Protein AF-0000000079072363 (afdb_homodimer)

Nearest PDB structures (foldseek):
  3oio-assembly1_A  TM=8.867E-01  e=9.239E-05  Chromobacterium violaceum
  3w6v-assembly1_A  TM=8.798E-01  e=1.477E-03  Streptomyces griseus
  4axo-assembly1_A  TM=6.093E-01  e=1.680E-04  Clostridioides difficile 630
  2ozj-assembly2_B-3  TM=7.057E-01  e=1.647E-03  Desulfitobacterium hafniense DCB-2
  3rns-assembly1_A  TM=6.265E-01  e=6.068E-03  Leptotrichia buccalis C-1013-b

pLDDT: mean 82.89, std 13.78, range [32.28, 98.12]

Secondary structure (DSSP, 8-state):
--HHHHHHHHHHHHHH---S-SEEEPPPSSTT--SEEEEEEP--SS-EEEE-SS-EEEEEEESEEEEEETTEEEEEETT-EEEE-TT-EEEEEEE-TT-EEEEEEEPTT--HHHHHHTT--S-HHHHHHHHHHHHHHHHHSEEEE---TTSHHHHHHHHHHHHHHS--TTHHHHHHHHHHHHHHHHHHHHHHHS--GGG-----HHHHHHHHHHHTTT--HHHHHHHTT--HHHHHHHHHHHHSS-HHHHHHHHHHHHHHHHHT-TT--HHHHHHHHT-S-HHHHHHHHHHHHSS-HHHHHHHHHHHHT----/--HHHHHHHHHHHHHH---S-SEEEPPPSSTT--SEEEEEEP--SS-EEEE-SS-EEEEEEESEEEEEETTEEEEEETT-EEEE-TT-EEEEEEE-TT-EEEEEEEPTT--HHHHHHTT--S-HHHHHHHHHHHHHHHHHSEEEE---TTSHHHHHHHHHHHHHHS--TTHHHHHHHHHHHHHHHHHHHHHHHS--GGG-----HHHHHHHHHHHTTT--HHHHHHHTT--HHHHHHHHHHHHSS-HHHHHHHHHHHHHHHHHT-TT--HHHHHHHHT-S-HHHHHHHHHHHHSS-HHHHHHHHHHHTT----

Radius of gyration: 29.57 Å; Cα contacts (8 Å, |Δi|>4): 1032; chains: 2; bounding box: 74×90×63 Å

Structure (mmCIF, N/CA/C/O backbone):
data_AF-0000000079072363-model_v1
#
loop_
_entity.id
_entity.type
_entity.pdbx_description
1 polymer 'AraC family transcriptional regulator'
#
loop_
_atom_site.group_PDB
_atom_site.id
_atom_site.type_symbol
_atom_site.label_atom_id
_atom_site.label_alt_id
_atom_site.label_comp_id
_atom_site.label_asym_id
_atom_site.label_entity_id
_atom_site.label_seq_id
_atom_site.pdbx_PDB_ins_code
_atom_site.Cartn_x
_atom_site.Cartn_y
_atom_site.Cartn_z
_atom_site.occupancy
_atom_site.B_iso_or_equiv
_atom_site.auth_seq_id
_atom_site.auth_comp_id
_atom_site.auth_asym_id
_atom_site.auth_atom_id
_atom_site.pdbx_PDB_model_num
ATOM 1 N N . MET A 1 1 ? 1.621 13.828 -0.932 1 41.44 1 MET A N 1
ATOM 2 C CA . MET A 1 1 ? 2.26 14.516 -2.049 1 41.44 1 MET A CA 1
ATOM 3 C C . MET A 1 1 ? 2.084 13.727 -3.344 1 41.44 1 MET A C 1
ATOM 5 O O . MET A 1 1 ? 2.223 12.508 -3.357 1 41.44 1 MET A O 1
ATOM 9 N N . ALA A 1 2 ? 1.496 14.32 -4.285 1 52.47 2 ALA A N 1
ATOM 10 C CA . ALA A 1 2 ? 1.38 13.672 -5.59 1 52.47 2 ALA A CA 1
ATOM 11 C C . ALA A 1 2 ? 2.754 13.328 -6.152 1 52.47 2 ALA A C 1
ATOM 13 O O . ALA A 1 2 ? 3.721 14.062 -5.945 1 52.47 2 ALA A O 1
ATOM 14 N N . ALA A 1 3 ? 2.867 12.273 -6.703 1 54.47 3 ALA A N 1
ATOM 15 C CA . ALA A 1 3 ? 4.105 11.734 -7.254 1 54.47 3 ALA A CA 1
ATOM 16 C C . ALA A 1 3 ? 4.848 12.781 -8.078 1 54.47 3 ALA A C 1
ATOM 18 O O . ALA A 1 3 ? 6.066 12.914 -7.969 1 54.47 3 ALA A O 1
ATOM 19 N N . VAL A 1 4 ? 4.074 13.477 -8.891 1 51.91 4 VAL A N 1
ATOM 20 C CA . VAL A 1 4 ? 4.672 14.484 -9.758 1 51.91 4 VAL A CA 1
ATOM 21 C C . VAL A 1 4 ? 5.305 15.586 -8.914 1 51.91 4 VAL A C 1
ATOM 23 O O . VAL A 1 4 ? 6.41 16.047 -9.211 1 51.91 4 VAL A O 1
ATOM 26 N N . ALA A 1 5 ? 4.652 15.852 -7.895 1 61.91 5 ALA A N 1
ATOM 27 C CA . ALA A 1 5 ? 5.16 16.891 -7.004 1 61.91 5 ALA A CA 1
ATOM 28 C C . ALA A 1 5 ? 6.422 16.422 -6.285 1 61.91 5 ALA A C 1
ATOM 30 O O . ALA A 1 5 ? 7.375 17.203 -6.129 1 61.91 5 ALA A O 1
ATOM 31 N N . LEU A 1 6 ? 6.465 15.258 -6 1 71.06 6 LEU A N 1
ATOM 32 C CA . LEU A 1 6 ? 7.629 14.695 -5.32 1 71.06 6 LEU A CA 1
ATOM 33 C C . LEU A 1 6 ? 8.852 14.703 -6.23 1 71.06 6 LEU A C 1
ATOM 35 O O . LEU A 1 6 ? 9.938 15.117 -5.816 1 71.06 6 LEU A O 1
ATOM 39 N N . ASP A 1 7 ? 8.586 14.352 -7.449 1 73.12 7 ASP A N 1
ATOM 40 C CA . ASP A 1 7 ? 9.672 14.32 -8.422 1 73.12 7 ASP A CA 1
ATOM 41 C C . ASP A 1 7 ? 10.273 15.711 -8.633 1 73.12 7 ASP A C 1
ATOM 43 O O . ASP A 1 7 ? 11.492 15.867 -8.68 1 73.12 7 ASP A O 1
ATOM 47 N N . GLN A 1 8 ? 9.367 16.594 -8.734 1 71.5 8 GLN A N 1
ATOM 48 C CA . GLN A 1 8 ? 9.797 17.969 -8.938 1 71.5 8 GLN A CA 1
ATOM 49 C C . GLN A 1 8 ? 10.562 18.484 -7.719 1 71.5 8 GLN A C 1
ATOM 51 O O . GLN A 1 8 ? 11.562 19.188 -7.863 1 71.5 8 GLN A O 1
ATOM 56 N N . TYR A 1 9 ? 10.109 18.188 -6.602 1 75.31 9 TYR A N 1
ATOM 57 C CA . TYR A 1 9 ? 10.773 18.594 -5.367 1 75.31 9 TYR A CA 1
ATOM 58 C C . TYR A 1 9 ? 12.188 18.016 -5.289 1 75.31 9 TYR A C 1
ATOM 60 O O . TYR A 1 9 ? 13.148 18.734 -5.027 1 75.31 9 TYR A O 1
ATOM 68 N N . LEU A 1 10 ? 12.273 16.797 -5.535 1 82.75 10 LEU A N 1
ATOM 69 C CA . LEU A 1 10 ? 13.57 16.141 -5.449 1 82.75 10 LEU A CA 1
ATOM 70 C C . LEU A 1 10 ? 14.547 16.703 -6.473 1 82.75 10 LEU A C 1
ATOM 72 O O . LEU A 1 10 ? 15.719 16.938 -6.16 1 82.75 10 LEU A O 1
ATOM 76 N N . ALA A 1 11 ? 14.031 16.969 -7.602 1 78.06 11 ALA A N 1
ATOM 77 C CA . ALA A 1 11 ? 14.852 17.578 -8.641 1 78.06 11 ALA A CA 1
ATOM 78 C C . ALA A 1 11 ? 15.312 18.969 -8.234 1 78.06 11 ALA A C 1
ATOM 80 O O . ALA A 1 11 ? 16.453 19.344 -8.484 1 78.06 11 ALA A O 1
ATOM 81 N N . SER A 1 12 ? 14.453 19.688 -7.598 1 76.44 12 SER A N 1
ATOM 82 C CA . SER A 1 12 ? 14.781 21.047 -7.168 1 76.44 12 SER A CA 1
ATOM 83 C C . SER A 1 12 ? 15.844 21.031 -6.078 1 76.44 12 SER A C 1
ATOM 85 O O . SER A 1 12 ? 16.719 21.906 -6.043 1 76.44 12 SER A O 1
ATOM 87 N N . VAL A 1 13 ? 15.781 20.125 -5.195 1 79 13 VAL A N 1
ATOM 88 C CA . VAL A 1 13 ? 16.766 19.984 -4.133 1 79 13 VAL A CA 1
ATOM 89 C C . VAL A 1 13 ? 18.141 19.719 -4.738 1 79 13 VAL A C 1
ATOM 91 O O . VAL A 1 13 ? 19.141 20.312 -4.309 1 79 13 VAL A O 1
ATOM 94 N N . LEU A 1 14 ? 18.156 18.922 -5.707 1 83 14 LEU A N 1
ATOM 95 C CA . LEU A 1 14 ? 19.422 18.578 -6.359 1 83 14 LEU A CA 1
ATOM 96 C C . LEU A 1 14 ? 20 19.781 -7.09 1 83 14 LEU A C 1
ATOM 98 O O . LEU A 1 14 ? 21.203 20.031 -7.047 1 83 14 LEU A O 1
ATOM 102 N N . LYS A 1 15 ? 19.125 20.531 -7.703 1 78 15 LYS A N 1
ATOM 103 C CA . LYS A 1 15 ? 19.562 21.688 -8.484 1 78 15 LYS A CA 1
ATOM 104 C C . LYS A 1 15 ? 20.031 22.828 -7.57 1 78 15 LYS A C 1
ATOM 106 O O . LYS A 1 15 ? 20.953 23.578 -7.93 1 78 15 LYS A O 1
ATOM 111 N N . SER A 1 16 ? 19.453 22.875 -6.469 1 73.81 16 SER A N 1
ATOM 112 C CA . SER A 1 16 ? 19.75 23.984 -5.574 1 73.81 16 SER A CA 1
ATOM 113 C C . SER A 1 16 ? 20.984 23.719 -4.738 1 73.81 16 SER A C 1
ATOM 115 O O . SER A 1 16 ? 21.562 24.641 -4.148 1 73.81 16 SER A O 1
ATOM 117 N N . ASN A 1 17 ? 21.344 22.5 -4.633 1 69.31 17 ASN A N 1
ATOM 118 C CA . ASN A 1 17 ? 22.484 22.141 -3.801 1 69.31 17 ASN A CA 1
ATOM 119 C C . ASN A 1 17 ? 23.781 22.141 -4.609 1 69.31 17 ASN A C 1
ATOM 121 O O . ASN A 1 17 ? 23.969 21.297 -5.492 1 69.31 17 ASN A O 1
ATOM 125 N N . SER A 1 18 ? 24.594 23.109 -4.344 1 69.88 18 SER A N 1
ATOM 126 C CA . SER A 1 18 ? 25.844 23.281 -5.07 1 69.88 18 SER A CA 1
ATOM 127 C C . SER A 1 18 ? 27.031 22.75 -4.262 1 69.88 18 SER A C 1
ATOM 129 O O . SER A 1 18 ? 28.188 23 -4.617 1 69.88 18 SER A O 1
ATOM 131 N N . THR A 1 19 ? 26.672 21.984 -3.326 1 74 19 THR A N 1
ATOM 132 C CA . THR A 1 19 ? 27.797 21.5 -2.521 1 74 19 THR A CA 1
ATOM 133 C C . THR A 1 19 ? 28.547 20.406 -3.266 1 74 19 THR A C 1
ATOM 135 O O . THR A 1 19 ? 28.031 19.797 -4.195 1 74 19 THR A O 1
ATOM 138 N N . ASP A 1 20 ? 29.875 20.25 -2.873 1 81.38 20 ASP A N 1
ATOM 139 C CA . ASP A 1 20 ? 30.703 19.203 -3.473 1 81.38 20 ASP A CA 1
ATOM 140 C C . ASP A 1 20 ? 30.547 17.875 -2.73 1 81.38 20 ASP A C 1
ATOM 142 O O . ASP A 1 20 ? 31.234 16.906 -3.041 1 81.38 20 ASP A O 1
ATOM 146 N N . LYS A 1 21 ? 29.594 17.875 -1.852 1 87.25 21 LYS A N 1
ATOM 147 C CA . LYS A 1 21 ? 29.328 16.609 -1.171 1 87.25 21 LYS A CA 1
ATOM 148 C C . LYS A 1 21 ? 28.562 15.648 -2.074 1 87.25 21 LYS A C 1
ATOM 150 O O . LYS A 1 21 ? 27.656 16.062 -2.803 1 87.25 21 LYS A O 1
ATOM 155 N N . ASN A 1 22 ? 28.891 14.398 -1.981 1 91.31 22 ASN A N 1
ATOM 156 C CA . ASN A 1 22 ? 28.312 13.398 -2.867 1 91.31 22 ASN A CA 1
ATOM 157 C C . ASN A 1 22 ? 26.844 13.133 -2.535 1 91.31 22 ASN A C 1
ATOM 159 O O . ASN A 1 22 ? 26.094 12.648 -3.377 1 91.31 22 ASN A O 1
ATOM 163 N N . GLU A 1 23 ? 26.469 13.484 -1.289 1 93.56 23 GLU A N 1
ATOM 164 C CA . GLU A 1 23 ? 25.109 13.18 -0.866 1 93.56 23 GLU A CA 1
ATOM 165 C C . GLU A 1 23 ? 24.453 14.391 -0.206 1 93.56 23 GLU A C 1
ATOM 167 O O . GLU A 1 23 ? 25.109 15.156 0.492 1 93.56 23 GLU A O 1
ATOM 172 N N . ILE A 1 24 ? 23.219 14.531 -0.433 1 91.12 24 ILE A N 1
ATOM 173 C CA . ILE A 1 24 ? 22.406 15.578 0.181 1 91.12 24 ILE A CA 1
ATOM 174 C C . ILE A 1 24 ? 21.406 14.953 1.144 1 91.12 24 ILE A C 1
ATOM 176 O O . ILE A 1 24 ? 20.547 14.164 0.732 1 91.12 24 ILE A O 1
ATOM 180 N N . LYS A 1 25 ? 21.5 15.32 2.346 1 93.38 25 LYS A N 1
ATOM 181 C CA . LYS A 1 25 ? 20.609 14.789 3.371 1 93.38 25 LYS A CA 1
ATOM 182 C C . LYS A 1 25 ? 19.25 15.492 3.33 1 93.38 25 LYS A C 1
ATOM 184 O O . LYS A 1 25 ? 19.188 16.719 3.27 1 93.38 25 LYS A O 1
ATOM 189 N N . LEU A 1 26 ? 18.219 14.703 3.289 1 89.5 26 LEU A N 1
ATOM 190 C CA . LEU A 1 26 ? 16.875 15.258 3.406 1 89.5 26 LEU A CA 1
ATOM 191 C C . LEU A 1 26 ? 16.391 15.211 4.852 1 89.5 26 LEU A C 1
ATOM 193 O O . LEU A 1 26 ? 16.641 14.234 5.562 1 89.5 26 LEU A O 1
ATOM 197 N N . GLU A 1 27 ? 15.695 16.156 5.23 1 87.56 27 GLU A N 1
ATOM 198 C CA . GLU A 1 27 ? 15.148 16.203 6.582 1 87.56 27 GLU A CA 1
ATOM 199 C C . GLU A 1 27 ? 13.766 15.578 6.641 1 87.56 27 GLU A C 1
ATOM 201 O O . GLU A 1 27 ? 12.914 15.852 5.789 1 87.56 27 GLU A O 1
ATOM 206 N N . ALA A 1 28 ? 13.648 14.766 7.629 1 88.56 28 ALA A N 1
ATOM 207 C CA . ALA A 1 28 ? 12.336 14.164 7.836 1 88.56 28 ALA A CA 1
ATOM 208 C C . ALA A 1 28 ? 11.328 15.195 8.32 1 88.56 28 ALA A C 1
ATOM 210 O O . ALA A 1 28 ? 11.656 16.062 9.125 1 88.56 28 ALA A O 1
ATOM 211 N N . GLY A 1 29 ? 10.117 15.078 7.789 1 80.12 29 GLY A N 1
ATOM 212 C CA . GLY A 1 29 ? 9.062 15.945 8.289 1 80.12 29 GLY A CA 1
ATOM 213 C C . GLY A 1 29 ? 8.773 15.75 9.758 1 80.12 29 GLY A C 1
ATOM 214 O O . GLY A 1 29 ? 8.539 16.719 10.492 1 80.12 29 GLY A O 1
ATOM 215 N N . ASN A 1 30 ? 8.711 14.539 10.148 1 81.69 30 ASN A N 1
ATOM 216 C CA . ASN A 1 30 ? 8.586 14.188 11.555 1 81.69 30 ASN A CA 1
ATOM 217 C C . ASN A 1 30 ? 9.945 14.125 12.242 1 81.69 30 ASN A C 1
ATOM 219 O O . ASN A 1 30 ? 10.766 13.258 11.93 1 81.69 30 ASN A O 1
ATOM 223 N N . PRO A 1 31 ? 10.172 14.961 13.148 1 80.88 31 PRO A N 1
ATOM 224 C CA . PRO A 1 31 ? 11.484 15.008 13.797 1 80.88 31 PRO A CA 1
ATOM 225 C C . PRO A 1 31 ? 11.797 13.734 14.586 1 80.88 31 PRO A C 1
ATOM 227 O O . PRO A 1 31 ? 12.961 13.445 14.859 1 80.88 31 PRO A O 1
ATOM 230 N N . ASP A 1 32 ? 10.781 12.961 14.922 1 83.56 32 ASP A N 1
ATOM 231 C CA . ASP A 1 32 ? 10.992 11.75 15.711 1 83.56 32 ASP A CA 1
ATOM 232 C C . ASP A 1 32 ? 11.141 10.523 14.82 1 83.56 32 ASP A C 1
ATOM 234 O O . ASP A 1 32 ? 11.305 9.406 15.312 1 83.56 32 ASP A O 1
ATOM 238 N N . PHE A 1 33 ? 11.062 10.828 13.562 1 89.69 33 PHE A N 1
ATOM 239 C CA . PHE A 1 33 ? 11.234 9.703 12.648 1 89.69 33 PHE A CA 1
ATOM 240 C C . PHE A 1 33 ? 12.648 9.148 12.734 1 89.69 33 PHE A C 1
ATOM 242 O O . PHE A 1 33 ? 13.625 9.883 12.555 1 89.69 33 PHE A O 1
ATOM 249 N N . ASP A 1 34 ? 12.773 7.797 12.969 1 91.25 34 ASP A N 1
ATOM 250 C CA . ASP A 1 34 ? 14.109 7.281 13.242 1 91.25 34 ASP A CA 1
ATOM 251 C C . ASP A 1 34 ? 14.328 5.93 12.562 1 91.25 34 ASP A C 1
ATOM 253 O O . ASP A 1 34 ? 15.164 5.137 12.992 1 91.25 34 ASP A O 1
ATOM 257 N N . LEU A 1 35 ? 13.531 5.621 11.594 1 93.62 35 LEU A N 1
ATOM 258 C CA . LEU A 1 35 ? 13.688 4.348 10.898 1 93.62 35 LEU A CA 1
ATOM 259 C C . LEU A 1 35 ? 14.875 4.395 9.938 1 93.62 35 LEU A C 1
ATOM 261 O O . LEU A 1 35 ? 15.68 3.461 9.891 1 93.62 35 LEU A O 1
ATOM 265 N N . PHE A 1 36 ? 14.969 5.402 9.172 1 96.81 36 PHE A N 1
ATOM 266 C CA . PHE A 1 36 ?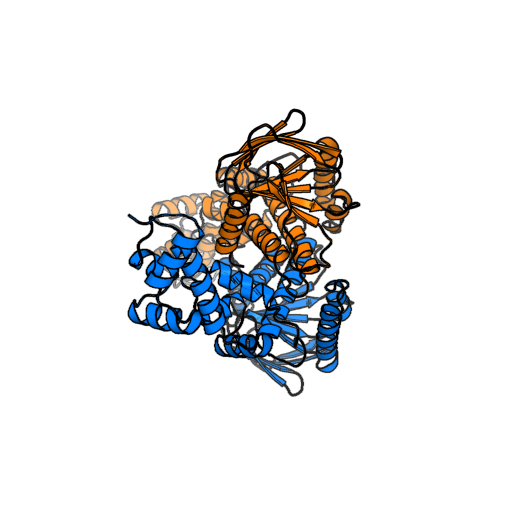 16.062 5.664 8.242 1 96.81 36 PHE A CA 1
ATOM 267 C C . PHE A 1 36 ? 16.172 7.156 7.941 1 96.81 36 PHE A C 1
ATOM 269 O O . PHE A 1 36 ? 15.32 7.941 8.367 1 96.81 36 PHE A O 1
ATOM 276 N N . THR A 1 37 ? 17.234 7.473 7.277 1 96.56 37 THR A N 1
ATOM 277 C CA . THR A 1 37 ? 17.438 8.82 6.746 1 96.56 37 THR A CA 1
ATOM 278 C C . THR A 1 37 ? 17.578 8.789 5.227 1 96.56 37 THR A C 1
ATOM 280 O O . THR A 1 37 ? 18.25 7.906 4.68 1 96.56 37 THR A O 1
ATOM 283 N N . ILE A 1 38 ? 16.953 9.727 4.602 1 96 38 ILE A N 1
ATOM 284 C CA . ILE A 1 38 ? 16.984 9.742 3.141 1 96 38 ILE A CA 1
ATOM 285 C C . ILE A 1 38 ? 18.047 10.711 2.652 1 96 38 ILE A C 1
ATOM 287 O O . ILE A 1 38 ? 18.188 11.82 3.178 1 96 38 ILE A O 1
ATOM 291 N N . TYR A 1 39 ? 18.797 10.25 1.702 1 96.19 39 TYR A N 1
ATOM 292 C CA . TYR A 1 39 ? 19.797 11.07 1.014 1 96.19 39 TYR A CA 1
ATOM 293 C C . TYR A 1 39 ? 19.562 11.055 -0.492 1 96.19 39 TYR A C 1
ATOM 295 O O . TYR A 1 39 ? 19.062 10.07 -1.042 1 96.19 39 TYR A O 1
ATOM 303 N N . LEU A 1 40 ? 19.906 12.109 -1.143 1 93.81 40 LEU A N 1
ATOM 304 C CA . LEU A 1 40 ? 19.969 12.172 -2.6 1 93.81 40 LEU A CA 1
ATOM 305 C C . LEU A 1 40 ? 21.422 12.117 -3.084 1 93.81 40 LEU A C 1
ATOM 307 O O . LEU A 1 40 ? 22.297 12.727 -2.477 1 93.81 40 LEU A O 1
ATOM 311 N N . GLU A 1 41 ? 21.625 11.406 -4.094 1 93.69 41 GLU A N 1
ATOM 312 C CA . GLU A 1 41 ? 22.938 11.43 -4.715 1 93.69 41 GLU A CA 1
ATOM 313 C C . GLU A 1 41 ? 23.156 12.719 -5.5 1 93.69 41 GLU A C 1
ATOM 315 O O . GLU A 1 41 ? 22.359 13.062 -6.375 1 93.69 41 GLU A O 1
ATOM 320 N N . ASN A 1 42 ? 24.203 13.375 -5.18 1 89.75 42 ASN A N 1
ATOM 321 C CA . ASN A 1 42 ? 24.547 14.609 -5.871 1 89.75 42 ASN A CA 1
ATOM 322 C C . ASN A 1 42 ? 25.109 14.344 -7.262 1 89.75 42 ASN A C 1
ATOM 324 O O . ASN A 1 42 ? 25.516 13.219 -7.566 1 89.75 42 ASN A O 1
ATOM 328 N N . HIS A 1 43 ? 25.094 15.375 -8.109 1 86.19 43 HIS A N 1
ATOM 329 C CA . HIS A 1 43 ? 25.547 15.219 -9.492 1 86.19 43 HIS A CA 1
ATOM 330 C C . HIS A 1 43 ? 26.953 15.789 -9.672 1 86.19 43 HIS A C 1
ATOM 332 O O . HIS A 1 43 ? 27.359 16.109 -10.797 1 86.19 43 HIS A O 1
ATOM 338 N N . ASN A 1 44 ? 27.594 16.031 -8.531 1 80.81 44 ASN A N 1
ATOM 339 C CA . ASN A 1 44 ? 28.969 16.516 -8.648 1 80.81 44 ASN A CA 1
ATOM 340 C C . ASN A 1 44 ? 29.859 15.516 -9.383 1 80.81 44 ASN A C 1
ATOM 342 O O . ASN A 1 44 ? 29.516 14.336 -9.508 1 80.81 44 ASN A O 1
ATOM 346 N N . THR A 1 45 ? 30.938 15.992 -9.906 1 77.94 45 THR A N 1
ATOM 347 C CA . THR A 1 45 ? 31.766 15.227 -10.828 1 77.94 45 THR A CA 1
ATOM 348 C C . THR A 1 45 ? 32.594 14.195 -10.086 1 77.94 45 THR A C 1
ATOM 350 O O . THR A 1 45 ? 32.812 14.312 -8.875 1 77.94 45 THR A O 1
ATOM 353 N N . GLY A 1 46 ? 33 13.148 -10.844 1 79.62 46 GLY A N 1
ATOM 354 C CA . GLY A 1 46 ? 33.906 12.125 -10.32 1 79.62 46 GLY A CA 1
ATOM 355 C C . GLY A 1 46 ? 33.156 10.859 -9.906 1 79.62 46 GLY A C 1
ATOM 356 O O . GLY A 1 46 ? 31.938 10.797 -9.969 1 79.62 46 GLY A O 1
ATOM 357 N N . ILE A 1 47 ? 34 9.852 -9.547 1 83.75 47 ILE A N 1
ATOM 358 C CA . ILE A 1 47 ? 33.469 8.578 -9.07 1 83.75 47 ILE A CA 1
ATOM 359 C C . ILE A 1 47 ? 33.156 8.68 -7.578 1 83.75 47 ILE A C 1
ATOM 361 O O . ILE A 1 47 ? 34 9.102 -6.785 1 83.75 47 ILE A O 1
ATOM 365 N N . HIS A 1 48 ? 31.906 8.398 -7.297 1 90.56 48 HIS A N 1
ATOM 366 C CA . HIS A 1 48 ? 31.516 8.406 -5.891 1 90.56 48 HIS A CA 1
ATOM 367 C C . HIS A 1 48 ? 31.703 7.027 -5.262 1 90.56 48 HIS A C 1
ATOM 369 O O . HIS A 1 48 ? 31.125 6.043 -5.73 1 90.56 48 HIS A O 1
ATOM 375 N N . ARG A 1 49 ? 32.5 6.98 -4.266 1 90 49 ARG A N 1
ATOM 376 C CA . ARG A 1 49 ? 32.781 5.723 -3.568 1 90 49 ARG A CA 1
ATOM 377 C C . ARG A 1 49 ? 32.156 5.73 -2.172 1 90 49 ARG A C 1
ATOM 379 O O . ARG A 1 49 ? 32.219 6.734 -1.461 1 90 49 ARG A O 1
ATOM 386 N N . TYR A 1 50 ? 31.531 4.609 -1.931 1 92.31 50 TYR A N 1
ATOM 387 C CA . TYR A 1 50 ? 30.844 4.512 -0.648 1 92.31 50 TYR A CA 1
ATOM 388 C C . TYR A 1 50 ? 31.188 3.207 0.058 1 92.31 50 TYR A C 1
ATOM 390 O O . TYR A 1 50 ? 31.484 2.203 -0.592 1 92.31 50 TYR A O 1
ATOM 398 N N . ARG A 1 51 ? 31.281 3.322 1.363 1 86.69 51 ARG A N 1
ATOM 399 C CA . ARG A 1 51 ? 31.25 2.182 2.271 1 86.69 51 ARG A CA 1
ATOM 400 C C . ARG A 1 51 ? 30.109 2.309 3.279 1 86.69 51 ARG A C 1
ATOM 402 O O . ARG A 1 51 ? 30.109 3.219 4.109 1 86.69 51 ARG A O 1
ATOM 409 N N . MET A 1 52 ? 29.234 1.358 3.236 1 85.06 52 MET A N 1
ATOM 410 C CA . MET A 1 52 ? 28.016 1.506 4.023 1 85.06 52 MET A CA 1
ATOM 411 C C . MET A 1 52 ? 28.234 1.057 5.461 1 85.06 52 MET A C 1
ATOM 413 O O . MET A 1 52 ? 28.625 -0.084 5.707 1 85.06 52 MET A O 1
ATOM 417 N N . ASP A 1 53 ? 27.891 1.968 6.375 1 89.62 53 ASP A N 1
ATOM 418 C CA . ASP A 1 53 ? 27.969 1.643 7.797 1 89.62 53 ASP A CA 1
ATOM 419 C C . ASP A 1 53 ? 26.656 1.023 8.281 1 89.62 53 ASP A C 1
ATOM 421 O O . ASP A 1 53 ? 26.609 0.435 9.367 1 89.62 53 ASP A O 1
ATOM 425 N N . VAL A 1 54 ? 25.734 1.195 7.469 1 94.88 54 VAL A N 1
ATOM 426 C CA . VAL A 1 54 ? 24.406 0.67 7.805 1 94.88 54 VAL A CA 1
ATOM 427 C C . VAL A 1 54 ? 23.766 0.08 6.559 1 94.88 54 VAL A C 1
ATOM 429 O O . VAL A 1 54 ? 24.188 0.349 5.434 1 94.88 54 VAL A O 1
ATOM 432 N N . SER A 1 55 ? 22.734 -0.748 6.762 1 95.5 55 SER A N 1
ATOM 433 C CA . SER A 1 55 ? 21.953 -1.234 5.637 1 95.5 55 SER A CA 1
ATOM 434 C C . SER A 1 55 ? 21.297 -0.084 4.883 1 95.5 55 SER A C 1
ATOM 436 O O . SER A 1 55 ? 20.812 0.874 5.496 1 95.5 55 SER A O 1
ATOM 438 N N . THR A 1 56 ? 21.312 -0.191 3.59 1 97.06 56 THR A N 1
ATOM 439 C CA . THR A 1 56 ? 20.844 0.919 2.77 1 97.06 56 THR A CA 1
ATOM 440 C C . THR A 1 56 ? 20.047 0.407 1.579 1 97.06 56 THR A C 1
ATOM 442 O O . THR A 1 56 ? 20.391 -0.621 0.989 1 97.06 56 THR A O 1
ATOM 445 N N . ILE A 1 57 ? 18.969 1.096 1.266 1 97.62 57 ILE A N 1
ATOM 446 C CA . ILE A 1 57 ? 18.219 0.843 0.043 1 97.62 57 ILE A CA 1
ATOM 447 C C . ILE A 1 57 ? 18.469 1.97 -0.958 1 97.62 57 ILE A C 1
ATOM 449 O O . ILE A 1 57 ? 18.297 3.146 -0.63 1 97.62 57 ILE A O 1
ATOM 453 N N . LEU A 1 58 ? 18.891 1.653 -2.135 1 97.69 58 LEU A N 1
ATOM 454 C CA . LEU A 1 58 ? 18.969 2.602 -3.242 1 97.69 58 LEU A CA 1
ATOM 455 C C . LEU A 1 58 ? 17.75 2.492 -4.137 1 97.69 58 LEU A C 1
ATOM 457 O O . LEU A 1 58 ? 17.312 1.388 -4.48 1 97.69 58 LEU A O 1
ATOM 461 N N . TYR A 1 59 ? 17.188 3.59 -4.422 1 97.5 59 TYR A N 1
ATOM 462 C CA . TYR A 1 59 ? 16.016 3.652 -5.289 1 97.5 59 TYR A CA 1
ATOM 463 C C . TYR A 1 59 ? 16.203 4.699 -6.379 1 97.5 59 TYR A C 1
ATOM 465 O O . TYR A 1 59 ? 16.531 5.855 -6.094 1 97.5 59 TYR A O 1
ATOM 473 N N . ILE A 1 60 ? 15.938 4.297 -7.676 1 96.06 60 ILE A N 1
ATOM 474 C CA . ILE A 1 60 ? 16.016 5.242 -8.789 1 96.06 60 ILE A CA 1
ATOM 475 C C . ILE A 1 60 ? 14.633 5.828 -9.062 1 96.06 60 ILE A C 1
ATOM 477 O O . ILE A 1 60 ? 13.797 5.188 -9.711 1 96.06 60 ILE A O 1
ATOM 481 N N . ALA A 1 61 ? 14.477 7 -8.641 1 93.56 61 ALA A N 1
ATOM 482 C CA . ALA A 1 61 ? 13.188 7.66 -8.883 1 93.56 61 ALA A CA 1
ATOM 483 C C . ALA A 1 61 ? 13.062 8.102 -10.336 1 93.56 61 ALA A C 1
ATOM 485 O O . ALA A 1 61 ? 11.977 8.055 -10.914 1 93.56 61 ALA A O 1
ATOM 486 N N . LYS A 1 62 ? 14.141 8.477 -10.875 1 91.38 62 LYS A N 1
ATOM 487 C CA . LYS A 1 62 ? 14.211 8.93 -12.258 1 91.38 62 LYS A CA 1
ATOM 488 C C . LYS A 1 62 ? 15.609 8.742 -12.828 1 91.38 62 LYS A C 1
ATOM 490 O O . LYS A 1 62 ? 16.609 8.992 -12.148 1 91.38 62 LYS A O 1
ATOM 495 N N . GLY A 1 63 ? 15.641 8.25 -14.117 1 92.75 63 GLY A N 1
ATOM 496 C CA . GLY A 1 63 ? 16.906 8.203 -14.812 1 92.75 63 GLY A CA 1
ATOM 497 C C . GLY A 1 63 ? 17.594 6.848 -14.719 1 92.75 63 GLY A C 1
ATOM 498 O O . GLY A 1 63 ? 16.922 5.816 -14.617 1 92.75 63 GLY A O 1
ATOM 499 N N . THR A 1 64 ? 18.984 6.91 -14.945 1 93.5 64 THR A N 1
ATOM 500 C CA . THR A 1 64 ? 19.781 5.695 -14.953 1 93.5 64 THR A CA 1
ATOM 501 C C . THR A 1 64 ? 21.109 5.918 -14.219 1 93.5 64 THR A C 1
ATOM 503 O O . THR A 1 64 ? 21.672 7.008 -14.273 1 93.5 64 THR A O 1
ATOM 506 N N . VAL A 1 65 ? 21.531 4.875 -13.562 1 95.44 65 VAL A N 1
ATOM 507 C CA . VAL A 1 65 ? 22.797 4.906 -12.852 1 95.44 65 VAL A CA 1
ATOM 508 C C . VAL A 1 65 ? 23.531 3.58 -13.031 1 95.44 65 VAL A C 1
ATOM 510 O O . VAL A 1 65 ? 22.906 2.52 -13.07 1 95.44 65 VAL A O 1
ATOM 513 N N . THR A 1 66 ? 24.797 3.652 -13.219 1 94.5 66 THR A N 1
ATOM 514 C CA . THR A 1 66 ? 25.641 2.461 -13.219 1 94.5 66 THR A CA 1
ATOM 515 C C . THR A 1 66 ? 26.406 2.336 -11.914 1 94.5 66 THR A C 1
ATOM 517 O O . THR A 1 66 ? 27.188 3.225 -11.555 1 94.5 66 THR A O 1
ATOM 520 N N . ILE A 1 67 ? 26.203 1.236 -11.258 1 95.19 67 ILE A N 1
ATOM 521 C CA . ILE A 1 67 ? 26.812 1.007 -9.945 1 95.19 67 ILE A CA 1
ATOM 522 C C . ILE A 1 67 ? 27.734 -0.211 -10.008 1 95.19 67 ILE A C 1
ATOM 524 O O . ILE A 1 67 ? 27.391 -1.216 -10.641 1 95.19 67 ILE A O 1
ATOM 528 N N . LYS A 1 68 ? 28.812 -0.064 -9.406 1 91.62 68 LYS A N 1
ATOM 529 C CA . LYS A 1 68 ? 29.734 -1.184 -9.25 1 91.62 68 LYS A CA 1
ATOM 530 C C . LYS A 1 68 ? 29.797 -1.648 -7.801 1 91.62 68 LYS A C 1
ATOM 532 O O . LYS A 1 68 ? 30.047 -0.846 -6.898 1 91.62 68 LYS A O 1
ATOM 537 N N . SER A 1 69 ? 29.531 -2.857 -7.527 1 89.44 69 SER A N 1
ATOM 538 C CA . SER A 1 69 ? 29.688 -3.502 -6.23 1 89.44 69 SER A CA 1
ATOM 539 C C . SER A 1 69 ? 30.516 -4.777 -6.336 1 89.44 69 SER A C 1
ATOM 541 O O . SER A 1 69 ? 30.031 -5.789 -6.859 1 89.44 69 SER A O 1
ATOM 543 N N . GLY A 1 70 ? 31.609 -4.734 -5.711 1 82.38 70 GLY A N 1
ATOM 544 C CA . GLY A 1 70 ? 32.531 -5.844 -5.977 1 82.38 70 GLY A CA 1
ATOM 545 C C . GLY A 1 70 ? 32.844 -6.02 -7.449 1 82.38 70 GLY A C 1
ATOM 546 O O . GLY A 1 70 ? 33.281 -5.082 -8.109 1 82.38 70 GLY A O 1
ATOM 547 N N . GLU A 1 71 ? 32.531 -7.195 -7.98 1 82.62 71 GLU A N 1
ATOM 548 C CA . GLU A 1 71 ? 32.781 -7.496 -9.391 1 82.62 71 GLU A CA 1
ATOM 549 C C . GLU A 1 71 ? 31.547 -7.277 -10.234 1 82.62 71 GLU A C 1
ATOM 551 O O . GLU A 1 71 ? 31.594 -7.375 -11.469 1 82.62 71 GLU A O 1
ATOM 556 N N . LYS A 1 72 ? 30.516 -6.902 -9.602 1 85.06 72 LYS A N 1
ATOM 557 C CA . LYS A 1 72 ? 29.25 -6.75 -10.32 1 85.06 72 LYS A CA 1
ATOM 558 C C . LYS A 1 72 ? 29.047 -5.312 -10.781 1 85.06 72 LYS A C 1
ATOM 560 O O . LYS A 1 72 ? 29.312 -4.371 -10.031 1 85.06 72 LYS A O 1
ATOM 565 N N . ILE A 1 73 ? 28.719 -5.199 -12.016 1 91.06 73 ILE A N 1
ATOM 566 C CA . ILE A 1 73 ? 28.312 -3.916 -12.57 1 91.06 73 ILE A CA 1
ATOM 567 C C . ILE A 1 73 ? 26.797 -3.92 -12.812 1 91.06 73 ILE A C 1
ATOM 569 O O . ILE A 1 73 ? 26.297 -4.723 -13.602 1 91.06 73 ILE A O 1
ATOM 573 N N . ILE A 1 74 ? 26.141 -3.023 -12.172 1 93.44 74 ILE A N 1
ATOM 574 C CA . ILE A 1 74 ? 24.688 -3 -12.188 1 93.44 74 ILE A CA 1
ATOM 575 C C . ILE A 1 74 ? 24.203 -1.711 -12.844 1 93.44 74 ILE A C 1
ATOM 577 O O . ILE A 1 74 ? 24.5 -0.613 -12.367 1 93.44 74 ILE A O 1
ATOM 581 N N . GLN A 1 75 ? 23.516 -1.84 -13.875 1 93.94 75 GLN A N 1
ATOM 582 C CA . GLN A 1 75 ? 22.875 -0.697 -14.523 1 93.94 75 GLN A CA 1
ATOM 583 C C . GLN A 1 75 ? 21.438 -0.537 -14.07 1 93.94 75 GLN A C 1
ATOM 585 O O . GLN A 1 75 ? 20.531 -1.223 -14.57 1 93.94 75 GLN A O 1
ATOM 590 N N . MET A 1 76 ? 21.234 0.408 -13.227 1 95.12 76 MET A N 1
ATOM 591 C CA . MET A 1 76 ? 19.906 0.612 -12.648 1 95.12 76 MET A CA 1
ATOM 592 C C . MET A 1 76 ? 19.141 1.67 -13.43 1 95.12 76 MET A C 1
ATOM 594 O O . MET A 1 76 ? 19.703 2.666 -13.875 1 95.12 76 MET A O 1
ATOM 598 N N . LYS A 1 77 ? 17.875 1.428 -13.547 1 93.25 77 LYS A N 1
ATOM 599 C CA . LYS A 1 77 ? 16.953 2.355 -14.188 1 93.25 77 LYS A CA 1
ATOM 600 C C . LYS A 1 77 ? 15.797 2.73 -13.258 1 93.25 77 LYS A C 1
ATOM 602 O O . LYS A 1 77 ? 15.656 2.154 -12.172 1 93.25 77 LYS A O 1
ATOM 607 N N . SER A 1 78 ? 14.969 3.646 -13.758 1 92.94 78 SER A N 1
ATOM 608 C CA . SER A 1 78 ? 13.852 4.133 -12.953 1 92.94 78 SER A CA 1
ATOM 609 C C . SER A 1 78 ? 13.016 2.977 -12.414 1 92.94 78 SER A C 1
ATOM 611 O O . SER A 1 78 ? 12.633 2.074 -13.164 1 92.94 78 SER A O 1
ATOM 613 N N . GLY A 1 79 ? 12.812 3.018 -11.133 1 93.44 79 GLY A N 1
ATOM 614 C CA . GLY A 1 79 ? 12.008 1.995 -10.484 1 93.44 79 GLY A CA 1
ATOM 615 C C . GLY A 1 79 ? 12.836 0.906 -9.828 1 93.44 79 GLY A C 1
ATOM 616 O O . GLY A 1 79 ? 12.352 0.177 -8.969 1 93.44 79 GLY A O 1
ATOM 617 N N . ASN A 1 80 ? 14.086 0.76 -10.195 1 95.12 80 ASN A N 1
ATOM 618 C CA . ASN A 1 80 ? 14.938 -0.276 -9.625 1 95.12 80 ASN A CA 1
ATOM 619 C C . ASN A 1 80 ? 15.25 -0.004 -8.156 1 95.12 80 ASN A C 1
ATOM 621 O O . ASN A 1 80 ? 15.297 1.152 -7.734 1 95.12 80 ASN A O 1
ATOM 625 N N . VAL A 1 81 ? 15.414 -1.05 -7.477 1 96.12 81 VAL A N 1
ATOM 626 C CA . VAL A 1 81 ? 15.758 -0.998 -6.059 1 96.12 81 VAL A CA 1
ATOM 627 C C . VAL A 1 81 ? 16.969 -1.885 -5.785 1 96.12 81 VAL A C 1
ATOM 629 O O . VAL A 1 81 ? 17.062 -3.002 -6.301 1 96.12 81 VAL A O 1
ATOM 632 N N . LEU A 1 82 ? 17.906 -1.366 -5.102 1 95.56 82 LEU A N 1
ATOM 633 C CA . LEU A 1 82 ? 19.094 -2.121 -4.699 1 95.56 82 LEU A CA 1
ATOM 634 C C . LEU A 1 82 ? 19.219 -2.15 -3.18 1 95.56 82 LEU A C 1
ATOM 636 O O . LEU A 1 82 ? 19.281 -1.101 -2.537 1 95.56 82 LEU A O 1
ATOM 640 N N . LEU A 1 83 ? 19.188 -3.346 -2.646 1 95.62 83 LEU A N 1
ATOM 641 C CA . LEU A 1 83 ? 19.406 -3.514 -1.215 1 95.62 83 LEU A CA 1
ATOM 642 C C . LEU A 1 83 ? 20.891 -3.729 -0.924 1 95.62 83 LEU A C 1
ATOM 644 O O . LEU A 1 83 ? 21.531 -4.605 -1.516 1 95.62 83 LEU A O 1
ATOM 648 N N . LEU A 1 84 ? 21.422 -2.943 -0.045 1 95.31 84 LEU A N 1
ATOM 649 C CA . LEU A 1 84 ? 22.828 -3.041 0.349 1 95.31 84 LEU A CA 1
ATOM 650 C C . LEU A 1 84 ? 22.953 -3.354 1.837 1 95.31 84 LEU A C 1
ATOM 652 O O . LEU A 1 84 ? 22.281 -2.734 2.664 1 95.31 84 LEU A O 1
ATOM 656 N N . THR A 1 85 ? 23.781 -4.305 2.215 1 92.5 85 THR A N 1
ATOM 657 C CA . THR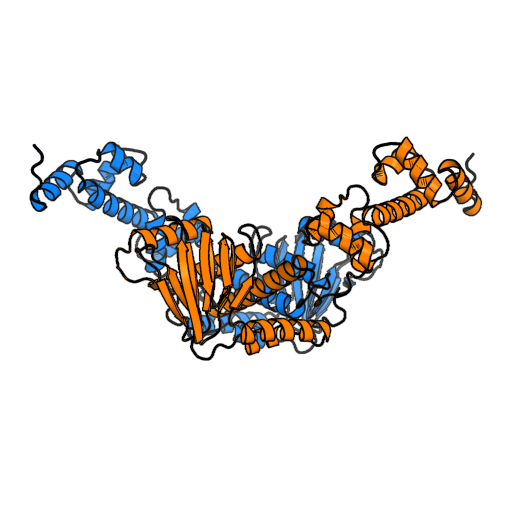 A 1 85 ? 24 -4.641 3.619 1 92.5 85 THR A CA 1
ATOM 658 C C . THR A 1 85 ? 25.062 -3.744 4.234 1 92.5 85 THR A C 1
ATOM 660 O O . THR A 1 85 ? 25.797 -3.053 3.514 1 92.5 85 THR A O 1
ATOM 663 N N . GLU A 1 86 ? 25.047 -3.756 5.539 1 92.62 86 GLU A N 1
ATOM 664 C CA . GLU A 1 86 ? 26.125 -3.08 6.254 1 92.62 86 GLU A CA 1
ATOM 665 C C . GLU A 1 86 ? 27.5 -3.615 5.832 1 92.62 86 GLU A C 1
ATOM 667 O O . GLU A 1 86 ? 27.672 -4.824 5.656 1 92.62 86 GLU A O 1
ATOM 672 N N . GLY A 1 87 ? 28.438 -2.689 5.59 1 87.62 87 GLY A N 1
ATOM 673 C CA . GLY A 1 87 ? 29.797 -3.068 5.195 1 87.62 87 GLY A CA 1
ATOM 674 C C . GLY A 1 87 ? 29.984 -3.123 3.689 1 87.62 87 GLY A C 1
ATOM 675 O O . GLY A 1 87 ? 31.109 -3.217 3.205 1 87.62 87 GLY A O 1
ATOM 676 N N . CYS A 1 88 ? 28.906 -3.104 2.934 1 90.94 88 CYS A N 1
ATOM 677 C CA . CYS A 1 88 ? 28.984 -3.148 1.477 1 90.94 88 CYS A CA 1
ATOM 678 C C . CYS A 1 88 ? 29.75 -1.945 0.933 1 90.94 88 CYS A C 1
ATOM 680 O O . CYS A 1 88 ? 29.578 -0.827 1.423 1 90.94 88 CYS A O 1
ATOM 682 N N . LYS A 1 89 ? 30.594 -2.256 -0.05 1 91.62 89 LYS A N 1
ATOM 683 C CA . LYS A 1 89 ? 31.281 -1.206 -0.8 1 91.62 89 LYS A CA 1
ATOM 684 C C . LYS A 1 89 ? 30.719 -1.095 -2.219 1 91.62 89 LYS A C 1
ATOM 686 O O . LYS A 1 89 ? 30.531 -2.105 -2.898 1 91.62 89 LYS A O 1
ATOM 691 N N . TYR A 1 90 ? 30.391 0.143 -2.543 1 92.25 90 TYR A N 1
ATOM 692 C CA . TYR A 1 90 ? 29.938 0.316 -3.918 1 92.25 90 TYR A CA 1
ATOM 693 C C . TYR A 1 90 ? 30.375 1.67 -4.469 1 92.25 90 TYR A C 1
ATOM 695 O O . TYR A 1 90 ? 30.812 2.543 -3.713 1 92.25 90 TYR A O 1
ATOM 703 N N . GLU A 1 91 ? 30.359 1.751 -5.805 1 93.56 91 GLU A N 1
ATOM 704 C CA . GLU A 1 91 ? 30.75 2.967 -6.512 1 93.56 91 GLU A CA 1
ATOM 705 C C . GLU A 1 91 ? 29.688 3.363 -7.543 1 93.56 91 GLU A C 1
ATOM 707 O O . GLU A 1 91 ? 29.094 2.5 -8.195 1 93.56 91 GLU A O 1
ATOM 712 N N . ILE A 1 92 ? 29.469 4.59 -7.582 1 94.81 92 ILE A N 1
ATOM 713 C CA . ILE A 1 92 ? 28.672 5.121 -8.688 1 94.81 92 ILE A CA 1
ATOM 714 C C . ILE A 1 92 ? 29.594 5.512 -9.844 1 94.81 92 ILE A C 1
ATOM 716 O O . ILE A 1 92 ? 30.297 6.516 -9.766 1 94.81 92 ILE A O 1
ATOM 720 N N . LEU A 1 93 ? 29.516 4.77 -10.852 1 90.75 93 LEU A N 1
ATOM 721 C CA . LEU A 1 93 ? 30.422 4.957 -11.977 1 90.75 93 LEU A CA 1
ATOM 722 C C . LEU A 1 93 ? 29.922 6.066 -12.898 1 90.75 93 LEU A C 1
ATOM 724 O O . LEU A 1 93 ? 30.719 6.828 -13.445 1 90.75 93 LEU A O 1
ATOM 728 N N . SER A 1 94 ? 28.641 6.074 -13.078 1 91.38 94 SER A N 1
ATOM 729 C CA . SER A 1 94 ? 28.047 7.094 -13.938 1 91.38 94 SER A CA 1
ATOM 730 C C . SER A 1 94 ? 26.578 7.301 -13.617 1 91.38 94 SER A C 1
ATOM 732 O O . SER A 1 94 ? 25.906 6.398 -13.102 1 91.38 94 SER A O 1
ATOM 734 N N . GLN A 1 95 ? 26.156 8.539 -13.797 1 91.56 95 GLN A N 1
ATOM 735 C CA . GLN A 1 95 ? 24.734 8.883 -13.703 1 91.56 95 GLN A CA 1
ATOM 736 C C . GLN A 1 95 ? 24.359 9.953 -14.719 1 91.56 95 GLN A C 1
ATOM 738 O O . GLN A 1 95 ? 25.156 10.852 -15.008 1 91.56 95 GLN A O 1
ATOM 743 N N . LYS A 1 96 ? 23.234 9.867 -15.227 1 89.06 96 LYS A N 1
ATOM 744 C CA . LYS A 1 96 ? 22.75 10.906 -16.141 1 89.06 96 LYS A CA 1
ATOM 745 C C . LYS A 1 96 ? 22.453 12.195 -15.375 1 89.06 96 LYS A C 1
ATOM 747 O O . LYS A 1 96 ? 22.156 12.172 -14.18 1 89.06 96 LYS A O 1
ATOM 752 N N . PRO A 1 97 ? 22.438 13.297 -16.016 1 85.06 97 PRO A N 1
ATOM 753 C CA . PRO A 1 97 ? 22.281 14.594 -15.352 1 85.06 97 PRO A CA 1
ATOM 754 C C . PRO A 1 97 ? 20.906 14.75 -14.695 1 85.06 97 PRO A C 1
ATOM 756 O O . PRO A 1 97 ? 20.766 15.492 -13.719 1 85.06 97 PRO A O 1
ATOM 759 N N . ASP A 1 98 ? 19.938 14.039 -15.148 1 87.12 98 ASP A N 1
ATOM 760 C CA . ASP A 1 98 ? 18.594 14.227 -14.586 1 87.12 98 ASP A CA 1
ATOM 761 C C . ASP A 1 98 ? 18.219 13.062 -13.672 1 87.12 98 ASP A C 1
ATOM 763 O O . ASP A 1 98 ? 17.062 12.914 -13.297 1 87.12 98 ASP A O 1
ATOM 767 N N . THR A 1 99 ? 19.25 12.391 -13.297 1 93.31 99 THR A N 1
ATOM 768 C CA . THR A 1 99 ? 18.984 11.219 -12.469 1 93.31 99 THR A CA 1
ATOM 769 C C . THR A 1 99 ? 18.672 11.633 -11.031 1 93.31 99 THR A C 1
ATOM 771 O O . THR A 1 99 ? 19.297 12.547 -10.492 1 93.31 99 THR A O 1
ATOM 774 N N . VAL A 1 100 ? 17.641 10.992 -10.492 1 93.88 100 VAL A N 1
ATOM 775 C CA . VAL A 1 100 ? 17.328 11.148 -9.078 1 93.88 100 VAL A CA 1
ATOM 776 C C . VAL A 1 100 ? 17.5 9.812 -8.352 1 93.88 100 VAL A C 1
ATOM 778 O O . VAL A 1 100 ? 16.594 8.969 -8.375 1 93.88 100 VAL A O 1
ATOM 781 N N . LEU A 1 101 ? 18.641 9.633 -7.758 1 96.25 101 LEU A N 1
ATOM 782 C CA . LEU A 1 101 ? 18.953 8.461 -6.953 1 96.25 101 LEU A CA 1
ATOM 783 C C . LEU A 1 101 ? 18.734 8.742 -5.473 1 96.25 101 LEU A C 1
ATOM 785 O O . LEU A 1 101 ? 19.344 9.656 -4.914 1 96.25 101 LEU A O 1
ATOM 789 N N . ILE A 1 102 ? 17.875 7.945 -4.902 1 96.94 102 ILE A N 1
ATOM 790 C CA . ILE A 1 102 ? 17.5 8.125 -3.502 1 96.94 102 ILE A CA 1
ATOM 791 C C . ILE A 1 102 ? 18.109 6.996 -2.664 1 96.94 102 ILE A C 1
ATOM 793 O O . ILE A 1 102 ? 18.078 5.832 -3.07 1 96.94 102 ILE A O 1
ATOM 797 N N . LYS A 1 103 ? 18.625 7.359 -1.543 1 97.38 103 LYS A N 1
ATOM 798 C CA . LYS A 1 103 ? 19.203 6.395 -0.611 1 97.38 103 LYS A CA 1
ATOM 799 C C . LYS A 1 103 ? 18.469 6.422 0.729 1 97.38 103 LYS A C 1
ATOM 801 O O . LYS A 1 103 ? 18.375 7.469 1.37 1 97.38 103 LYS A O 1
ATOM 806 N N . LEU A 1 104 ? 17.938 5.34 1.118 1 98.12 104 LEU A N 1
ATOM 807 C CA . LEU A 1 104 ? 17.391 5.168 2.461 1 98.12 104 LEU A CA 1
ATOM 808 C C . LEU A 1 104 ? 18.391 4.48 3.373 1 98.12 104 LEU A C 1
ATOM 810 O O . LEU A 1 104 ? 18.562 3.258 3.316 1 98.12 104 LEU A O 1
ATOM 814 N N . LYS A 1 105 ? 19.047 5.207 4.23 1 97.5 105 LYS A N 1
ATOM 815 C CA . LYS A 1 105 ? 20.031 4.664 5.172 1 97.5 105 LYS A CA 1
ATOM 816 C C . LYS A 1 105 ? 19.375 4.344 6.516 1 97.5 105 LYS A C 1
ATOM 818 O O . LYS A 1 105 ? 19.016 5.254 7.27 1 97.5 105 LYS A O 1
ATOM 823 N N . PHE A 1 106 ? 19.281 3.111 6.805 1 97.44 106 PHE A N 1
ATOM 824 C CA . PHE A 1 106 ? 18.562 2.672 7.992 1 97.44 106 PHE A CA 1
ATOM 825 C C . PHE A 1 106 ? 19.359 2.984 9.25 1 97.44 106 PHE A C 1
ATOM 827 O O . PHE A 1 106 ? 20.578 3.209 9.188 1 97.44 106 PHE A O 1
ATOM 834 N N . LYS A 1 107 ? 18.609 3.074 10.375 1 94.62 107 LYS A N 1
ATOM 835 C CA . LYS A 1 107 ? 19.281 3.221 11.672 1 94.62 107 LYS A CA 1
ATOM 836 C C . LYS A 1 107 ? 20.203 2.039 11.953 1 94.62 107 LYS A C 1
ATOM 838 O O . LYS A 1 107 ? 19.969 0.936 11.453 1 94.62 107 LYS A O 1
ATOM 843 N N . ARG A 1 108 ? 21.203 2.312 12.781 1 92.69 108 ARG A N 1
ATOM 844 C CA . ARG A 1 108 ? 22.125 1.251 13.172 1 92.69 108 ARG A CA 1
ATOM 845 C C . ARG A 1 108 ? 21.375 0.105 13.852 1 92.69 108 ARG A C 1
ATOM 847 O O . ARG A 1 108 ? 20.484 0.335 14.68 1 92.69 108 ARG A O 1
ATOM 854 N N . GLY A 1 109 ? 21.688 -1.143 13.484 1 90 109 GLY A N 1
ATOM 855 C CA . GLY A 1 109 ? 21.047 -2.305 14.078 1 90 109 GLY A CA 1
ATOM 856 C C . GLY A 1 109 ? 20 -2.934 13.18 1 90 109 GLY A C 1
ATOM 857 O O . GLY A 1 109 ? 19.562 -4.062 13.422 1 90 109 GLY A O 1
ATOM 858 N N . PHE A 1 110 ? 19.609 -2.186 12.18 1 92.38 110 PHE A N 1
ATOM 859 C CA . PHE A 1 110 ? 18.672 -2.768 11.227 1 92.38 110 PHE A CA 1
ATOM 860 C C . PHE A 1 110 ? 19.328 -3.889 10.438 1 92.38 110 PHE A C 1
ATOM 862 O O . PHE A 1 110 ? 20.375 -3.688 9.812 1 92.38 110 PHE A O 1
ATOM 869 N N . LEU A 1 111 ? 18.672 -5.055 10.414 1 89.38 111 LEU A N 1
ATOM 870 C CA . LEU A 1 111 ? 19.141 -6.219 9.672 1 89.38 111 LEU A CA 1
ATOM 871 C C . LEU A 1 111 ? 18.047 -6.75 8.742 1 89.38 111 LEU A C 1
ATOM 873 O O . LEU A 1 111 ? 16.953 -7.09 9.195 1 89.38 111 LEU A O 1
ATOM 877 N N . TYR A 1 112 ? 18.422 -6.918 7.453 1 90.38 112 TYR A N 1
ATOM 878 C CA . TYR A 1 112 ? 17.453 -7.43 6.477 1 90.38 112 TYR A CA 1
ATOM 879 C C . TYR A 1 112 ? 16.953 -8.812 6.875 1 90.38 112 TYR A C 1
ATOM 881 O O . TYR A 1 112 ? 15.773 -9.117 6.723 1 90.38 112 TYR A O 1
ATOM 889 N N . ARG A 1 113 ? 17.875 -9.633 7.387 1 85.38 113 ARG A N 1
ATOM 890 C CA . ARG A 1 113 ? 17.531 -11 7.766 1 85.38 113 ARG A CA 1
ATOM 891 C C . ARG A 1 113 ? 16.391 -11.008 8.773 1 85.38 113 ARG A C 1
ATOM 893 O O . ARG A 1 113 ? 15.438 -11.773 8.625 1 85.38 113 ARG A O 1
ATOM 900 N N . LYS A 1 114 ? 16.516 -10.219 9.758 1 87.5 114 LYS A N 1
ATOM 901 C CA . LYS A 1 114 ? 15.469 -10.133 10.773 1 87.5 114 LYS A CA 1
ATOM 902 C C . LYS A 1 114 ? 14.172 -9.594 10.18 1 87.5 114 LYS A C 1
ATOM 904 O O . LYS A 1 114 ? 13.086 -10.094 10.484 1 87.5 114 LYS A O 1
ATOM 909 N N . TYR A 1 115 ? 14.312 -8.633 9.344 1 89.06 115 TYR A N 1
ATOM 910 C CA . TYR A 1 115 ? 13.164 -7.98 8.734 1 89.06 115 TYR A CA 1
ATOM 911 C C . TYR A 1 115 ? 12.406 -8.945 7.824 1 89.06 115 TYR A C 1
ATOM 913 O O . TYR A 1 115 ? 11.18 -9.039 7.891 1 89.06 115 TYR A O 1
ATOM 921 N N . PHE A 1 116 ? 13.109 -9.711 7.051 1 88.06 116 PHE A N 1
ATOM 922 C CA . PHE A 1 116 ? 12.5 -10.641 6.105 1 88.06 116 PHE A CA 1
ATOM 923 C C . PHE A 1 116 ? 11.898 -11.836 6.828 1 88.06 116 PHE A C 1
ATOM 925 O O . PHE A 1 116 ? 10.906 -12.406 6.375 1 88.06 116 PHE A O 1
ATOM 932 N N . LYS A 1 117 ? 12.453 -12.211 7.867 1 82.88 117 LYS A N 1
ATOM 933 C CA . LYS A 1 117 ? 11.938 -13.344 8.625 1 82.88 117 LYS A CA 1
ATOM 934 C C . LYS A 1 117 ? 10.508 -13.094 9.086 1 82.88 117 LYS A C 1
ATOM 936 O O . LYS A 1 117 ? 9.719 -14.039 9.227 1 82.88 117 LYS A O 1
ATOM 941 N N . ASP A 1 118 ? 10.195 -11.852 9.219 1 83.44 118 ASP A N 1
ATOM 942 C CA . ASP A 1 118 ? 8.867 -11.477 9.703 1 83.44 118 ASP A CA 1
ATOM 943 C C . ASP A 1 118 ? 7.82 -11.633 8.594 1 83.44 118 ASP A C 1
ATOM 945 O O . ASP A 1 118 ? 6.617 -11.562 8.859 1 83.44 118 ASP A O 1
ATOM 949 N N . PHE A 1 119 ? 8.312 -11.922 7.363 1 84.94 119 PHE A N 1
ATOM 950 C CA . PHE A 1 119 ? 7.379 -12.055 6.25 1 84.94 119 PHE A CA 1
ATOM 951 C C . PHE A 1 119 ? 6.723 -13.43 6.266 1 84.94 119 PHE A C 1
ATOM 953 O O . PHE A 1 119 ? 5.625 -13.609 5.73 1 84.94 119 PHE A O 1
ATOM 960 N N . SER A 1 120 ? 7.496 -14.414 6.727 1 74.69 120 SER A N 1
ATOM 961 C CA . SER A 1 120 ? 7.098 -15.797 6.504 1 74.69 120 SER A CA 1
ATOM 962 C C . SER A 1 120 ? 6.035 -16.234 7.5 1 74.69 120 SER A C 1
ATOM 964 O O . SER A 1 120 ? 6.062 -15.836 8.664 1 74.69 120 SER A O 1
ATOM 966 N N . CYS A 1 121 ? 5.094 -16.75 6.852 1 69.5 121 CYS A N 1
ATOM 967 C CA . CYS A 1 121 ? 4.152 -17.547 7.633 1 69.5 121 CYS A CA 1
ATOM 968 C C . CYS A 1 121 ? 4.543 -19.016 7.633 1 69.5 121 CYS A C 1
ATOM 970 O O . CYS A 1 121 ? 5.574 -19.391 7.074 1 69.5 121 CYS A O 1
ATOM 972 N N . LYS A 1 122 ? 3.918 -19.844 8.273 1 65.81 122 LYS A N 1
ATOM 973 C CA . LYS A 1 122 ? 4.207 -21.234 8.609 1 65.81 122 LYS A CA 1
ATOM 974 C C . LYS A 1 122 ? 4.434 -22.062 7.348 1 65.81 122 LYS A C 1
ATOM 976 O O . LYS A 1 122 ? 4.832 -23.234 7.43 1 65.81 122 LYS A O 1
ATOM 981 N N . GLY A 1 123 ? 4.582 -21.469 6.25 1 69.12 123 GLY A N 1
ATOM 982 C CA . GLY A 1 123 ? 4.73 -22.375 5.121 1 69.12 123 GLY A CA 1
ATOM 983 C C . GLY A 1 123 ? 6.176 -22.609 4.727 1 69.12 123 GLY A C 1
ATOM 984 O O . GLY A 1 123 ? 6.992 -21.688 4.777 1 69.12 123 GLY A O 1
ATOM 985 N N . GLU A 1 124 ? 6.547 -23.812 4.508 1 75.94 124 GLU A N 1
ATOM 986 C CA . GLU A 1 124 ? 7.895 -24.219 4.133 1 75.94 124 GLU A CA 1
ATOM 987 C C . GLU A 1 124 ? 8.383 -23.453 2.904 1 75.94 124 GLU A C 1
ATOM 989 O O . GLU A 1 124 ? 9.555 -23.062 2.83 1 75.94 124 GLU A O 1
ATOM 994 N N . ARG A 1 125 ? 7.539 -23.188 2.078 1 80 125 ARG A N 1
ATOM 995 C CA . ARG A 1 125 ? 7.91 -22.516 0.833 1 80 125 ARG A CA 1
ATOM 996 C C . ARG A 1 125 ? 8.406 -21.094 1.097 1 80 125 ARG A C 1
ATOM 998 O O . ARG A 1 125 ? 9.43 -20.688 0.562 1 80 125 ARG A O 1
ATOM 1005 N N . GLU A 1 126 ? 7.73 -20.391 1.888 1 85.06 126 GLU A N 1
ATOM 1006 C CA . GLU A 1 126 ? 8.094 -19 2.188 1 85.06 126 GLU A CA 1
ATOM 1007 C C . GLU A 1 126 ? 9.414 -18.938 2.957 1 85.06 126 GLU A C 1
ATOM 1009 O O . GLU A 1 126 ? 10.234 -18.047 2.717 1 85.06 126 GLU A O 1
ATOM 1014 N N . VAL A 1 127 ? 9.594 -19.875 3.785 1 83.81 127 VAL A N 1
ATOM 1015 C CA . VAL A 1 127 ? 10.82 -19.922 4.57 1 83.81 127 VAL A CA 1
ATOM 1016 C C . VAL A 1 127 ? 12.016 -20.156 3.643 1 83.81 127 VAL A C 1
ATOM 1018 O O . VAL A 1 127 ? 13.055 -19.516 3.799 1 83.81 127 VAL A O 1
ATOM 1021 N N . LYS A 1 128 ? 11.875 -20.984 2.742 1 83.12 128 LYS A N 1
ATOM 1022 C CA . LYS A 1 128 ? 12.945 -21.281 1.79 1 83.12 128 LYS A CA 1
ATOM 1023 C C . LYS A 1 128 ? 13.289 -20.047 0.959 1 83.12 128 LYS A C 1
ATOM 1025 O O . LYS A 1 128 ? 14.461 -19.766 0.706 1 83.12 128 LYS A O 1
ATOM 1030 N N . VAL A 1 129 ? 12.297 -19.375 0.542 1 84.12 129 VAL A N 1
ATOM 1031 C CA . VAL A 1 129 ? 12.508 -18.172 -0.263 1 84.12 129 VAL A CA 1
ATOM 1032 C C . VAL A 1 129 ? 13.25 -17.125 0.562 1 84.12 129 VAL A C 1
ATOM 1034 O O . VAL A 1 129 ? 14.18 -16.484 0.068 1 84.12 129 VAL A O 1
ATOM 1037 N N . ILE A 1 130 ? 12.891 -16.984 1.782 1 86.25 130 ILE A N 1
ATOM 1038 C CA . ILE A 1 130 ? 13.539 -16.031 2.678 1 86.25 130 ILE A CA 1
ATOM 1039 C C . ILE A 1 130 ? 15.016 -16.406 2.848 1 86.25 130 ILE A C 1
ATOM 1041 O O . ILE A 1 130 ? 15.891 -15.531 2.783 1 86.25 130 ILE A O 1
ATOM 1045 N N . GLU A 1 131 ? 15.18 -17.625 3.021 1 83.31 131 GLU A N 1
ATOM 1046 C CA . GLU A 1 131 ? 16.562 -18.078 3.189 1 83.31 131 GLU A CA 1
ATOM 1047 C C . GLU A 1 131 ? 17.391 -17.797 1.941 1 83.31 131 GLU A C 1
ATOM 1049 O O . GLU A 1 131 ? 18.547 -17.391 2.041 1 83.31 131 GLU A O 1
ATOM 1054 N N . GLN A 1 132 ? 16.844 -18.031 0.855 1 83.81 132 GLN A N 1
ATOM 1055 C CA . GLN A 1 132 ? 17.531 -17.766 -0.403 1 83.81 132 GLN A CA 1
ATOM 1056 C C . GLN A 1 132 ? 17.875 -16.281 -0.543 1 83.81 132 GLN A C 1
ATOM 1058 O O . GLN A 1 132 ? 18.984 -15.922 -0.936 1 83.81 132 GLN A O 1
ATOM 1063 N N . ILE A 1 133 ? 16.969 -15.469 -0.221 1 86.75 133 ILE A N 1
ATOM 1064 C CA . ILE A 1 133 ? 17.156 -14.031 -0.343 1 86.75 133 ILE A CA 1
ATOM 1065 C C . ILE A 1 133 ? 18.219 -13.555 0.652 1 86.75 133 ILE A C 1
ATOM 1067 O O . ILE A 1 133 ? 19.125 -12.812 0.289 1 86.75 133 ILE A O 1
ATOM 1071 N N . VAL A 1 134 ? 18.047 -14.016 1.836 1 84.06 134 VAL A N 1
ATOM 1072 C CA . VAL A 1 134 ? 18.969 -13.617 2.904 1 84.06 134 VAL A CA 1
ATOM 1073 C C . VAL A 1 134 ? 20.375 -14.117 2.59 1 84.06 134 VAL A C 1
ATOM 1075 O O . VAL A 1 134 ? 21.344 -13.383 2.76 1 84.06 134 VAL A O 1
ATOM 1078 N N . ASP A 1 135 ? 20.406 -15.328 2.129 1 80.88 135 ASP A N 1
ATOM 1079 C CA . ASP A 1 135 ? 21.703 -15.891 1.764 1 80.88 135 ASP A CA 1
ATOM 1080 C C . ASP A 1 135 ? 22.359 -15.086 0.638 1 80.88 135 ASP A C 1
ATOM 1082 O O . ASP A 1 135 ? 23.547 -14.797 0.688 1 80.88 135 ASP A O 1
ATOM 1086 N N . SER A 1 136 ? 21.609 -14.797 -0.319 1 81.31 136 SER A N 1
ATOM 1087 C CA . SER A 1 136 ? 22.125 -13.992 -1.423 1 81.31 136 SER A CA 1
ATOM 1088 C C . SER A 1 136 ? 22.609 -12.633 -0.936 1 81.31 136 SER A C 1
ATOM 1090 O O . SER A 1 136 ? 23.688 -12.18 -1.314 1 81.31 136 SER A O 1
ATOM 1092 N N . LEU A 1 137 ? 21.875 -12.016 -0.123 1 85.88 137 LEU A N 1
ATOM 1093 C CA . LEU A 1 137 ? 22.219 -10.695 0.405 1 85.88 137 LEU A CA 1
ATOM 1094 C C . LEU A 1 137 ? 23.453 -10.758 1.281 1 85.88 137 LEU A C 1
ATOM 1096 O O . LEU A 1 137 ? 24.312 -9.883 1.211 1 85.88 137 LEU A O 1
ATOM 1100 N N . GLU A 1 138 ? 23.484 -11.719 2.061 1 80.38 138 GLU A N 1
ATOM 1101 C CA . GLU A 1 138 ? 24.625 -11.836 2.975 1 80.38 138 GLU A CA 1
ATOM 1102 C C . GLU A 1 138 ? 25.906 -12.195 2.225 1 80.38 138 GLU A C 1
ATOM 1104 O O . GLU A 1 138 ? 27 -11.758 2.602 1 80.38 138 GLU A O 1
ATOM 1109 N N . ASN A 1 139 ? 25.781 -12.977 1.228 1 81.81 139 ASN A N 1
ATOM 1110 C CA . ASN A 1 139 ? 26.938 -13.398 0.461 1 81.81 139 ASN A CA 1
ATOM 1111 C C . ASN A 1 139 ? 27.406 -12.312 -0.511 1 81.81 139 ASN A C 1
ATOM 1113 O O . ASN A 1 139 ? 28.594 -12.039 -0.62 1 81.81 139 ASN A O 1
ATOM 1117 N N . GLU A 1 140 ? 26.469 -11.719 -1.134 1 83.81 140 GLU A N 1
ATOM 1118 C CA . GLU A 1 140 ? 26.797 -10.766 -2.188 1 83.81 140 GLU A CA 1
ATOM 1119 C C . GLU A 1 140 ? 26.797 -9.328 -1.659 1 83.81 140 GLU A C 1
ATOM 1121 O O . GLU A 1 140 ? 27.297 -8.422 -2.312 1 83.81 140 GLU A O 1
ATOM 1126 N N . HIS A 1 141 ? 26.125 -9.07 -0.535 1 87.81 141 HIS A N 1
ATOM 1127 C CA . HIS A 1 141 ? 26 -7.781 0.132 1 87.81 141 HIS A CA 1
ATOM 1128 C C . HIS A 1 141 ? 25.125 -6.828 -0.675 1 87.81 141 HIS A C 1
ATOM 1130 O O . HIS A 1 141 ? 25 -5.648 -0.336 1 87.81 141 HIS A O 1
ATOM 1136 N N . VAL A 1 142 ? 24.609 -7.414 -1.773 1 89.69 142 VAL A N 1
ATOM 1137 C CA . VAL A 1 142 ? 23.75 -6.617 -2.645 1 89.69 142 VAL A CA 1
ATOM 1138 C C . VAL A 1 142 ? 22.625 -7.488 -3.199 1 89.69 142 VAL A C 1
ATOM 1140 O O . VAL A 1 142 ? 22.844 -8.664 -3.496 1 89.69 142 VAL A O 1
ATOM 1143 N N . LEU A 1 143 ? 21.406 -7 -3.248 1 91.19 143 LEU A N 1
ATOM 1144 C CA . LEU A 1 143 ? 20.281 -7.625 -3.92 1 91.19 143 LEU A CA 1
ATOM 1145 C C . LEU A 1 143 ? 19.562 -6.625 -4.832 1 91.19 143 LEU A C 1
ATOM 1147 O O . LEU A 1 143 ? 19.094 -5.59 -4.367 1 91.19 143 LEU A O 1
ATOM 1151 N N . TRP A 1 144 ? 19.547 -6.965 -6.062 1 91.62 144 TRP A N 1
ATOM 1152 C CA . TRP A 1 144 ? 18.984 -6.086 -7.09 1 91.62 144 TRP A CA 1
ATOM 1153 C C . TRP A 1 144 ? 17.547 -6.477 -7.414 1 91.62 144 TRP A C 1
ATOM 1155 O O . TRP A 1 144 ? 17.297 -7.562 -7.941 1 91.62 144 TRP A O 1
ATOM 1165 N N . LEU A 1 145 ? 16.656 -5.605 -7.07 1 91.56 145 LEU A N 1
ATOM 1166 C CA . LEU A 1 145 ? 15.25 -5.77 -7.422 1 91.56 145 LEU A CA 1
ATOM 1167 C C . LEU A 1 145 ? 14.891 -4.922 -8.641 1 91.56 145 LEU A C 1
ATOM 1169 O O . LEU A 1 145 ? 14.82 -3.695 -8.547 1 91.56 145 LEU A O 1
ATOM 1173 N N . LYS A 1 146 ? 14.523 -5.508 -9.711 1 89 146 LYS A N 1
ATOM 1174 C CA . LYS A 1 146 ? 14.422 -4.875 -11.023 1 89 146 LYS A CA 1
ATOM 1175 C C . LYS A 1 146 ? 13 -4.41 -11.305 1 89 146 LYS A C 1
ATOM 1177 O O . LYS A 1 146 ? 12.453 -4.676 -12.375 1 89 146 LYS A O 1
ATOM 1182 N N . ASN A 1 147 ? 12.477 -3.684 -10.266 1 88.88 147 ASN A N 1
ATOM 1183 C CA . ASN A 1 147 ? 11.18 -3.055 -10.477 1 88.88 147 ASN A CA 1
ATOM 1184 C C . ASN A 1 147 ? 11.234 -2.006 -11.586 1 88.88 147 ASN A C 1
ATOM 1186 O O . ASN A 1 147 ? 12.32 -1.57 -11.977 1 88.88 147 ASN A O 1
ATOM 1190 N N . ASN A 1 148 ? 10.07 -1.661 -12.172 1 82.06 148 ASN A N 1
ATOM 1191 C CA . ASN A 1 148 ? 10.008 -0.555 -13.125 1 82.06 148 ASN A CA 1
ATOM 1192 C C . ASN A 1 148 ? 9.141 0.586 -12.602 1 82.06 148 ASN A C 1
ATOM 1194 O O . ASN A 1 148 ? 8.516 0.463 -11.547 1 82.06 148 ASN A O 1
ATOM 1198 N N . GLN A 1 149 ? 9.125 1.634 -13.281 1 77.94 149 GLN A N 1
ATOM 1199 C CA . GLN A 1 149 ? 8.523 2.869 -12.797 1 77.94 149 GLN A CA 1
ATOM 1200 C C . GLN A 1 149 ? 7.004 2.752 -12.742 1 77.94 149 GLN A C 1
ATOM 1202 O O . GLN A 1 149 ? 6.344 3.502 -12.016 1 77.94 149 GLN A O 1
ATOM 1207 N N . ILE A 1 150 ? 6.504 1.84 -13.398 1 74.69 150 ILE A N 1
ATOM 1208 C CA . ILE A 1 150 ? 5.051 1.786 -13.508 1 74.69 150 ILE A CA 1
ATOM 1209 C C . ILE A 1 150 ? 4.5 0.723 -12.555 1 74.69 150 ILE A C 1
ATOM 1211 O O . ILE A 1 150 ? 3.285 0.573 -12.422 1 74.69 150 ILE A O 1
ATOM 1215 N N . THR A 1 151 ? 5.34 0.079 -11.875 1 77.12 151 THR A N 1
ATOM 1216 C CA . THR A 1 151 ? 4.914 -1.007 -11 1 77.12 151 THR A CA 1
ATOM 1217 C C . THR A 1 151 ? 4.348 -0.457 -9.695 1 77.12 151 THR A C 1
ATOM 1219 O O . THR A 1 151 ? 4.633 0.681 -9.32 1 77.12 151 THR A O 1
ATOM 1222 N N . ARG A 1 152 ? 3.592 -1.235 -9.102 1 84.38 152 ARG A N 1
ATOM 1223 C CA . ARG A 1 152 ? 3.041 -0.911 -7.793 1 84.38 152 ARG A CA 1
ATOM 1224 C C . ARG A 1 152 ? 4.152 -0.66 -6.777 1 84.38 152 ARG A C 1
ATOM 1226 O O . ARG A 1 152 ? 4.031 0.218 -5.922 1 84.38 152 ARG A O 1
ATOM 1233 N N . ALA A 1 153 ? 5.215 -1.385 -6.863 1 90.94 153 ALA A N 1
ATOM 1234 C CA . ALA A 1 153 ? 6.34 -1.21 -5.949 1 90.94 153 ALA A CA 1
ATOM 1235 C C . ALA A 1 153 ? 6.91 0.201 -6.043 1 90.94 153 ALA A C 1
ATOM 1237 O O . ALA A 1 153 ? 7.219 0.824 -5.023 1 90.94 153 ALA A O 1
ATOM 1238 N N . SER A 1 154 ? 6.992 0.693 -7.203 1 89.12 154 SER A N 1
ATOM 1239 C CA . SER A 1 154 ? 7.516 2.039 -7.41 1 89.12 154 SER A CA 1
ATOM 1240 C C . SER A 1 154 ? 6.566 3.096 -6.859 1 89.12 154 SER A C 1
ATOM 1242 O O . SER A 1 154 ? 7.004 4.102 -6.297 1 89.12 154 SER A O 1
ATOM 1244 N N . GLN A 1 155 ? 5.332 2.848 -7.02 1 86.44 155 GLN A N 1
ATOM 1245 C CA . GLN A 1 155 ? 4.34 3.766 -6.469 1 86.44 155 GLN A CA 1
ATOM 1246 C C . GLN A 1 155 ? 4.434 3.822 -4.945 1 86.44 155 GLN A C 1
ATOM 1248 O O . GLN A 1 155 ? 4.379 4.902 -4.355 1 86.44 155 GLN A O 1
ATOM 1253 N N . VAL A 1 156 ? 4.562 2.707 -4.387 1 93.12 156 VAL A N 1
ATOM 1254 C CA . VAL A 1 156 ? 4.664 2.625 -2.936 1 93.12 156 VAL A CA 1
ATOM 1255 C C . VAL A 1 156 ? 5.934 3.334 -2.465 1 93.12 156 VAL A C 1
ATOM 1257 O O . VAL A 1 156 ? 5.922 4.031 -1.45 1 93.12 156 VAL A O 1
ATOM 1260 N N . MET A 1 157 ? 6.992 3.186 -3.207 1 93.94 157 MET A N 1
ATOM 1261 C CA . MET A 1 157 ? 8.227 3.885 -2.857 1 93.94 157 MET A CA 1
ATOM 1262 C C . MET A 1 157 ? 8.016 5.395 -2.869 1 93.94 157 MET A C 1
ATOM 1264 O O . MET A 1 157 ? 8.539 6.105 -2.006 1 93.94 157 MET A O 1
ATOM 1268 N N . GLN A 1 158 ? 7.285 5.82 -3.811 1 87.81 158 GLN A N 1
ATOM 1269 C CA . GLN A 1 158 ? 6.992 7.246 -3.867 1 87.81 158 GLN A CA 1
ATOM 1270 C C . GLN A 1 158 ? 6.215 7.699 -2.635 1 87.81 158 GLN A C 1
ATOM 1272 O O . GLN A 1 158 ? 6.465 8.781 -2.096 1 87.81 158 GLN A O 1
ATOM 1277 N N . HIS A 1 159 ? 5.344 6.859 -2.217 1 90.38 159 HIS A N 1
ATOM 1278 C CA . HIS A 1 159 ? 4.602 7.152 -0.996 1 90.38 159 HIS A CA 1
ATOM 1279 C C . HIS A 1 159 ? 5.527 7.207 0.214 1 90.38 159 HIS A C 1
ATOM 1281 O O . HIS A 1 159 ? 5.367 8.062 1.088 1 90.38 159 HIS A O 1
ATOM 1287 N N . ILE A 1 160 ? 6.414 6.301 0.27 1 94.75 160 ILE A N 1
ATOM 1288 C CA . ILE A 1 160 ? 7.355 6.234 1.381 1 94.75 160 ILE A CA 1
ATOM 1289 C C . ILE A 1 160 ? 8.164 7.527 1.447 1 94.75 160 ILE A C 1
ATOM 1291 O O . ILE A 1 160 ? 8.266 8.148 2.508 1 94.75 160 ILE A O 1
ATOM 1295 N N . ILE A 1 161 ? 8.68 7.91 0.312 1 92.38 161 ILE A N 1
ATOM 1296 C CA . ILE A 1 161 ? 9.516 9.102 0.25 1 92.38 161 ILE A CA 1
ATOM 1297 C C . ILE A 1 161 ? 8.68 10.336 0.581 1 92.38 161 ILE A C 1
ATOM 1299 O O . ILE A 1 161 ? 9.102 11.188 1.365 1 92.38 161 ILE A O 1
ATOM 1303 N N . GLY A 1 162 ? 7.543 10.398 -0.025 1 87.19 162 GLY A N 1
ATOM 1304 C CA . GLY A 1 162 ? 6.645 11.492 0.299 1 87.19 162 GLY A CA 1
ATOM 1305 C C . GLY A 1 162 ? 6.266 11.539 1.768 1 87.19 162 GLY A C 1
ATOM 1306 O O . GLY A 1 162 ? 6.219 12.617 2.367 1 87.19 162 GLY A O 1
ATOM 1307 N N . GLY A 1 163 ? 5.988 10.375 2.32 1 87.94 163 GLY A N 1
ATOM 1308 C CA . GLY A 1 163 ? 5.672 10.281 3.738 1 87.94 163 GLY A CA 1
ATOM 1309 C C . GLY A 1 163 ? 6.805 10.75 4.633 1 87.94 163 GLY A C 1
ATOM 1310 O O . GLY A 1 163 ? 6.566 11.406 5.652 1 87.94 163 GLY A O 1
ATOM 1311 N N . TYR A 1 164 ? 7.961 10.414 4.254 1 91.88 16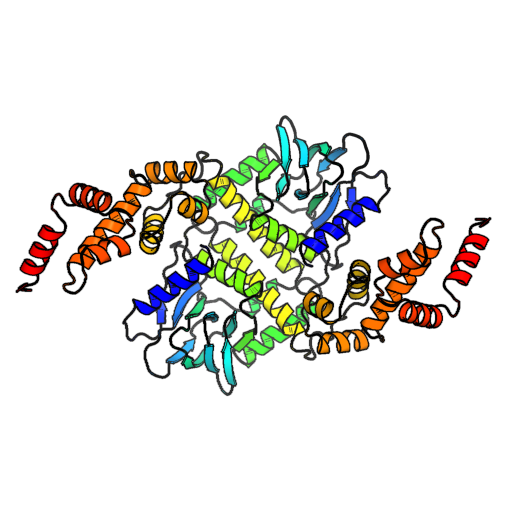4 TYR A N 1
ATOM 1312 C CA . TYR A 1 164 ? 9.148 10.812 5 1 91.88 164 TYR A CA 1
ATOM 1313 C C . TYR A 1 164 ? 9.242 12.336 5.105 1 91.88 164 TYR A C 1
ATOM 1315 O O . TYR A 1 164 ? 9.648 12.867 6.137 1 91.88 164 TYR A O 1
ATOM 1323 N N . LEU A 1 165 ? 8.844 12.938 4.066 1 84.75 165 LEU A N 1
ATOM 1324 C CA . LEU A 1 165 ? 9.031 14.383 3.967 1 84.75 165 LEU A CA 1
ATOM 1325 C C . LEU A 1 165 ? 7.883 15.125 4.648 1 84.75 165 LEU A C 1
ATOM 1327 O O . LEU A 1 165 ? 7.98 16.328 4.902 1 84.75 165 LEU A O 1
ATOM 1331 N N . ASN A 1 166 ? 6.875 14.375 5 1 77.94 166 ASN A N 1
ATOM 1332 C CA . ASN A 1 166 ? 5.707 14.984 5.625 1 77.94 166 ASN A CA 1
ATOM 1333 C C . ASN A 1 166 ? 5.621 14.633 7.109 1 77.94 166 ASN A C 1
ATOM 1335 O O . ASN A 1 166 ? 6.355 13.773 7.594 1 77.94 166 ASN A O 1
ATOM 1339 N N . ASN A 1 167 ? 4.805 15.328 7.852 1 78.19 167 ASN A N 1
ATOM 1340 C CA . ASN A 1 167 ? 4.629 15.094 9.281 1 78.19 167 ASN A CA 1
ATOM 1341 C C . ASN A 1 167 ? 3.197 14.672 9.602 1 78.19 167 ASN A C 1
ATOM 1343 O O . ASN A 1 167 ? 2.576 15.219 10.516 1 78.19 167 ASN A O 1
ATOM 1347 N N . ASP A 1 168 ? 2.762 13.75 8.781 1 82.25 168 ASP A N 1
ATOM 1348 C CA . ASP A 1 168 ? 1.411 13.25 9.023 1 82.25 168 ASP A CA 1
ATOM 1349 C C . ASP A 1 168 ? 1.387 12.266 10.188 1 82.25 168 ASP A C 1
ATOM 1351 O O . ASP A 1 168 ? 2.434 11.789 10.625 1 82.25 168 ASP A O 1
ATOM 1355 N N . LEU A 1 169 ? 0.229 12 10.68 1 85.62 169 LEU A N 1
ATOM 1356 C CA . LEU A 1 169 ? 0.044 11.055 11.781 1 85.62 169 LEU A CA 1
ATOM 1357 C C . LEU A 1 169 ? 0.496 9.656 11.375 1 85.62 169 LEU A C 1
ATOM 1359 O O . LEU A 1 169 ? 0.236 9.219 10.25 1 85.62 169 LEU A O 1
ATOM 1363 N N . PHE A 1 170 ? 1.19 9 12.266 1 91.19 170 PHE A N 1
ATOM 1364 C CA . PHE A 1 170 ? 1.567 7.594 12.172 1 91.19 170 PHE A CA 1
ATOM 1365 C C . PHE A 1 170 ? 2.486 7.359 10.977 1 91.19 170 PHE A C 1
ATOM 1367 O O . PHE A 1 170 ? 2.404 6.32 10.32 1 91.19 170 PHE A O 1
ATOM 1374 N N . THR A 1 171 ? 3.27 8.297 10.672 1 90.19 171 THR A N 1
ATOM 1375 C CA . THR A 1 171 ? 4.145 8.227 9.508 1 90.19 171 THR A CA 1
ATOM 1376 C C . THR A 1 171 ? 5.09 7.039 9.609 1 90.19 171 THR A C 1
ATOM 1378 O O . THR A 1 171 ? 5.281 6.305 8.633 1 90.19 171 THR A O 1
ATOM 1381 N N . LYS A 1 172 ? 5.652 6.859 10.75 1 92.56 172 LYS A N 1
ATOM 1382 C CA . LYS A 1 172 ? 6.617 5.773 10.906 1 92.56 172 LYS A CA 1
ATOM 1383 C C . LYS A 1 172 ? 5.965 4.418 10.656 1 92.56 172 LYS A C 1
ATOM 1385 O O . LYS A 1 172 ? 6.492 3.605 9.891 1 92.56 172 LYS A O 1
ATOM 1390 N N . ALA A 1 173 ? 4.844 4.207 11.266 1 93.19 173 ALA A N 1
ATOM 1391 C CA . ALA A 1 173 ? 4.121 2.949 11.094 1 93.19 173 ALA A CA 1
ATOM 1392 C C . ALA A 1 173 ? 3.697 2.76 9.641 1 93.19 173 ALA A C 1
ATOM 1394 O O . ALA A 1 173 ? 3.785 1.654 9.102 1 93.19 173 ALA A O 1
ATOM 1395 N N . LEU A 1 174 ? 3.215 3.812 9.07 1 94.5 174 LEU A N 1
ATOM 1396 C CA . LEU A 1 174 ? 2.791 3.75 7.676 1 94.5 174 LEU A CA 1
ATOM 1397 C C . LEU A 1 174 ? 3.965 3.406 6.766 1 94.5 174 LEU A C 1
ATOM 1399 O O . LEU A 1 174 ? 3.855 2.523 5.91 1 94.5 174 LEU A O 1
ATOM 1403 N N . ILE A 1 175 ? 5.035 4.066 6.949 1 95.5 175 ILE A N 1
ATOM 1404 C CA . ILE A 1 175 ? 6.211 3.85 6.117 1 95.5 175 ILE A CA 1
ATOM 1405 C C . ILE A 1 175 ? 6.723 2.422 6.309 1 95.5 175 ILE A C 1
ATOM 1407 O O . ILE A 1 175 ? 7.121 1.764 5.344 1 95.5 175 ILE A O 1
ATOM 1411 N N . GLN A 1 176 ? 6.727 1.965 7.484 1 94.44 176 GLN A N 1
ATOM 1412 C CA . GLN A 1 176 ? 7.137 0.589 7.742 1 94.44 176 GLN A CA 1
ATOM 1413 C C . GLN A 1 176 ? 6.242 -0.401 7.004 1 94.44 176 GLN A C 1
ATOM 1415 O O . GLN A 1 176 ? 6.73 -1.368 6.418 1 94.44 176 GLN A O 1
ATOM 1420 N N . ALA A 1 177 ? 4.977 -0.19 7.105 1 95.38 177 ALA A N 1
ATOM 1421 C CA . ALA A 1 177 ? 4.023 -1.038 6.395 1 95.38 177 ALA A CA 1
ATOM 1422 C C . ALA A 1 177 ? 4.25 -0.972 4.887 1 95.38 177 ALA A C 1
ATOM 1424 O O . ALA A 1 177 ? 4.238 -2 4.207 1 95.38 177 ALA A O 1
ATOM 1425 N N . GLU A 1 178 ? 4.445 0.188 4.383 1 96.31 178 GLU A N 1
ATOM 1426 C CA . GLU A 1 178 ? 4.641 0.384 2.949 1 96.31 178 GLU A CA 1
ATOM 1427 C C . GLU A 1 178 ? 5.969 -0.211 2.488 1 96.31 178 GLU A C 1
ATOM 1429 O O . GLU A 1 178 ? 6.074 -0.716 1.368 1 96.31 178 GLU A O 1
ATOM 1434 N N . LEU A 1 179 ? 6.977 -0.092 3.342 1 96.56 179 LEU A N 1
ATOM 1435 C CA . LEU A 1 179 ? 8.25 -0.729 3.029 1 96.56 179 LEU A CA 1
ATOM 1436 C C . LEU A 1 179 ? 8.086 -2.236 2.881 1 96.56 179 LEU A C 1
ATOM 1438 O O . LEU A 1 179 ? 8.602 -2.834 1.934 1 96.56 179 LEU A O 1
ATOM 1442 N N . THR A 1 180 ? 7.383 -2.85 3.789 1 95.56 180 THR A N 1
ATOM 1443 C CA . THR A 1 180 ? 7.082 -4.277 3.713 1 95.56 180 THR A CA 1
ATOM 1444 C C . THR A 1 180 ? 6.34 -4.605 2.422 1 95.56 180 THR A C 1
ATOM 1446 O O . THR A 1 180 ? 6.703 -5.547 1.715 1 95.56 180 THR A O 1
ATOM 1449 N N . THR A 1 181 ? 5.348 -3.793 2.111 1 95.56 181 THR A N 1
ATOM 1450 C CA . THR A 1 181 ? 4.57 -3.969 0.89 1 95.56 181 THR A CA 1
ATOM 1451 C C . THR A 1 181 ? 5.473 -3.891 -0.34 1 95.56 181 THR A C 1
ATOM 1453 O O . THR A 1 181 ? 5.441 -4.777 -1.195 1 95.56 181 THR A O 1
ATOM 1456 N N . MET A 1 182 ? 6.266 -2.885 -0.361 1 95.19 182 MET A N 1
ATOM 1457 C CA . MET A 1 182 ? 7.152 -2.656 -1.499 1 95.19 182 MET A CA 1
ATOM 1458 C C . MET A 1 182 ? 8.109 -3.828 -1.686 1 95.19 182 MET A C 1
ATOM 1460 O O . MET A 1 182 ? 8.289 -4.316 -2.803 1 95.19 182 MET A O 1
ATOM 1464 N N . LEU A 1 183 ? 8.703 -4.305 -0.664 1 94.5 183 LEU A N 1
ATOM 1465 C CA . LEU A 1 183 ? 9.688 -5.379 -0.734 1 94.5 183 LEU A CA 1
ATOM 1466 C C . LEU A 1 183 ? 9.039 -6.688 -1.159 1 94.5 183 LEU A C 1
ATOM 1468 O O . LEU A 1 183 ? 9.57 -7.402 -2.014 1 94.5 183 LEU A O 1
ATOM 1472 N N . ILE A 1 184 ? 7.91 -7.004 -0.608 1 93 184 ILE A N 1
ATOM 1473 C CA . ILE A 1 184 ? 7.223 -8.25 -0.939 1 93 184 ILE A CA 1
ATOM 1474 C C . ILE A 1 184 ? 6.812 -8.234 -2.41 1 93 184 ILE A C 1
ATOM 1476 O O . ILE A 1 184 ? 7.055 -9.203 -3.137 1 93 184 ILE A O 1
ATOM 1480 N N . ILE A 1 185 ? 6.219 -7.145 -2.807 1 91.88 185 ILE A N 1
ATOM 1481 C CA . ILE A 1 185 ? 5.781 -7.035 -4.195 1 91.88 185 ILE A CA 1
ATOM 1482 C C . ILE A 1 185 ? 6.988 -7.156 -5.125 1 91.88 185 ILE A C 1
ATOM 1484 O O . ILE A 1 185 ? 6.918 -7.832 -6.156 1 91.88 185 ILE A O 1
ATOM 1488 N N . SER A 1 186 ? 8.086 -6.547 -4.781 1 90.69 186 SER A N 1
ATOM 1489 C CA . SER A 1 186 ? 9.312 -6.605 -5.578 1 90.69 186 SER A CA 1
ATOM 1490 C C . SER A 1 186 ? 9.844 -8.031 -5.672 1 90.69 186 SER A C 1
ATOM 1492 O O . SER A 1 186 ? 10.242 -8.477 -6.75 1 90.69 186 SER A O 1
ATOM 1494 N N . ILE A 1 187 ? 9.852 -8.703 -4.586 1 88.5 187 ILE A N 1
ATOM 1495 C CA . ILE A 1 187 ? 10.344 -10.07 -4.539 1 88.5 187 ILE A CA 1
ATOM 1496 C C . ILE A 1 187 ? 9.453 -10.969 -5.395 1 88.5 187 ILE A C 1
ATOM 1498 O O . ILE A 1 187 ? 9.945 -11.812 -6.148 1 88.5 187 ILE A O 1
ATOM 1502 N N . ARG A 1 188 ? 8.156 -10.805 -5.242 1 84.19 188 ARG A N 1
ATOM 1503 C CA . ARG A 1 188 ? 7.211 -11.586 -6.039 1 84.19 188 ARG A CA 1
ATOM 1504 C C . ARG A 1 188 ? 7.449 -11.375 -7.531 1 84.19 188 ARG A C 1
ATOM 1506 O O . ARG A 1 188 ? 7.426 -12.336 -8.305 1 84.19 188 ARG A O 1
ATOM 1513 N N . THR A 1 189 ? 7.645 -10.133 -7.875 1 78.94 189 THR A N 1
ATOM 1514 C CA . THR A 1 189 ? 7.836 -9.781 -9.281 1 78.94 189 THR A CA 1
ATOM 1515 C C . THR A 1 189 ? 9.148 -10.359 -9.805 1 78.94 189 THR A C 1
ATOM 1517 O O . THR A 1 189 ? 9.219 -10.812 -10.953 1 78.94 189 THR A O 1
ATOM 1520 N N . GLN A 1 190 ? 10.242 -10.211 -9.031 1 74.94 190 GLN A N 1
ATOM 1521 C CA . GLN A 1 190 ? 11.547 -10.727 -9.422 1 74.94 190 GLN A CA 1
ATOM 1522 C C . GLN A 1 190 ? 11.5 -12.242 -9.641 1 74.94 190 GLN A C 1
ATOM 1524 O O . GLN A 1 190 ? 12.117 -12.758 -10.578 1 74.94 190 GLN A O 1
ATOM 1529 N N . ARG A 1 191 ? 11 -12.859 -8.672 1 65.62 191 ARG A N 1
ATOM 1530 C CA . ARG A 1 191 ? 10.914 -14.312 -8.781 1 65.62 191 ARG A CA 1
ATOM 1531 C C . ARG A 1 191 ? 10.094 -14.719 -10 1 65.62 191 ARG A C 1
ATOM 1533 O O . ARG A 1 191 ? 10.375 -15.75 -10.625 1 65.62 191 ARG A O 1
ATOM 1540 N N . MET A 1 192 ? 9.148 -13.977 -10.258 1 53.72 192 MET A N 1
ATOM 1541 C CA . MET A 1 192 ? 8.383 -14.25 -11.469 1 53.72 192 MET A CA 1
ATOM 1542 C C . MET A 1 192 ? 9.242 -14.07 -12.719 1 53.72 192 MET A C 1
ATOM 1544 O O . MET A 1 192 ? 9.047 -14.773 -13.711 1 53.72 192 MET A O 1
ATOM 1548 N N . ALA A 1 193 ? 10.141 -13.109 -12.703 1 46 193 ALA A N 1
ATOM 1549 C CA . ALA A 1 193 ? 10.961 -12.789 -13.875 1 46 193 ALA A CA 1
ATOM 1550 C C . ALA A 1 193 ? 12.141 -13.75 -13.992 1 46 193 ALA A C 1
ATOM 1552 O O . ALA A 1 193 ? 12.656 -13.977 -15.094 1 46 193 ALA A O 1
ATOM 1553 N N . THR A 1 194 ? 12.898 -14.07 -12.938 1 46.16 194 THR A N 1
ATOM 1554 C CA . THR A 1 194 ? 14.031 -14.977 -13.023 1 46.16 194 THR A CA 1
ATOM 1555 C C . THR A 1 194 ? 13.625 -16.391 -12.609 1 46.16 194 THR A C 1
ATOM 1557 O O . THR A 1 194 ? 13.336 -16.656 -11.438 1 46.16 194 THR A O 1
ATOM 1560 N N . PRO A 1 195 ? 13.086 -17.219 -13.453 1 37.12 195 PRO A N 1
ATOM 1561 C CA . PRO A 1 195 ? 12.82 -18.625 -13.141 1 37.12 195 PRO A CA 1
ATOM 1562 C C . PRO A 1 195 ? 13.93 -19.266 -12.312 1 37.12 195 PRO A C 1
ATOM 1564 O O . PRO A 1 195 ? 14.93 -19.719 -12.867 1 37.12 195 PRO A O 1
ATOM 1567 N N . THR A 1 196 ? 14.695 -18.656 -11.562 1 37.38 196 THR A N 1
ATOM 1568 C CA . THR A 1 196 ? 15.664 -19.469 -10.82 1 37.38 196 THR A CA 1
ATOM 1569 C C . THR A 1 196 ? 14.984 -20.688 -10.211 1 37.38 196 THR A C 1
ATOM 1571 O O . THR A 1 196 ? 13.758 -20.719 -10.062 1 37.38 196 THR A O 1
ATOM 1574 N N . SER A 1 197 ? 15.883 -21.719 -9.664 1 35.78 197 SER A N 1
ATOM 1575 C CA . SER A 1 197 ? 15.586 -22.922 -8.891 1 35.78 197 SER A CA 1
ATOM 1576 C C . SER A 1 197 ? 14.586 -22.641 -7.777 1 35.78 197 SER A C 1
ATOM 1578 O O . SER A 1 197 ? 14.203 -23.547 -7.039 1 35.78 197 SER A O 1
ATOM 1580 N N . LEU A 1 198 ? 14.531 -21.516 -7.395 1 32.88 198 LEU A N 1
ATOM 1581 C CA . LEU A 1 198 ? 13.797 -21.375 -6.145 1 32.88 198 LEU A CA 1
ATOM 1582 C C . LEU A 1 198 ? 12.328 -21.734 -6.336 1 32.88 198 LEU A C 1
ATOM 1584 O O . LEU A 1 198 ? 11.727 -22.375 -5.469 1 32.88 198 LEU A O 1
ATOM 1588 N N . ASP A 1 199 ? 11.531 -20.859 -6.934 1 35.16 199 ASP A N 1
ATOM 1589 C CA . ASP A 1 199 ? 10.102 -21.156 -6.977 1 35.16 199 ASP A CA 1
ATOM 1590 C C . ASP A 1 199 ?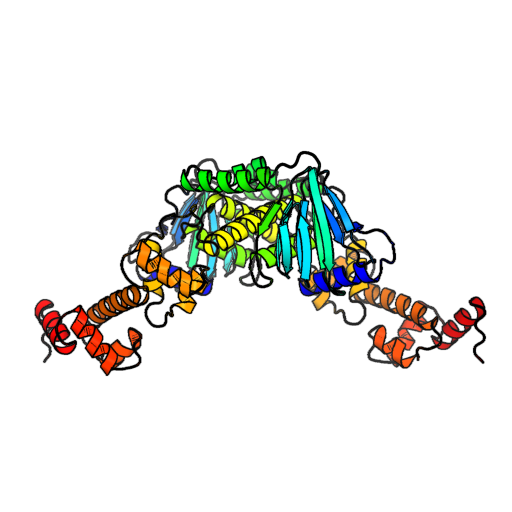 9.797 -22.234 -8.016 1 35.16 199 ASP A C 1
ATOM 1592 O O . ASP A 1 199 ? 9.617 -21.938 -9.195 1 35.16 199 ASP A O 1
ATOM 1596 N N . LYS A 1 200 ? 10.633 -23.188 -8.227 1 33.91 200 LYS A N 1
ATOM 1597 C CA . LYS A 1 200 ? 9.875 -24.344 -8.695 1 33.91 200 LYS A CA 1
ATOM 1598 C C . LYS A 1 200 ? 8.461 -24.328 -8.141 1 33.91 200 LYS A C 1
ATOM 1600 O O . LYS A 1 200 ? 7.809 -25.375 -8.078 1 33.91 200 LYS A O 1
ATOM 1605 N N . THR A 1 201 ? 8.219 -23.344 -7.289 1 34.03 201 THR A N 1
ATOM 1606 C CA . THR A 1 201 ? 6.938 -23.531 -6.617 1 34.03 201 THR A CA 1
ATOM 1607 C C . THR A 1 201 ? 5.805 -23.609 -7.637 1 34.03 201 THR A C 1
ATOM 1609 O O . THR A 1 201 ? 5.859 -22.969 -8.688 1 34.03 201 THR A O 1
ATOM 1612 N N . LYS A 1 202 ? 4.836 -24.219 -7.344 1 36.81 202 LYS A N 1
ATOM 1613 C CA . LYS A 1 202 ? 3.705 -24.938 -7.926 1 36.81 202 LYS A CA 1
ATOM 1614 C C . LYS A 1 202 ? 2.715 -23.969 -8.57 1 36.81 202 LYS A C 1
ATOM 1616 O O . LYS A 1 202 ? 2.078 -23.172 -7.883 1 36.81 202 LYS A O 1
ATOM 1621 N N . PHE A 1 203 ? 2.992 -23.156 -9.609 1 39.16 203 PHE A N 1
ATOM 1622 C CA . PHE A 1 203 ? 1.852 -22.875 -10.469 1 39.16 203 PHE A CA 1
ATOM 1623 C C . PHE A 1 203 ? 0.713 -23.859 -10.188 1 39.16 203 PHE A C 1
ATOM 1625 O O . PHE A 1 203 ? 0.864 -25.062 -10.375 1 39.16 203 PHE A O 1
ATOM 1632 N N . GLU A 1 204 ? 0.044 -23.422 -9.281 1 47.22 204 GLU A N 1
ATOM 1633 C CA . GLU A 1 204 ? -1.048 -24.375 -9.062 1 47.22 204 GLU A CA 1
ATOM 1634 C C . GLU A 1 204 ? -2.066 -24.297 -10.203 1 47.22 204 GLU A C 1
ATOM 1636 O O . GLU A 1 204 ? -2.545 -23.219 -10.547 1 47.22 204 GLU A O 1
ATOM 1641 N N . LYS A 1 205 ? -2.164 -25.219 -10.844 1 60.19 205 LYS A N 1
ATOM 1642 C CA . LYS A 1 205 ? -3.135 -25.469 -11.906 1 60.19 205 LYS A CA 1
ATOM 1643 C C . LYS A 1 205 ? -4.484 -24.844 -11.57 1 60.19 205 LYS A C 1
ATOM 1645 O O . LYS A 1 205 ? -5.148 -24.266 -12.438 1 60.19 205 LYS A O 1
ATOM 1650 N N . LYS A 1 206 ? -4.637 -24.656 -10.281 1 64.75 206 LYS A N 1
ATOM 1651 C CA . LYS A 1 206 ? -5.953 -24.172 -9.875 1 64.75 206 LYS A CA 1
ATOM 1652 C C . LYS A 1 206 ? -6.086 -22.672 -10.102 1 64.75 206 LYS A C 1
ATOM 1654 O O . LYS A 1 206 ? -7.137 -22.203 -10.539 1 64.75 206 LYS A O 1
ATOM 1659 N N . THR A 1 207 ? -5.078 -21.922 -9.898 1 64.94 207 THR A N 1
ATOM 1660 C CA . THR A 1 207 ? -5.125 -20.484 -10.117 1 64.94 207 THR A CA 1
ATOM 1661 C C . THR A 1 207 ? -5.23 -20.156 -11.609 1 64.94 207 THR A C 1
ATOM 1663 O O . THR A 1 207 ? -5.941 -19.234 -12 1 64.94 207 THR A O 1
ATOM 1666 N N . LEU A 1 208 ? -4.508 -20.844 -12.352 1 73.75 208 LEU A N 1
ATOM 1667 C CA . LEU A 1 208 ? -4.629 -20.703 -13.805 1 73.75 208 LEU A CA 1
ATOM 1668 C C . LEU A 1 208 ? -6.051 -21.016 -14.266 1 73.75 208 LEU A C 1
ATOM 1670 O O . LEU A 1 208 ? -6.621 -20.266 -15.055 1 73.75 208 LEU A O 1
ATOM 1674 N N . ASP A 1 209 ? -6.527 -22.047 -13.594 1 76.06 209 ASP A N 1
ATOM 1675 C CA . ASP A 1 209 ? -7.883 -22.453 -13.961 1 76.06 209 ASP A CA 1
ATOM 1676 C C . ASP A 1 209 ? -8.891 -21.359 -13.617 1 76.06 209 ASP A C 1
ATOM 1678 O O . ASP A 1 209 ? -9.781 -21.062 -14.406 1 76.06 209 ASP A O 1
ATOM 1682 N N . ASN A 1 210 ? -8.688 -20.797 -12.562 1 72.44 210 ASN A N 1
ATOM 1683 C CA . ASN A 1 210 ? -9.594 -19.734 -12.133 1 72.44 210 ASN A CA 1
ATOM 1684 C C . ASN A 1 210 ? -9.5 -18.516 -13.047 1 72.44 210 ASN A C 1
ATOM 1686 O O . ASN A 1 210 ? -10.516 -17.906 -13.398 1 72.44 210 ASN A O 1
ATOM 1690 N N . TYR A 1 211 ? -8.289 -18.094 -13.367 1 75.69 211 TYR A N 1
ATOM 1691 C CA . TYR A 1 211 ? -8.086 -16.984 -14.289 1 75.69 211 TYR A CA 1
ATOM 1692 C C . TYR A 1 211 ? -8.742 -17.266 -15.633 1 75.69 211 TYR A C 1
ATOM 1694 O O . TYR A 1 211 ? -9.445 -16.406 -16.188 1 75.69 211 TYR A O 1
ATOM 1702 N N . ILE A 1 212 ? -8.539 -18.422 -16.094 1 84.12 212 ILE A N 1
ATOM 1703 C CA . ILE A 1 212 ? -9.07 -18.797 -17.406 1 84.12 212 ILE A CA 1
ATOM 1704 C C . ILE A 1 212 ? -10.594 -18.844 -17.344 1 84.12 212 ILE A C 1
ATOM 1706 O O . ILE A 1 212 ? -11.266 -18.406 -18.281 1 84.12 212 ILE A O 1
ATOM 1710 N N . ASP A 1 213 ? -11.062 -19.25 -16.203 1 79.31 213 ASP A N 1
ATOM 1711 C CA . ASP A 1 213 ? -12.516 -19.328 -16.047 1 79.31 213 ASP A CA 1
ATOM 1712 C C . ASP A 1 213 ? -13.156 -17.953 -16.172 1 79.31 213 ASP A C 1
ATOM 1714 O O . ASP A 1 213 ? -14.242 -17.812 -16.734 1 79.31 213 ASP A O 1
ATOM 1718 N N . LEU A 1 214 ? -12.352 -17.094 -15.828 1 75.75 214 LEU A N 1
ATOM 1719 C CA . LEU A 1 214 ? -12.898 -15.75 -15.758 1 75.75 214 LEU A CA 1
ATOM 1720 C C . LEU A 1 214 ? -12.664 -15 -17.062 1 75.75 214 LEU A C 1
ATOM 1722 O O . LEU A 1 214 ? -13.414 -14.07 -17.391 1 75.75 214 LEU A O 1
ATOM 1726 N N . HIS A 1 215 ? -11.711 -15.438 -17.844 1 80.12 215 HIS A N 1
ATOM 1727 C CA . HIS A 1 215 ? -11.281 -14.586 -18.953 1 80.12 215 HIS A CA 1
ATOM 1728 C C . HIS A 1 215 ? -11.273 -15.359 -20.266 1 80.12 215 HIS A C 1
ATOM 1730 O O . HIS A 1 215 ? -10.789 -14.852 -21.281 1 80.12 215 HIS A O 1
ATOM 1736 N N . PHE A 1 216 ? -11.812 -16.469 -20.312 1 86.75 216 PHE A N 1
ATOM 1737 C CA . PHE A 1 216 ? -11.602 -17.375 -21.438 1 86.75 216 PHE A CA 1
ATOM 1738 C C . PHE A 1 216 ? -12.102 -16.75 -22.734 1 86.75 216 PHE A C 1
ATOM 1740 O O . PHE A 1 216 ? -11.625 -17.094 -23.828 1 86.75 216 PHE A O 1
ATOM 1747 N N . ALA A 1 217 ? -13.07 -15.867 -22.641 1 83.56 217 ALA A N 1
ATOM 1748 C CA . ALA A 1 217 ? -13.727 -15.367 -23.844 1 83.56 217 ALA A CA 1
ATOM 1749 C C . ALA A 1 217 ? -12.828 -14.406 -24.609 1 83.56 217 ALA A C 1
ATOM 1751 O O . ALA A 1 217 ? -12.961 -14.25 -25.828 1 83.56 217 ALA A O 1
ATOM 1752 N N . ASP A 1 218 ? -11.844 -13.758 -23.953 1 83.06 218 ASP A N 1
ATOM 1753 C CA . ASP A 1 218 ? -11.047 -12.758 -24.656 1 83.06 218 ASP A CA 1
ATOM 1754 C C . ASP A 1 218 ? -9.609 -12.727 -24.109 1 83.06 218 ASP A C 1
ATOM 1756 O O . ASP A 1 218 ? -8.867 -11.781 -24.375 1 83.06 218 ASP A O 1
ATOM 1760 N N . VAL A 1 219 ? -9.219 -13.719 -23.547 1 82.75 219 VAL A N 1
ATOM 1761 C CA . VAL A 1 219 ? -7.914 -13.719 -22.891 1 82.75 219 VAL A CA 1
ATOM 1762 C C . VAL A 1 219 ? -6.82 -14.008 -23.922 1 82.75 219 VAL A C 1
ATOM 1764 O O . VAL A 1 219 ? -7.02 -14.805 -24.828 1 82.75 219 VAL A O 1
ATOM 1767 N N . SER A 1 220 ? -5.641 -13.289 -23.766 1 84.56 220 SER A N 1
ATOM 1768 C CA . SER A 1 220 ? -4.426 -13.57 -24.516 1 84.56 220 SER A CA 1
ATOM 1769 C C . SER A 1 220 ? -3.289 -14 -23.609 1 84.56 220 SER A C 1
ATOM 1771 O O . SER A 1 220 ? -3.348 -13.789 -22.391 1 84.56 220 SER A O 1
ATOM 1773 N N . LEU A 1 221 ? -2.406 -14.711 -24.25 1 84.12 221 LEU A N 1
ATOM 1774 C CA . LEU A 1 221 ? -1.219 -15.117 -23.516 1 84.12 221 LEU A CA 1
ATOM 1775 C C . LEU A 1 221 ? -0.546 -13.922 -22.859 1 84.12 221 LEU A C 1
ATOM 1777 O O . LEU A 1 221 ? -0.105 -14 -21.703 1 84.12 221 LEU A O 1
ATOM 1781 N N . SER A 1 222 ? -0.513 -12.883 -23.609 1 81.06 222 SER A N 1
ATOM 1782 C CA . SER A 1 222 ? 0.13 -11.664 -23.109 1 81.06 222 SER A CA 1
ATOM 1783 C C . SER A 1 222 ? -0.607 -11.102 -21.906 1 81.06 222 SER A C 1
ATOM 1785 O O . SER A 1 222 ? 0.019 -10.711 -20.922 1 81.06 222 SER A O 1
ATOM 1787 N N . ASP A 1 223 ? -1.891 -11.102 -22.109 1 76.69 223 ASP A N 1
ATOM 1788 C CA . ASP A 1 223 ? -2.715 -10.594 -21.016 1 76.69 223 ASP A CA 1
ATOM 1789 C C . ASP A 1 223 ? -2.539 -11.438 -19.766 1 76.69 223 ASP A C 1
ATOM 1791 O O . ASP A 1 223 ? -2.402 -10.891 -18.656 1 76.69 223 ASP A O 1
ATOM 1795 N N . ALA A 1 224 ? -2.619 -12.711 -19.969 1 77.94 224 ALA A N 1
ATOM 1796 C CA . ALA A 1 224 ? -2.475 -13.625 -18.844 1 77.94 224 ALA A CA 1
ATOM 1797 C C . ALA A 1 224 ? -1.097 -13.5 -18.203 1 77.94 224 ALA A C 1
ATOM 1799 O O . ALA A 1 224 ? -0.978 -13.43 -16.969 1 77.94 224 ALA A O 1
ATOM 1800 N N . ALA A 1 225 ? -0.141 -13.43 -19.016 1 73.25 225 ALA A N 1
ATOM 1801 C CA . ALA A 1 225 ? 1.23 -13.297 -18.531 1 73.25 225 ALA A CA 1
ATOM 1802 C C . ALA A 1 225 ? 1.385 -12.047 -17.672 1 73.25 225 ALA A C 1
ATOM 1804 O O . ALA A 1 225 ? 1.956 -12.117 -16.578 1 73.25 225 ALA A O 1
ATOM 1805 N N . LYS A 1 226 ? 0.852 -10.969 -18.156 1 67.06 226 LYS A N 1
ATOM 1806 C CA . LYS A 1 226 ? 0.884 -9.703 -17.438 1 67.06 226 LYS A CA 1
ATOM 1807 C C . LYS A 1 226 ? 0.193 -9.828 -16.078 1 67.06 226 LYS A C 1
ATOM 1809 O O . LYS A 1 226 ? 0.705 -9.344 -15.07 1 67.06 226 LYS A O 1
ATOM 1814 N N . TYR A 1 227 ? -0.941 -10.516 -16.203 1 63.59 227 TYR A N 1
ATOM 1815 C CA . TYR A 1 227 ? -1.729 -10.719 -14.992 1 63.59 227 TYR A CA 1
ATOM 1816 C C . TYR A 1 227 ? -0.93 -11.484 -13.945 1 63.59 227 TYR A C 1
ATOM 1818 O O . TYR A 1 227 ? -0.973 -11.148 -12.758 1 63.59 227 TYR A O 1
ATOM 1826 N N . PHE A 1 228 ? -0.283 -12.461 -14.359 1 62.75 228 PHE A N 1
ATOM 1827 C CA . PHE A 1 228 ? 0.442 -13.336 -13.453 1 62.75 228 PHE A CA 1
ATOM 1828 C C . PHE A 1 228 ? 1.857 -12.828 -13.219 1 62.75 228 PHE A C 1
ATOM 1830 O O . PHE A 1 228 ? 2.645 -13.461 -12.508 1 62.75 228 PHE A O 1
ATOM 1837 N N . GLY A 1 229 ? 2.102 -11.664 -13.961 1 55.09 229 GLY A N 1
ATOM 1838 C CA . GLY A 1 229 ? 3.357 -10.969 -13.719 1 55.09 229 GLY A CA 1
ATOM 1839 C C . GLY A 1 229 ? 4.531 -11.578 -14.453 1 55.09 229 GLY A C 1
ATOM 1840 O O . GLY A 1 229 ? 5.664 -11.547 -13.969 1 55.09 229 GLY A O 1
ATOM 1841 N N . PHE A 1 230 ? 4.223 -12.266 -15.516 1 59.03 230 PHE A N 1
ATOM 1842 C CA . PHE A 1 230 ? 5.254 -12.938 -16.297 1 59.03 230 PHE A CA 1
ATOM 1843 C C . PHE A 1 230 ? 5.332 -12.359 -17.703 1 59.03 230 PHE A C 1
ATOM 1845 O O . PHE A 1 230 ? 4.402 -11.695 -18.156 1 59.03 230 PHE A O 1
ATOM 1852 N N . ASN A 1 231 ? 6.457 -12.438 -18.328 1 60.09 231 ASN A N 1
ATOM 1853 C CA . ASN A 1 231 ? 6.484 -12.25 -19.766 1 60.09 231 ASN A CA 1
ATOM 1854 C C . ASN A 1 231 ? 5.801 -13.406 -20.5 1 60.09 231 ASN A C 1
ATOM 1856 O O . ASN A 1 231 ? 5.816 -14.547 -20.016 1 60.09 231 ASN A O 1
ATOM 1860 N N . PRO A 1 232 ? 5.25 -13.078 -21.578 1 73.25 232 PRO A N 1
ATOM 1861 C CA . PRO A 1 232 ? 4.434 -14.07 -22.281 1 73.25 232 PRO A CA 1
ATOM 1862 C C . PRO A 1 232 ? 5.203 -15.352 -22.594 1 73.25 232 PRO A C 1
ATOM 1864 O O . PRO A 1 232 ? 4.66 -16.453 -22.453 1 73.25 232 PRO A O 1
ATOM 1867 N N . ASN A 1 233 ? 6.398 -15.211 -22.984 1 67 233 ASN A N 1
ATOM 1868 C CA . ASN A 1 233 ? 7.176 -16.406 -23.328 1 67 233 ASN A CA 1
ATOM 1869 C C . ASN A 1 233 ? 7.41 -17.297 -22.109 1 67 233 ASN A C 1
ATOM 1871 O O . ASN A 1 233 ? 7.207 -18.5 -22.172 1 67 233 ASN A O 1
ATOM 1875 N N . TYR A 1 234 ? 7.746 -16.75 -21.109 1 63.59 234 TYR A N 1
ATOM 1876 C CA . TYR A 1 234 ? 7.961 -17.5 -19.875 1 63.59 234 TYR A CA 1
ATOM 1877 C C . TYR A 1 234 ? 6.656 -18.094 -19.375 1 63.59 234 TYR A C 1
ATOM 1879 O O . TYR A 1 234 ? 6.621 -19.25 -18.953 1 63.59 234 TYR A O 1
ATOM 1887 N N . PHE A 1 235 ? 5.711 -17.234 -19.359 1 75.75 235 PHE A N 1
ATOM 1888 C CA . PHE A 1 235 ? 4.406 -17.703 -18.891 1 75.75 235 PHE A CA 1
ATOM 1889 C C . PHE A 1 235 ? 3.949 -18.922 -19.703 1 75.75 235 PHE A C 1
ATOM 1891 O O . PHE A 1 235 ? 3.479 -19.906 -19.125 1 75.75 235 PHE A O 1
ATOM 1898 N N . SER A 1 236 ? 4.078 -18.828 -20.906 1 79.88 236 SER A N 1
ATOM 1899 C CA . SER A 1 236 ? 3.699 -19.922 -21.797 1 79.88 236 SER A CA 1
ATOM 1900 C C . SER A 1 236 ? 4.461 -21.203 -21.453 1 79.88 236 SER A C 1
ATOM 1902 O O . SER A 1 236 ? 3.859 -22.266 -21.312 1 79.88 236 SER A O 1
ATOM 1904 N N . ASN A 1 237 ? 5.703 -21.109 -21.266 1 71.06 237 ASN A N 1
ATOM 1905 C CA . ASN A 1 237 ? 6.543 -22.266 -20.938 1 71.06 237 ASN A CA 1
ATOM 1906 C C . ASN A 1 237 ? 6.242 -22.797 -19.547 1 71.06 237 ASN A C 1
ATOM 1908 O O . ASN A 1 237 ? 6.188 -24.016 -19.344 1 71.06 237 ASN A O 1
ATOM 1912 N N . MET A 1 238 ? 6.012 -21.984 -18.688 1 70.75 238 MET A N 1
ATOM 1913 C CA . MET A 1 238 ? 5.707 -22.359 -17.312 1 70.75 238 MET A CA 1
ATOM 1914 C C . MET A 1 238 ? 4.391 -23.125 -17.234 1 70.75 238 MET A C 1
ATOM 1916 O O . MET A 1 238 ? 4.305 -24.141 -16.547 1 70.75 238 MET A O 1
ATOM 1920 N N . VAL A 1 239 ? 3.389 -22.562 -17.859 1 78.5 239 VAL A N 1
ATOM 1921 C CA . VAL A 1 239 ? 2.084 -23.219 -17.875 1 78.5 239 VAL A CA 1
ATOM 1922 C C . VAL A 1 239 ? 2.215 -24.625 -18.453 1 78.5 239 VAL A C 1
ATOM 1924 O O . VAL A 1 239 ? 1.721 -25.594 -17.875 1 78.5 239 VAL A O 1
ATOM 1927 N N . LYS A 1 240 ? 2.881 -24.688 -19.516 1 79.31 240 LYS A N 1
ATOM 1928 C CA . LYS A 1 240 ? 3.066 -25.984 -20.172 1 79.31 240 LYS A CA 1
ATOM 1929 C C . LYS A 1 240 ? 3.848 -26.953 -19.281 1 79.31 240 LYS A C 1
ATOM 1931 O O . LYS A 1 240 ? 3.477 -28.109 -19.156 1 79.31 240 LYS A O 1
ATOM 1936 N N . ALA A 1 241 ? 4.805 -26.453 -18.688 1 70.31 241 ALA A N 1
ATOM 1937 C CA . ALA A 1 241 ? 5.656 -27.281 -17.844 1 70.31 241 ALA A CA 1
ATOM 1938 C C . ALA A 1 241 ? 4.906 -27.75 -16.594 1 70.31 241 ALA A C 1
ATOM 1940 O O . ALA A 1 241 ? 5.02 -28.906 -16.188 1 70.31 241 ALA A O 1
ATOM 1941 N N . LYS A 1 242 ? 4.098 -26.938 -16.125 1 67.56 242 LYS A N 1
ATOM 1942 C CA . LYS A 1 242 ? 3.463 -27.219 -14.844 1 67.56 242 LYS A CA 1
ATOM 1943 C C . LYS A 1 242 ? 2.164 -28 -15.023 1 67.56 242 LYS A C 1
ATOM 1945 O O . LYS A 1 242 ? 1.772 -28.766 -14.141 1 67.56 242 LYS A O 1
ATOM 1950 N N . THR A 1 243 ? 1.518 -27.75 -16.125 1 76.88 243 THR A N 1
ATOM 1951 C CA . THR A 1 243 ? 0.189 -28.328 -16.25 1 76.88 243 THR A CA 1
ATOM 1952 C C . THR A 1 243 ? 0.177 -29.406 -17.344 1 76.88 243 THR A C 1
ATOM 1954 O O . THR A 1 243 ? -0.787 -30.156 -17.469 1 76.88 243 THR A O 1
ATOM 1957 N N . GLY A 1 244 ? 1.206 -29.359 -18.109 1 77.31 244 GLY A N 1
ATOM 1958 C CA . GLY A 1 244 ? 1.297 -30.328 -19.188 1 77.31 244 GLY A CA 1
ATOM 1959 C C . GLY A 1 244 ? 0.629 -29.859 -20.469 1 77.31 244 GLY A C 1
ATOM 1960 O O . GLY A 1 244 ? 0.698 -30.531 -21.5 1 77.31 244 GLY A O 1
ATOM 1961 N N . LYS A 1 245 ? -0.059 -28.75 -20.422 1 84.75 245 LYS A N 1
ATOM 1962 C CA . LYS A 1 245 ? -0.75 -28.188 -21.578 1 84.75 245 LYS A CA 1
ATOM 1963 C C . LYS A 1 245 ? -0.405 -26.719 -21.766 1 84.75 245 LYS A C 1
ATOM 1965 O O . LYS A 1 245 ? -0.008 -26.047 -20.812 1 84.75 245 LYS A O 1
ATOM 1970 N N . SER A 1 246 ? -0.435 -26.25 -22.984 1 87.56 246 SER A N 1
ATOM 1971 C CA . SER A 1 246 ? -0.206 -24.828 -23.25 1 87.56 246 SER A CA 1
ATOM 1972 C C . SER A 1 246 ? -1.317 -23.969 -22.656 1 87.56 246 SER A C 1
ATOM 1974 O O . SER A 1 246 ? -2.408 -24.469 -22.375 1 87.56 246 SER A O 1
ATOM 1976 N N . PHE A 1 247 ? -1.045 -22.75 -22.516 1 87.81 247 PHE A N 1
ATOM 1977 C CA . PHE A 1 247 ? -2.053 -21.812 -22.047 1 87.81 247 PHE A CA 1
ATOM 1978 C C . PHE A 1 247 ? -3.254 -21.797 -22.984 1 87.81 247 PHE A C 1
ATOM 1980 O O . PHE A 1 247 ? -4.402 -21.828 -22.531 1 87.81 247 PHE A O 1
ATOM 1987 N N . VAL A 1 248 ? -2.947 -21.781 -24.266 1 87.38 248 VAL A N 1
ATOM 1988 C CA . VAL A 1 248 ? -3.998 -21.75 -25.281 1 87.38 248 VAL A CA 1
ATOM 1989 C C . VAL A 1 248 ? -4.875 -22.984 -25.156 1 87.38 248 VAL A C 1
ATOM 1991 O O . VAL A 1 248 ? -6.102 -22.906 -25.281 1 87.38 248 VAL A O 1
ATOM 1994 N N . ASP A 1 249 ? -4.262 -24.078 -24.828 1 88.62 249 ASP A N 1
ATOM 1995 C CA . ASP A 1 249 ? -5.023 -25.312 -24.641 1 88.62 249 ASP A CA 1
ATOM 1996 C C . ASP A 1 249 ? -5.953 -25.203 -23.438 1 88.62 249 ASP A C 1
ATOM 1998 O O . ASP A 1 249 ? -7.102 -25.656 -23.484 1 88.62 249 ASP A O 1
ATOM 2002 N N . HIS A 1 250 ? -5.398 -24.656 -22.375 1 88.81 250 HIS A N 1
ATOM 2003 C CA . HIS A 1 250 ? -6.23 -24.453 -21.203 1 88.81 250 HIS A CA 1
ATOM 2004 C C . HIS A 1 250 ? -7.426 -23.562 -21.516 1 88.81 250 HIS A C 1
ATOM 2006 O O . HIS A 1 250 ? -8.547 -23.844 -21.062 1 88.81 250 HIS A O 1
ATOM 2012 N N . VAL A 1 251 ? -7.207 -22.531 -22.281 1 90.12 251 VAL A N 1
ATOM 2013 C CA . VAL A 1 251 ? -8.266 -21.594 -22.656 1 90.12 251 VAL A CA 1
ATOM 2014 C C . VAL A 1 251 ? -9.281 -22.297 -23.547 1 90.12 251 VAL A C 1
ATOM 2016 O O . VAL A 1 251 ? -10.492 -22.188 -23.328 1 90.12 251 VAL A O 1
ATOM 2019 N N . ASP A 1 252 ? -8.805 -23.016 -24.469 1 89.25 252 ASP A N 1
ATOM 2020 C CA . ASP A 1 252 ? -9.68 -23.75 -25.391 1 89.25 252 ASP A CA 1
ATOM 2021 C C . ASP A 1 252 ? -10.547 -24.75 -24.641 1 89.25 252 ASP A C 1
ATOM 2023 O O . ASP A 1 252 ? -11.734 -24.891 -24.922 1 89.25 252 ASP A O 1
ATOM 2027 N N . ASP A 1 253 ? -9.883 -25.438 -23.688 1 88.75 253 ASP A N 1
ATOM 2028 C CA . ASP A 1 253 ? -10.633 -26.391 -22.875 1 88.75 253 ASP A CA 1
ATOM 2029 C C . ASP A 1 253 ? -11.805 -25.719 -22.172 1 88.75 253 ASP A C 1
ATOM 2031 O O . ASP A 1 253 ? -12.93 -26.234 -22.188 1 88.75 253 ASP A O 1
ATOM 2035 N N . ARG A 1 254 ? -11.508 -24.641 -21.625 1 89.19 254 ARG A N 1
ATOM 2036 C CA . ARG A 1 254 ? -12.539 -23.922 -20.891 1 89.19 254 ARG A CA 1
ATOM 2037 C C . ARG A 1 254 ? -13.625 -23.406 -21.828 1 89.19 254 ARG A C 1
ATOM 2039 O O . ARG A 1 254 ? -14.805 -23.438 -21.5 1 89.19 254 ARG A O 1
ATOM 2046 N N . ARG A 1 255 ? -13.219 -22.875 -22.922 1 90.94 255 ARG A N 1
ATOM 2047 C CA . ARG A 1 255 ? -14.164 -22.391 -23.922 1 90.94 255 ARG A CA 1
ATOM 2048 C C . ARG A 1 255 ? -15.078 -23.531 -24.391 1 90.94 255 ARG A C 1
ATOM 2050 O O . ARG A 1 255 ? -16.281 -23.328 -24.547 1 90.94 255 ARG A O 1
ATOM 2057 N N . MET A 1 256 ? -14.539 -24.656 -24.547 1 91.69 256 MET A N 1
ATOM 2058 C CA . MET A 1 256 ? -15.32 -25.812 -25 1 91.69 256 MET A CA 1
ATOM 2059 C C . MET A 1 256 ? -16.312 -26.234 -23.922 1 91.69 256 MET A C 1
ATOM 2061 O O . MET A 1 256 ? -17.453 -26.594 -24.234 1 91.69 256 MET A O 1
ATOM 2065 N N . GLN A 1 257 ? -15.875 -26.188 -22.734 1 88.19 257 GLN A N 1
ATOM 2066 C CA . GLN A 1 257 ? -16.797 -26.516 -21.641 1 88.19 257 GLN A CA 1
ATOM 2067 C C . GLN A 1 257 ? -17.969 -25.531 -21.609 1 88.19 257 GLN A C 1
ATOM 2069 O O . GLN A 1 257 ? -19.109 -25.938 -21.438 1 88.19 257 GLN A O 1
ATOM 2074 N N . GLU A 1 258 ? -17.688 -24.359 -21.781 1 89.12 258 GLU A N 1
ATOM 2075 C CA . GLU A 1 258 ? -18.719 -23.328 -21.812 1 89.12 258 GLU A CA 1
ATOM 2076 C C . GLU A 1 258 ? -19.656 -23.531 -23 1 89.12 258 GLU A C 1
ATOM 2078 O O . GLU A 1 258 ? -20.875 -23.391 -22.875 1 89.12 258 GLU A O 1
ATOM 2083 N N . ALA A 1 259 ? -19.078 -23.797 -24.062 1 92.19 259 ALA A N 1
ATOM 2084 C CA . ALA A 1 259 ? -19.875 -24.047 -25.266 1 92.19 259 ALA A CA 1
ATOM 2085 C C . ALA A 1 259 ? -20.875 -25.156 -25.031 1 92.19 259 ALA A C 1
ATOM 2087 O O . ALA A 1 259 ? -22.062 -25.031 -25.375 1 92.19 259 ALA A O 1
ATOM 2088 N N . ARG A 1 260 ? -20.406 -26.156 -24.391 1 89 260 ARG A N 1
ATOM 2089 C CA . ARG A 1 260 ? -21.281 -27.281 -24.094 1 89 260 ARG A CA 1
ATOM 2090 C C . ARG A 1 260 ? -22.422 -26.844 -23.188 1 89 260 ARG A C 1
ATOM 2092 O O . ARG A 1 260 ? -23.578 -27.219 -23.406 1 89 260 ARG A O 1
ATOM 2099 N N . GLU A 1 261 ? -22.156 -26.109 -22.266 1 86.75 261 GLU A N 1
ATOM 2100 C CA . GLU A 1 261 ? -23.172 -25.625 -21.344 1 86.75 261 GLU A CA 1
ATOM 2101 C C . GLU A 1 261 ? -24.188 -24.734 -22.047 1 86.75 261 GLU A C 1
ATOM 2103 O O . GLU A 1 261 ? -25.391 -24.844 -21.797 1 86.75 261 GLU A O 1
ATOM 2108 N N . LEU A 1 262 ? -23.703 -23.984 -22.922 1 87.94 262 LEU A N 1
ATOM 2109 C CA . LEU A 1 262 ? -24.594 -23.078 -23.656 1 87.94 262 LEU A CA 1
ATOM 2110 C C . LEU A 1 262 ? -25.438 -23.828 -24.672 1 87.94 262 LEU A C 1
ATOM 2112 O O . LEU A 1 262 ? -26.578 -23.469 -24.938 1 87.94 262 LEU A O 1
ATOM 2116 N N . LEU A 1 263 ? -24.906 -24.875 -25.203 1 89.69 263 LEU A N 1
ATOM 2117 C CA . LEU A 1 263 ? -25.625 -25.703 -26.172 1 89.69 263 LEU A CA 1
ATOM 2118 C C . LEU A 1 263 ? -26.844 -26.359 -25.547 1 89.69 263 LEU A C 1
ATOM 2120 O O . LEU A 1 263 ? -27.797 -26.703 -26.234 1 89.69 263 LEU A O 1
ATOM 2124 N N . ALA A 1 264 ? -26.766 -26.406 -24.203 1 82.94 264 ALA A N 1
ATOM 2125 C CA . ALA A 1 264 ? -27.891 -27.016 -23.484 1 82.94 264 ALA A CA 1
ATOM 2126 C C . ALA A 1 264 ? -29.031 -26.016 -23.344 1 82.94 264 ALA A C 1
ATOM 2128 O O . ALA A 1 264 ? -30.141 -26.391 -22.922 1 82.94 264 ALA A O 1
ATOM 2129 N N . GLN A 1 265 ? -28.812 -24.891 -23.75 1 80.38 265 GLN A N 1
ATOM 2130 C CA . GLN A 1 265 ? -29.844 -23.859 -23.656 1 80.38 265 GLN A CA 1
ATOM 2131 C C . GLN A 1 265 ? -30.531 -23.656 -25 1 80.38 265 GLN A C 1
ATOM 2133 O O . GLN A 1 265 ? -29.891 -23.297 -26 1 80.38 265 GLN A O 1
ATOM 2138 N N . PRO A 1 266 ? -31.812 -23.891 -25.078 1 76.75 266 PRO A N 1
ATOM 2139 C CA . PRO A 1 266 ? -32.531 -23.906 -26.344 1 76.75 266 PRO A CA 1
ATOM 2140 C C . PRO A 1 266 ? -32.625 -22.516 -26.984 1 76.75 266 PRO A C 1
ATOM 2142 O O . PRO A 1 266 ? -32.75 -22.406 -28.203 1 76.75 266 PRO A O 1
ATOM 2145 N N . ASP A 1 267 ? -32.562 -21.469 -26.297 1 81.31 267 ASP A N 1
ATOM 2146 C CA . ASP A 1 267 ? -32.875 -20.141 -26.828 1 81.31 267 ASP A CA 1
ATOM 2147 C C . ASP A 1 267 ? -31.625 -19.406 -27.297 1 81.31 267 ASP A C 1
ATOM 2149 O O . ASP A 1 267 ? -31.672 -18.234 -27.656 1 81.31 267 ASP A O 1
ATOM 2153 N N . ILE A 1 268 ? -30.5 -20.125 -27.406 1 84.56 268 ILE A N 1
ATOM 2154 C CA . ILE A 1 268 ? -29.281 -19.438 -27.828 1 84.56 268 ILE A CA 1
ATOM 2155 C C . ILE A 1 268 ? -28.797 -20.016 -29.156 1 84.56 268 ILE A C 1
ATOM 2157 O O . ILE A 1 268 ? -28.672 -21.234 -29.297 1 84.56 268 ILE A O 1
ATOM 2161 N N . SER A 1 269 ? -28.562 -19.156 -30.125 1 88.94 269 SER A N 1
ATOM 2162 C CA . SER A 1 269 ? -28.125 -19.609 -31.438 1 88.94 269 SER A CA 1
ATOM 2163 C C . SER A 1 269 ? -26.656 -20 -31.422 1 88.94 269 SER A C 1
ATOM 2165 O O . SER A 1 269 ? -25.906 -19.594 -30.531 1 88.94 269 SER A O 1
ATOM 2167 N N . LEU A 1 270 ? -26.266 -20.812 -32.375 1 88.94 270 LEU A N 1
ATOM 2168 C CA . LEU A 1 270 ? -24.875 -21.25 -32.469 1 88.94 270 LEU A CA 1
ATOM 2169 C C . LEU A 1 270 ? -23.953 -20.047 -32.719 1 88.94 270 LEU A C 1
ATOM 2171 O O . LEU A 1 270 ? -22.844 -20 -32.188 1 88.94 270 LEU A O 1
ATOM 2175 N N . ARG A 1 271 ? -24.469 -19.141 -33.5 1 88.56 271 ARG A N 1
ATOM 2176 C CA . ARG A 1 271 ? -23.703 -17.938 -33.75 1 88.56 271 ARG A CA 1
ATOM 2177 C C . ARG A 1 271 ? -23.422 -17.172 -32.469 1 88.56 271 ARG A C 1
ATOM 2179 O O . ARG A 1 271 ? -22.297 -16.703 -32.25 1 88.56 271 ARG A O 1
ATOM 2186 N N . GLU A 1 272 ? -24.375 -17.125 -31.734 1 87.88 272 GLU A N 1
ATOM 2187 C CA . GLU A 1 272 ? -24.25 -16.422 -30.453 1 87.88 272 GLU A CA 1
ATOM 2188 C C . GLU A 1 272 ? -23.297 -17.156 -29.516 1 87.88 272 GLU A C 1
ATOM 2190 O O . GLU A 1 272 ? -22.5 -16.547 -28.797 1 87.88 272 GLU A O 1
ATOM 2195 N N . ILE A 1 273 ? -23.391 -18.438 -29.484 1 91.56 273 ILE A N 1
ATOM 2196 C CA . ILE A 1 273 ? -22.547 -19.266 -28.641 1 91.56 273 ILE A CA 1
ATOM 2197 C C . ILE A 1 273 ? -21.078 -19.047 -29.031 1 91.56 273 ILE A C 1
ATOM 2199 O O . ILE A 1 273 ? -20.219 -18.844 -28.172 1 91.56 273 ILE A O 1
ATOM 2203 N N . ILE A 1 274 ? -20.812 -19.016 -30.297 1 91.56 274 ILE A N 1
ATOM 2204 C CA . ILE A 1 274 ? -19.453 -18.844 -30.812 1 91.56 274 ILE A CA 1
ATOM 2205 C C . ILE A 1 274 ? -18.891 -17.516 -30.344 1 91.56 274 ILE A C 1
ATOM 2207 O O . ILE A 1 274 ? -17.75 -17.438 -29.859 1 91.56 274 ILE A O 1
ATOM 2211 N N . GLY A 1 275 ? -19.656 -16.547 -30.391 1 87.19 275 GLY A N 1
ATOM 2212 C CA . GLY A 1 275 ? -19.25 -15.227 -29.922 1 87.19 275 GLY A CA 1
ATOM 2213 C C . GLY A 1 275 ? -19.047 -15.156 -28.422 1 87.19 275 GLY A C 1
ATOM 2214 O O . GLY A 1 275 ? -18.062 -14.586 -27.953 1 87.19 275 GLY A O 1
ATOM 2215 N N . ARG A 1 276 ? -19.828 -15.797 -27.719 1 85.69 276 ARG A N 1
ATOM 2216 C CA . ARG A 1 276 ? -19.797 -15.742 -26.266 1 85.69 276 ARG A CA 1
ATOM 2217 C C . ARG A 1 276 ? -18.578 -16.484 -25.719 1 85.69 276 ARG A C 1
ATOM 2219 O O . ARG A 1 276 ? -18 -16.078 -24.703 1 85.69 276 ARG A O 1
ATOM 2226 N N . VAL A 1 277 ? -18.234 -17.5 -26.375 1 89.56 277 VAL A N 1
ATOM 2227 C CA . VAL A 1 277 ? -17.141 -18.328 -25.859 1 89.56 277 VAL A CA 1
ATOM 2228 C C . VAL A 1 277 ? -15.805 -17.734 -26.297 1 89.56 277 VAL A C 1
ATOM 2230 O O . VAL A 1 277 ? -14.758 -18.078 -25.75 1 89.56 277 VAL A O 1
ATOM 2233 N N . GLY A 1 278 ? -15.797 -16.828 -27.328 1 87.44 278 GLY A N 1
ATOM 2234 C CA . GLY A 1 278 ? -14.594 -16.047 -27.562 1 87.44 278 GLY A CA 1
ATOM 2235 C C . GLY A 1 278 ? -13.93 -16.359 -28.891 1 87.44 278 GLY A C 1
ATOM 2236 O O . GLY A 1 278 ? -12.766 -16.016 -29.109 1 87.44 278 GLY A O 1
ATOM 2237 N N . TYR A 1 279 ? -14.633 -17.047 -29.812 1 87.38 279 TYR A N 1
ATOM 2238 C CA . TYR A 1 279 ? -14.055 -17.297 -31.125 1 87.38 279 TYR A CA 1
ATOM 2239 C C . TYR A 1 279 ? -14.57 -16.297 -32.156 1 87.38 279 TYR A C 1
ATOM 2241 O O . TYR A 1 279 ? -15.75 -15.945 -32.125 1 87.38 279 TYR A O 1
ATOM 2249 N N . SER A 1 280 ? -13.625 -15.836 -32.906 1 80.75 280 SER A N 1
ATOM 2250 C CA . SER A 1 280 ? -14.008 -14.883 -33.969 1 80.75 280 SER A CA 1
ATOM 2251 C C . SER A 1 280 ? -14.352 -15.602 -35.25 1 80.75 280 SER A C 1
ATOM 2253 O O . SER A 1 280 ? -15.039 -15.039 -36.125 1 80.75 280 SER A O 1
ATOM 2255 N N . SER A 1 281 ? -13.914 -16.766 -35.375 1 86.25 281 SER A N 1
ATOM 2256 C CA . SER A 1 281 ? -14.109 -17.516 -36.625 1 86.25 281 SER A CA 1
ATOM 2257 C C . SER A 1 281 ? -14.93 -18.781 -36.375 1 86.25 281 SER A C 1
ATOM 2259 O O . SER A 1 281 ? -14.578 -19.609 -35.531 1 86.25 281 SER A O 1
ATOM 2261 N N . LYS A 1 282 ? -16.062 -18.844 -37.188 1 88.5 282 LYS A N 1
ATOM 2262 C CA . LYS A 1 282 ? -16.906 -20.031 -37.125 1 88.5 282 LYS A CA 1
ATOM 2263 C C . LYS A 1 282 ? -16.109 -21.281 -37.469 1 88.5 282 LYS A C 1
ATOM 2265 O O . LYS A 1 282 ? -16.234 -22.312 -36.781 1 88.5 282 LYS A O 1
ATOM 2270 N N . SER A 1 283 ? -15.273 -21.156 -38.438 1 90.56 283 SER A N 1
ATOM 2271 C CA . SER A 1 283 ? -14.492 -22.312 -38.875 1 90.56 283 SER A CA 1
ATOM 2272 C C . SER A 1 283 ? -13.555 -22.812 -37.781 1 90.56 283 SER A C 1
ATOM 2274 O O . SER A 1 283 ? -13.414 -24.016 -37.594 1 90.56 283 SER A O 1
ATOM 2276 N N . PHE A 1 284 ? -12.992 -21.891 -37.125 1 87.81 284 PHE A N 1
ATOM 2277 C CA . PHE A 1 284 ? -12.062 -22.25 -36.094 1 87.81 284 PHE A CA 1
ATOM 2278 C C . PHE A 1 284 ? -12.797 -22.891 -34.906 1 87.81 284 PHE A C 1
ATOM 2280 O O . PHE A 1 284 ? -12.312 -23.859 -34.312 1 87.81 284 PHE A O 1
ATOM 2287 N N . PHE A 1 285 ? -13.961 -22.359 -34.656 1 93.38 285 PHE A N 1
ATOM 2288 C CA . PHE A 1 285 ? -14.766 -22.922 -33.562 1 93.38 285 PHE A CA 1
ATOM 2289 C C . PHE A 1 285 ? -15.141 -24.375 -33.875 1 93.38 285 PHE A C 1
ATOM 2291 O O . PHE A 1 285 ? -14.961 -25.266 -33.062 1 93.38 285 PHE A O 1
ATOM 2298 N N . TYR A 1 286 ? -15.633 -24.578 -35 1 92 286 TYR A N 1
ATOM 2299 C CA . TYR A 1 286 ? -16.078 -25.906 -35.406 1 92 286 TYR A CA 1
ATOM 2300 C C . TYR A 1 286 ? -14.922 -26.891 -35.375 1 92 286 TYR A C 1
ATOM 2302 O O . TYR A 1 286 ? -15.07 -28.031 -34.938 1 92 286 TYR A O 1
ATOM 2310 N N . LYS A 1 287 ? -13.797 -26.438 -35.844 1 91.38 287 LYS A N 1
ATOM 2311 C CA . LYS A 1 287 ? -12.617 -27.281 -35.844 1 91.38 287 LYS A CA 1
ATOM 2312 C C . LYS A 1 287 ? -12.211 -27.688 -34.438 1 91.38 287 LYS A C 1
ATOM 2314 O O . LYS A 1 287 ? -12.008 -28.859 -34.156 1 91.38 287 LYS A O 1
ATOM 2319 N N . LYS A 1 288 ? -12.211 -26.766 -33.594 1 91.31 288 LYS A N 1
ATOM 2320 C CA . LYS A 1 288 ? -11.797 -27.016 -32.219 1 91.31 288 LYS A CA 1
ATOM 2321 C C . LYS A 1 288 ? -12.828 -27.859 -31.484 1 91.31 288 LYS A C 1
ATOM 2323 O O . LYS A 1 288 ? -12.469 -28.75 -30.703 1 91.31 288 LYS A O 1
ATOM 2328 N N . PHE A 1 289 ? -14.07 -27.547 -31.688 1 93.69 289 PHE A N 1
ATOM 2329 C CA . PHE A 1 289 ? -15.141 -28.281 -31.031 1 93.69 289 PHE A CA 1
ATOM 2330 C C . PHE A 1 289 ? -15.102 -29.75 -31.406 1 93.69 289 PHE A C 1
ATOM 2332 O O . PHE A 1 289 ? -15.172 -30.625 -30.547 1 93.69 289 PHE A O 1
ATOM 2339 N N . ASN A 1 290 ? -14.875 -29.969 -32.656 1 92.69 290 ASN A N 1
ATOM 2340 C CA . ASN A 1 290 ? -14.789 -31.344 -33.125 1 92.69 290 ASN A CA 1
ATOM 2341 C C . ASN A 1 290 ? -13.547 -32.062 -32.594 1 92.69 290 ASN A C 1
ATOM 2343 O O . ASN A 1 290 ? -13.602 -33.25 -32.281 1 92.69 290 ASN A O 1
ATOM 2347 N N . GLN A 1 291 ? -12.539 -31.391 -32.531 1 91 291 GLN A N 1
ATOM 2348 C CA . GLN A 1 291 ? -11.305 -31.953 -32 1 91 291 GLN A CA 1
ATOM 2349 C C . GLN A 1 291 ? -11.469 -32.344 -30.531 1 91 291 GLN A C 1
ATOM 2351 O O . GLN A 1 291 ? -10.945 -33.344 -30.094 1 91 291 GLN A O 1
ATOM 2356 N N . TYR A 1 292 ? -12.273 -31.578 -29.875 1 90.88 292 TYR A N 1
ATOM 2357 C CA . TYR A 1 292 ? -12.414 -31.734 -28.422 1 90.88 292 TYR A CA 1
ATOM 2358 C C . TYR A 1 292 ? -13.469 -32.781 -28.094 1 90.88 292 TYR A C 1
ATOM 2360 O O . TYR A 1 292 ? -13.242 -33.656 -27.25 1 90.88 292 TYR A O 1
ATOM 2368 N N . TYR A 1 293 ? -14.641 -32.75 -28.734 1 91.94 293 TYR A N 1
ATOM 2369 C CA . TYR A 1 293 ? -15.773 -33.594 -28.359 1 91.94 293 TYR A CA 1
ATOM 2370 C C . TYR A 1 293 ? -15.977 -34.719 -29.375 1 91.94 293 TYR A C 1
ATOM 2372 O O . TYR A 1 293 ? -16.719 -35.688 -29.109 1 91.94 293 TYR A O 1
ATOM 2380 N N . HIS A 1 294 ? -15.438 -34.562 -30.562 1 92.38 294 HIS A N 1
ATOM 2381 C CA . HIS A 1 294 ? -15.508 -35.531 -31.641 1 92.38 294 HIS A CA 1
ATOM 2382 C C . HIS A 1 294 ? -16.922 -35.656 -32.188 1 92.38 294 HIS A C 1
ATOM 2384 O O . HIS A 1 294 ? -17.297 -36.688 -32.719 1 92.38 294 HIS A O 1
ATOM 2390 N N . ILE A 1 295 ? -17.703 -34.656 -31.984 1 91.69 295 ILE A N 1
ATOM 2391 C CA . ILE A 1 295 ? -19.031 -34.5 -32.562 1 91.69 295 ILE A CA 1
ATOM 2392 C C . ILE A 1 295 ? -19.266 -33.031 -32.938 1 91.69 295 ILE A C 1
ATOM 2394 O O . ILE A 1 295 ? -18.562 -32.125 -32.438 1 91.69 295 ILE A O 1
ATOM 2398 N N . THR A 1 296 ? -20.188 -32.719 -33.781 1 92.19 296 THR A N 1
ATOM 2399 C CA . THR A 1 296 ? -20.484 -31.328 -34.156 1 92.19 296 THR A CA 1
ATOM 2400 C C . THR A 1 296 ? -21.328 -30.656 -33.062 1 92.19 296 THR A C 1
ATOM 2402 O O . THR A 1 296 ? -22.031 -31.328 -32.312 1 92.19 296 THR A O 1
ATOM 2405 N N . PRO A 1 297 ? -21.234 -29.328 -33.031 1 93.19 297 PRO A N 1
ATOM 2406 C CA . PRO A 1 297 ? -22.078 -28.609 -32.062 1 93.19 297 PRO A CA 1
ATOM 2407 C C . PRO A 1 297 ? -23.562 -28.938 -32.219 1 93.19 297 PRO A C 1
ATOM 2409 O O . PRO A 1 297 ? -24.266 -29.109 -31.219 1 93.19 297 PRO A O 1
ATOM 2412 N N . ALA A 1 298 ? -24.031 -29.062 -33.375 1 89.44 298 ALA A N 1
ATOM 2413 C CA . ALA A 1 298 ? -25.438 -29.391 -33.625 1 89.44 298 ALA A CA 1
ATOM 2414 C C . ALA A 1 298 ? -25.797 -30.766 -33.094 1 89.44 298 ALA A C 1
ATOM 2416 O O . ALA A 1 298 ? -26.859 -30.938 -32.469 1 89.44 298 ALA A O 1
ATOM 2417 N N . ALA A 1 299 ? -24.938 -31.688 -33.312 1 91.75 299 ALA A N 1
ATOM 2418 C CA . ALA A 1 299 ? -25.141 -33.062 -32.812 1 91.75 299 ALA A CA 1
ATOM 2419 C C . ALA A 1 299 ? -25.141 -33.094 -31.281 1 91.75 299 ALA A C 1
ATOM 2421 O O . ALA A 1 299 ? -25.953 -33.781 -30.672 1 91.75 299 ALA A O 1
ATOM 2422 N N . MET A 1 300 ? -24.25 -32.375 -30.734 1 91.19 300 MET A N 1
ATOM 2423 C CA . MET A 1 300 ? -24.188 -32.312 -29.281 1 91.19 300 MET A CA 1
ATOM 2424 C C . MET A 1 300 ? -25.453 -31.688 -28.703 1 91.19 300 MET A C 1
ATOM 2426 O O . MET A 1 300 ? -25.984 -32.188 -27.703 1 91.19 300 MET A O 1
ATOM 2430 N N . ARG A 1 301 ? -25.938 -30.578 -29.266 1 90.19 301 ARG A N 1
ATOM 2431 C CA . ARG A 1 301 ? -27.172 -29.953 -28.812 1 90.19 301 ARG A CA 1
ATOM 2432 C C . ARG A 1 301 ? -28.328 -30.953 -28.859 1 90.19 301 ARG A C 1
ATOM 2434 O O . ARG A 1 301 ? -29.109 -31.047 -27.906 1 90.19 301 ARG A O 1
ATOM 2441 N N . ALA A 1 302 ? -28.406 -31.703 -29.891 1 87.5 302 ALA A N 1
ATOM 2442 C CA . ALA A 1 302 ? -29.453 -32.719 -30.031 1 87.5 302 ALA A CA 1
ATOM 2443 C C . ALA A 1 302 ? -29.359 -33.781 -28.938 1 87.5 302 ALA A C 1
ATOM 2445 O O . ALA A 1 302 ? -30.375 -34.188 -28.375 1 87.5 302 ALA A O 1
ATOM 2446 N N . GLU A 1 303 ? -28.156 -34.156 -28.734 1 87.12 303 GLU A N 1
ATOM 2447 C CA . GLU A 1 303 ? -27.922 -35.156 -27.688 1 87.12 303 GLU A CA 1
ATOM 2448 C C . GLU A 1 303 ? -28.281 -34.625 -26.312 1 87.12 303 GLU A C 1
ATOM 2450 O O . GLU A 1 303 ? -28.906 -35.312 -25.516 1 87.12 303 GLU A O 1
ATOM 2455 N N . LEU A 1 304 ? -27.953 -33.438 -26.078 1 86.12 304 LEU A N 1
ATOM 2456 C CA . LEU A 1 304 ? -28.219 -32.812 -24.781 1 86.12 304 LEU A CA 1
ATOM 2457 C C . LEU A 1 304 ? -29.719 -32.625 -24.578 1 86.12 304 LEU A C 1
ATOM 2459 O O . LEU A 1 304 ? -30.234 -32.812 -23.484 1 86.12 304 LEU A O 1
ATOM 2463 N N . PHE A 1 305 ? -30.375 -32.281 -25.625 1 83.31 305 PHE A N 1
ATOM 2464 C CA . PHE A 1 305 ? -31.828 -32.094 -25.547 1 83.31 305 PHE A CA 1
ATOM 2465 C C . PHE A 1 305 ? -32.531 -33.438 -25.344 1 83.31 305 PHE A C 1
ATOM 2467 O O . PHE A 1 305 ? -33.5 -33.531 -24.594 1 83.31 305 PHE A O 1
ATOM 2474 N N . ARG A 1 306 ? -32.062 -34.438 -26.016 1 81.62 306 ARG A N 1
ATOM 2475 C CA . ARG A 1 306 ? -32.594 -35.781 -25.844 1 81.62 306 ARG A CA 1
ATOM 2476 C C . ARG A 1 306 ? -32.438 -36.25 -24.406 1 81.62 306 ARG A C 1
ATOM 2478 O O . ARG A 1 306 ? -33.375 -36.844 -23.812 1 81.62 306 ARG A O 1
ATOM 2485 N N . GLN A 1 307 ? -31.297 -36 -23.906 1 78.19 307 GLN A N 1
ATOM 2486 C CA . GLN A 1 307 ? -31.016 -36.406 -22.531 1 78.19 307 GLN A CA 1
ATOM 2487 C C . GLN A 1 307 ? -31.875 -35.625 -21.531 1 78.19 307 GLN A C 1
ATOM 2489 O O . GLN A 1 307 ? -32.281 -36.156 -20.5 1 78.19 307 GLN A O 1
ATOM 2494 N N . ALA A 1 308 ? -32.156 -34.375 -21.859 1 73.12 308 ALA A N 1
ATOM 2495 C CA . ALA A 1 308 ? -32.938 -33.5 -20.969 1 73.12 308 ALA A CA 1
ATOM 2496 C C . ALA A 1 308 ? -34.438 -33.625 -21.266 1 73.12 308 ALA A C 1
ATOM 2498 O O . ALA A 1 308 ? -35.25 -33.031 -20.562 1 73.12 308 ALA A O 1
ATOM 2499 N N . ASN A 1 309 ? -34.844 -34.562 -22.031 1 68.19 309 ASN A N 1
ATOM 2500 C CA . ASN A 1 309 ? -36.219 -34.719 -22.469 1 68.19 309 ASN A CA 1
ATOM 2501 C C . ASN A 1 309 ? -36.781 -33.438 -23.078 1 68.19 309 ASN A C 1
ATOM 2503 O O . ASN A 1 309 ? -37.938 -33.094 -22.828 1 68.19 309 ASN A O 1
ATOM 2507 N N . ILE A 1 310 ? -35.906 -32.625 -23.672 1 54.97 310 ILE A N 1
ATOM 2508 C CA . ILE A 1 310 ? -36.344 -31.422 -24.375 1 54.97 310 ILE A CA 1
ATOM 2509 C C . ILE A 1 310 ? -36.562 -31.719 -25.859 1 54.97 310 ILE A C 1
ATOM 2511 O O . ILE A 1 310 ? -35.656 -32.25 -26.516 1 54.97 310 ILE A O 1
ATOM 2515 N N . ASN A 1 311 ? -37.688 -31.953 -26.266 1 51.22 311 ASN A N 1
ATOM 2516 C CA . ASN A 1 311 ? -38.094 -32.188 -27.641 1 51.22 311 ASN A CA 1
ATOM 2517 C C . ASN A 1 311 ? -37.906 -30.938 -28.516 1 51.22 311 ASN A C 1
ATOM 2519 O O . ASN A 1 311 ? -38.375 -29.859 -28.172 1 51.22 311 ASN A O 1
ATOM 2523 N N . LEU A 1 312 ? -36.906 -30.906 -29.141 1 46.78 312 LEU A N 1
ATOM 2524 C CA . LEU A 1 312 ? -36.812 -29.844 -30.141 1 46.78 312 LEU A CA 1
ATOM 2525 C C . LEU A 1 312 ? -37.844 -30 -31.234 1 46.78 312 LEU A C 1
ATOM 2527 O O . LEU A 1 312 ? -37.906 -31.047 -31.891 1 46.78 312 LEU A O 1
ATOM 2531 N N . LYS A 1 313 ? -39.125 -29.562 -31.203 1 33.09 313 LYS A N 1
ATOM 2532 C CA . LYS A 1 313 ? -39.969 -29.5 -32.375 1 33.09 313 LYS A CA 1
ATOM 2533 C C . LYS A 1 313 ? -39.281 -28.781 -33.531 1 33.09 313 LYS A C 1
ATOM 2535 O O . LYS A 1 313 ? -38.5 -27.859 -33.312 1 33.09 313 LYS A O 1
ATOM 2540 N N . MET B 1 1 ? -4.723 -9.461 -8.961 1 41.78 1 MET B N 1
ATOM 2541 C CA . MET B 1 1 ? -6.012 -9.344 -9.641 1 41.78 1 MET B CA 1
ATOM 2542 C C . MET B 1 1 ? -6.383 -7.883 -9.859 1 41.78 1 MET B C 1
ATOM 2544 O O . MET B 1 1 ? -6.195 -7.051 -8.969 1 41.78 1 MET B O 1
ATOM 2548 N N . ALA B 1 2 ? -6.578 -7.523 -11.047 1 53.44 2 ALA B N 1
ATOM 2549 C CA . ALA B 1 2 ? -7.035 -6.168 -11.328 1 53.44 2 ALA B CA 1
ATOM 2550 C C . ALA B 1 2 ? -8.359 -5.879 -10.625 1 53.44 2 ALA B C 1
ATOM 2552 O O . ALA B 1 2 ? -9.195 -6.77 -10.484 1 53.44 2 ALA B O 1
ATOM 2553 N N . ALA B 1 3 ? -8.5 -4.789 -10.148 1 54.69 3 ALA B N 1
ATOM 2554 C CA . ALA B 1 3 ? -9.664 -4.34 -9.383 1 54.69 3 ALA B CA 1
ATOM 2555 C C . ALA B 1 3 ? -10.961 -4.711 -10.094 1 54.69 3 ALA B C 1
ATOM 2557 O O . ALA B 1 3 ? -11.914 -5.18 -9.461 1 54.69 3 ALA B O 1
ATOM 2558 N N . VAL B 1 4 ? -10.961 -4.469 -11.375 1 52.16 4 VAL B N 1
ATOM 2559 C CA . VAL B 1 4 ? -12.164 -4.75 -12.164 1 52.16 4 VAL B CA 1
ATOM 2560 C C . VAL B 1 4 ? -12.469 -6.242 -12.117 1 52.16 4 VAL B C 1
ATOM 2562 O O . VAL B 1 4 ? -13.625 -6.641 -11.969 1 52.16 4 VAL B O 1
ATOM 2565 N N . ALA B 1 5 ? -11.453 -6.945 -12.141 1 61.97 5 ALA B N 1
ATOM 2566 C CA . ALA B 1 5 ? -11.625 -8.398 -12.109 1 61.97 5 ALA B CA 1
ATOM 2567 C C . ALA B 1 5 ? -12.125 -8.859 -10.742 1 61.97 5 ALA B C 1
ATOM 2569 O O . ALA B 1 5 ? -12.992 -9.734 -10.656 1 61.97 5 ALA B O 1
ATOM 2570 N N . LEU B 1 6 ? -11.727 -8.234 -9.797 1 71.44 6 LEU B N 1
ATOM 2571 C CA . LEU B 1 6 ? -12.148 -8.57 -8.445 1 71.44 6 LEU B CA 1
ATOM 2572 C C . LEU B 1 6 ? -13.633 -8.273 -8.242 1 71.44 6 LEU B C 1
ATOM 2574 O O . LEU B 1 6 ? -14.375 -9.102 -7.715 1 71.44 6 LEU B O 1
ATOM 2578 N N . ASP B 1 7 ? -14.008 -7.137 -8.758 1 73.5 7 ASP B N 1
ATOM 2579 C CA . ASP B 1 7 ? -15.398 -6.727 -8.633 1 73.5 7 ASP B CA 1
ATOM 2580 C C . ASP B 1 7 ? -16.328 -7.711 -9.344 1 73.5 7 ASP B C 1
ATOM 2582 O O . ASP B 1 7 ? -17.375 -8.086 -8.805 1 73.5 7 ASP B O 1
ATOM 2586 N N . GLN B 1 8 ? -15.883 -8.039 -10.484 1 71.75 8 GLN B N 1
ATOM 2587 C CA . GLN B 1 8 ? -16.672 -8.977 -11.266 1 71.75 8 GLN B CA 1
ATOM 2588 C C . GLN B 1 8 ? -16.75 -10.336 -10.586 1 71.75 8 GLN B C 1
ATOM 2590 O O . GLN B 1 8 ? -17.797 -10.977 -10.578 1 71.75 8 GLN B O 1
ATOM 2595 N N . TYR B 1 9 ? -15.695 -10.75 -10.055 1 75.56 9 TYR B N 1
ATOM 2596 C CA . TYR B 1 9 ? -15.648 -12.023 -9.344 1 75.56 9 TYR B CA 1
ATOM 2597 C C . TYR B 1 9 ? -16.594 -12.016 -8.148 1 75.56 9 TYR B C 1
ATOM 2599 O O . TYR B 1 9 ? -17.406 -12.93 -7.973 1 75.56 9 TYR B O 1
ATOM 2607 N N . LEU B 1 10 ? -16.5 -11.031 -7.414 1 83.06 10 LEU B N 1
ATOM 2608 C CA . LEU B 1 10 ? -17.328 -10.938 -6.215 1 83.06 10 LEU B CA 1
ATOM 2609 C C . LEU B 1 10 ? -18.812 -10.891 -6.578 1 83.06 10 LEU B C 1
ATOM 2611 O O . LEU B 1 10 ? -19.641 -11.547 -5.938 1 83.06 10 LEU B O 1
ATOM 2615 N N . ALA B 1 11 ? -19.078 -10.188 -7.609 1 78.44 11 ALA B N 1
ATOM 2616 C CA . ALA B 1 11 ? -20.453 -10.125 -8.094 1 78.44 11 ALA B CA 1
ATOM 2617 C C . ALA B 1 11 ? -20.938 -11.492 -8.562 1 78.44 11 ALA B C 1
ATOM 2619 O O . ALA B 1 11 ? -22.094 -11.867 -8.32 1 78.44 11 ALA B O 1
ATOM 2620 N N . SER B 1 12 ? -20.094 -12.211 -9.211 1 77.12 12 SER B N 1
ATOM 2621 C CA . SER B 1 12 ? -20.438 -13.531 -9.719 1 77.12 12 SER B CA 1
ATOM 2622 C C . SER B 1 12 ? -20.688 -14.516 -8.578 1 77.12 12 SER B C 1
ATOM 2624 O O . SER B 1 12 ? -21.594 -15.359 -8.664 1 77.12 12 SER B O 1
ATOM 2626 N N . VAL B 1 13 ? -19.938 -14.438 -7.547 1 79.69 13 VAL B N 1
ATOM 2627 C CA . VAL B 1 13 ? -20.125 -15.297 -6.379 1 79.69 13 VAL B CA 1
ATOM 2628 C C . VAL B 1 13 ? -21.5 -15.047 -5.758 1 79.69 13 VAL B C 1
ATOM 2630 O O . VAL B 1 13 ? -22.203 -15.984 -5.395 1 79.69 13 VAL B O 1
ATOM 2633 N N . LEU B 1 14 ? -21.844 -13.82 -5.691 1 83.38 14 LEU B N 1
ATOM 2634 C CA . LEU B 1 14 ? -23.125 -13.453 -5.102 1 83.38 14 LEU B CA 1
ATOM 2635 C C . LEU B 1 14 ? -24.281 -13.945 -5.961 1 83.38 14 LEU B C 1
ATOM 2637 O O . LEU B 1 14 ? -25.281 -14.43 -5.434 1 83.38 14 LEU B O 1
ATOM 2641 N N . LYS B 1 15 ? -24.094 -13.875 -7.258 1 78.5 15 LYS B N 1
ATOM 2642 C CA . LYS B 1 15 ? -25.156 -14.266 -8.18 1 78.5 15 LYS B CA 1
ATOM 2643 C C . LYS B 1 15 ? -25.312 -15.789 -8.219 1 78.5 15 LYS B C 1
ATOM 2645 O O . LYS B 1 15 ? -26.422 -16.297 -8.391 1 78.5 15 LYS B O 1
ATOM 2650 N N . SER B 1 16 ? -24.266 -16.406 -8.016 1 74.38 16 SER B N 1
ATOM 2651 C CA . SER B 1 16 ? -24.281 -17.859 -8.156 1 74.38 16 SER B CA 1
ATOM 2652 C C . SER B 1 16 ? -24.75 -18.547 -6.875 1 74.38 16 SER B C 1
ATOM 2654 O O . SER B 1 16 ? -25.109 -19.719 -6.887 1 74.38 16 SER B O 1
ATOM 2656 N N . ASN B 1 17 ? -24.656 -17.844 -5.809 1 69.62 17 ASN B N 1
ATOM 2657 C CA . ASN B 1 17 ? -25.031 -18.438 -4.531 1 69.62 17 ASN B CA 1
ATOM 2658 C C . ASN B 1 17 ? -26.516 -18.203 -4.227 1 69.62 17 ASN B C 1
ATOM 2660 O O . ASN B 1 17 ? -26.938 -17.078 -4.012 1 69.62 17 ASN B O 1
ATOM 2664 N N . SER B 1 18 ? -27.25 -19.266 -4.305 1 69.81 18 SER B N 1
ATOM 2665 C CA . SER B 1 18 ? -28.688 -19.203 -4.098 1 69.81 18 SER B CA 1
ATOM 2666 C C . SER B 1 18 ? -29.062 -19.656 -2.693 1 69.81 18 SER B C 1
ATOM 2668 O O . SER B 1 18 ? -30.25 -19.859 -2.396 1 69.81 18 SER B O 1
ATOM 2670 N N . THR B 1 19 ? -28.094 -19.656 -1.899 1 74.25 19 THR B N 1
ATOM 2671 C CA . THR B 1 19 ? -28.422 -20.109 -0.554 1 74.25 19 THR B CA 1
ATOM 2672 C C . THR B 1 19 ? -29.172 -19.031 0.219 1 74.25 19 THR B C 1
ATOM 2674 O O . THR B 1 19 ? -29.094 -17.859 -0.133 1 74.25 19 THR B O 1
ATOM 2677 N N . ASP B 1 20 ? -29.969 -19.5 1.255 1 81.5 20 ASP B N 1
ATOM 2678 C CA . ASP B 1 20 ? -30.703 -18.562 2.1 1 81.5 20 ASP B CA 1
ATOM 2679 C C . ASP B 1 20 ? -29.859 -18.094 3.281 1 81.5 20 ASP B C 1
ATOM 2681 O O . ASP B 1 20 ? -30.344 -17.375 4.156 1 81.5 20 ASP B O 1
ATOM 2685 N N . LYS B 1 21 ? -28.609 -18.453 3.223 1 87.38 21 LYS B N 1
ATOM 2686 C CA . LYS B 1 21 ? -27.719 -17.953 4.266 1 87.38 21 LYS B CA 1
ATOM 2687 C C . LYS B 1 21 ? -27.359 -16.484 4.031 1 87.38 21 LYS B C 1
ATOM 2689 O O . LYS B 1 21 ? -27.141 -16.062 2.893 1 87.38 21 LYS B O 1
ATOM 2694 N N . ASN B 1 22 ? -27.266 -15.75 5.086 1 91.5 22 ASN B N 1
ATOM 2695 C CA . ASN B 1 22 ? -27.047 -14.312 4.996 1 91.5 22 ASN B CA 1
ATOM 2696 C C . ASN B 1 22 ? -25.625 -13.984 4.543 1 91.5 22 ASN B C 1
ATOM 2698 O O . ASN B 1 22 ? -25.359 -12.891 4.047 1 91.5 22 ASN B O 1
ATOM 2702 N N . GLU B 1 23 ? -24.734 -14.969 4.715 1 93.69 23 GLU B N 1
ATOM 2703 C CA . GLU B 1 23 ? -23.328 -14.703 4.391 1 93.69 23 GLU B CA 1
ATOM 2704 C C . GLU B 1 23 ? -22.734 -15.836 3.555 1 93.69 23 GLU B C 1
ATOM 2706 O O . GLU B 1 23 ? -23.062 -17 3.756 1 93.69 23 GLU B O 1
ATOM 2711 N N . ILE B 1 24 ? -21.906 -15.484 2.678 1 91.31 24 ILE B N 1
ATOM 2712 C CA . ILE B 1 24 ? -21.188 -16.438 1.843 1 91.31 24 ILE B CA 1
ATOM 2713 C C . ILE B 1 24 ? -19.688 -16.391 2.189 1 91.31 24 ILE B C 1
ATOM 2715 O O . ILE B 1 24 ? -19.047 -15.352 2.043 1 91.31 24 ILE B O 1
ATOM 2719 N N . LYS B 1 25 ? -19.219 -17.484 2.619 1 93.5 25 LYS B N 1
ATOM 2720 C CA . LYS B 1 25 ? -17.812 -17.578 2.994 1 93.5 25 LYS B CA 1
ATOM 2721 C C . LYS B 1 25 ? -16.922 -17.719 1.763 1 93.5 25 LYS B C 1
ATOM 2723 O O . LYS B 1 25 ? -17.203 -18.516 0.872 1 93.5 25 LYS B O 1
ATOM 2728 N N . LEU B 1 26 ? -15.922 -16.875 1.688 1 89.62 26 LEU B N 1
ATOM 2729 C CA . LEU B 1 26 ? -14.914 -17.031 0.639 1 89.62 26 LEU B CA 1
ATOM 2730 C C . LEU B 1 26 ? -13.727 -17.844 1.134 1 89.62 26 LEU B C 1
ATOM 2732 O O . LEU B 1 26 ? -13.297 -17.688 2.281 1 89.62 26 LEU B O 1
ATOM 2736 N N . GLU B 1 27 ? -13.195 -18.594 0.307 1 87.81 27 GLU B N 1
ATOM 2737 C CA . GLU B 1 27 ? -12.023 -19.391 0.657 1 87.81 27 GLU B CA 1
ATOM 2738 C C . GLU B 1 27 ? -10.727 -18.656 0.348 1 87.81 27 GLU B C 1
ATOM 2740 O O . GLU B 1 27 ? -10.578 -18.062 -0.729 1 87.81 27 GLU B O 1
ATOM 2745 N N . ALA B 1 28 ? -9.906 -18.703 1.323 1 88.88 28 ALA B N 1
ATOM 2746 C CA . ALA B 1 28 ? -8.594 -18.094 1.111 1 88.88 28 ALA B CA 1
ATOM 2747 C C . ALA B 1 28 ? -7.773 -18.906 0.109 1 88.88 28 ALA B C 1
ATOM 2749 O O . ALA B 1 28 ? -7.809 -20.141 0.118 1 88.88 28 ALA B O 1
ATOM 2750 N N . GLY B 1 29 ? -7.07 -18.156 -0.735 1 80.44 29 GLY B N 1
ATOM 2751 C CA . GLY B 1 29 ? -6.168 -18.844 -1.643 1 80.44 29 GLY B CA 1
ATOM 2752 C C . GLY B 1 29 ? -5.078 -19.625 -0.926 1 80.44 29 GLY B C 1
ATOM 2753 O O . GLY B 1 29 ? -4.734 -20.734 -1.329 1 80.44 29 GLY B O 1
ATOM 2754 N N . ASN B 1 30 ? -4.512 -19.031 0.042 1 81.88 30 ASN B N 1
ATOM 2755 C CA . ASN B 1 30 ? -3.553 -19.688 0.92 1 81.88 30 ASN B CA 1
ATOM 2756 C C . ASN B 1 30 ? -4.25 -20.438 2.055 1 81.88 30 ASN B C 1
ATOM 2758 O O . ASN B 1 30 ? -4.871 -19.812 2.922 1 81.88 30 ASN B O 1
ATOM 2762 N N . PRO B 1 31 ? -4.148 -21.688 2.072 1 81.19 31 PRO B N 1
ATOM 2763 C CA . PRO B 1 31 ? -4.859 -22.469 3.088 1 81.19 31 PRO B CA 1
ATOM 2764 C C . PRO B 1 31 ? -4.359 -22.188 4.504 1 81.19 31 PRO B C 1
ATOM 2766 O O . PRO B 1 31 ? -5.074 -22.438 5.477 1 81.19 31 PRO B O 1
ATOM 2769 N N . ASP B 1 32 ? -3.166 -21.625 4.637 1 83.56 32 ASP B N 1
ATOM 2770 C CA . ASP B 1 32 ? -2.602 -21.359 5.957 1 83.56 32 ASP B CA 1
ATOM 2771 C C . ASP B 1 32 ? -2.914 -19.938 6.414 1 83.56 32 ASP B C 1
ATOM 2773 O O . ASP B 1 32 ? -2.506 -19.516 7.5 1 83.56 32 ASP B O 1
ATOM 2777 N N . PHE B 1 33 ? -3.623 -19.281 5.523 1 89.81 33 PHE B N 1
ATOM 2778 C CA . PHE B 1 33 ? -3.99 -17.922 5.914 1 89.81 33 PHE B CA 1
ATOM 2779 C C . PHE B 1 33 ? -4.938 -17.938 7.105 1 89.81 33 PHE B C 1
ATOM 2781 O O . PHE B 1 33 ? -5.996 -18.578 7.059 1 89.81 33 PHE B O 1
ATOM 2788 N N . ASP B 1 34 ? -4.578 -17.172 8.195 1 91.38 34 ASP B N 1
ATOM 2789 C CA . ASP B 1 34 ? -5.383 -17.328 9.406 1 91.38 34 ASP B CA 1
ATOM 2790 C C . ASP B 1 34 ? -5.602 -15.977 10.086 1 91.38 34 ASP B C 1
ATOM 2792 O O . ASP B 1 34 ? -5.859 -15.914 11.289 1 91.38 34 ASP B O 1
ATOM 2796 N N . LEU B 1 35 ? -5.414 -14.914 9.375 1 93.62 35 LEU B N 1
ATOM 2797 C CA . LEU B 1 35 ? -5.609 -13.586 9.961 1 93.62 35 LEU B CA 1
ATOM 2798 C C . LEU B 1 35 ? -7.094 -13.273 10.102 1 93.62 35 LEU B C 1
ATOM 2800 O O . LEU B 1 35 ? -7.535 -12.781 11.141 1 93.62 35 LEU B O 1
ATOM 2804 N N . PHE B 1 36 ? -7.832 -13.484 9.094 1 96.88 36 PHE B N 1
ATOM 2805 C CA . PHE B 1 36 ? -9.281 -13.312 9.047 1 96.88 36 PHE B CA 1
ATOM 2806 C C . PHE B 1 36 ? -9.898 -14.18 7.961 1 96.88 36 PHE B C 1
ATOM 2808 O O . PHE B 1 36 ? -9.18 -14.812 7.18 1 96.88 36 PHE B O 1
ATOM 2815 N N . THR B 1 37 ? -11.195 -14.219 7.996 1 96.62 37 THR B N 1
ATOM 2816 C CA . THR B 1 37 ? -11.969 -14.859 6.941 1 96.62 37 THR B CA 1
ATOM 2817 C C . THR B 1 37 ? -12.906 -13.859 6.277 1 96.62 37 THR B C 1
ATOM 2819 O O . THR B 1 37 ? -13.531 -13.039 6.957 1 96.62 37 THR B O 1
ATOM 2822 N N . ILE B 1 38 ? -12.977 -13.945 4.98 1 96 38 ILE B N 1
ATOM 2823 C CA . ILE B 1 38 ? -13.797 -12.984 4.254 1 96 38 ILE B CA 1
ATOM 2824 C C . ILE B 1 38 ? -15.164 -13.602 3.949 1 96 38 ILE B C 1
ATOM 2826 O O . ILE B 1 38 ? -15.25 -14.766 3.547 1 96 38 ILE B O 1
ATOM 2830 N N . TYR B 1 39 ? -16.172 -12.828 4.191 1 96.25 39 TYR B N 1
ATOM 2831 C CA . TYR B 1 39 ? -17.531 -13.188 3.848 1 96.25 39 TYR B CA 1
ATOM 2832 C C . TYR B 1 39 ? -18.172 -12.117 2.973 1 96.25 39 TYR B C 1
ATOM 2834 O O . TYR B 1 39 ? -17.844 -10.93 3.086 1 96.25 39 TYR B O 1
ATOM 2842 N N . LEU B 1 40 ? -19.062 -12.508 2.117 1 93.94 40 LEU B N 1
ATOM 2843 C CA . LEU B 1 40 ? -19.922 -11.594 1.375 1 93.94 40 LEU B CA 1
ATOM 2844 C C . LEU B 1 40 ? -21.328 -11.586 1.956 1 93.94 40 LEU B C 1
ATOM 2846 O O . LEU B 1 40 ? -21.859 -12.633 2.338 1 93.94 40 LEU B O 1
ATOM 2850 N N . GLU B 1 41 ? -21.891 -10.461 2.049 1 93.81 41 GLU B N 1
ATOM 2851 C CA . GLU B 1 41 ? -23.281 -10.383 2.445 1 93.81 41 GLU B CA 1
ATOM 2852 C C . GLU B 1 41 ? -24.203 -10.82 1.307 1 93.81 41 GLU B C 1
ATOM 2854 O O . GLU B 1 41 ? -24.141 -10.281 0.201 1 93.81 41 GLU B O 1
ATOM 2859 N N . ASN B 1 42 ? -25.031 -11.742 1.594 1 90 42 ASN B N 1
ATOM 2860 C CA . ASN B 1 42 ? -25.984 -12.234 0.609 1 90 42 ASN B CA 1
ATOM 2861 C C . ASN B 1 42 ? -27.125 -11.25 0.399 1 90 42 ASN B C 1
ATOM 2863 O O . ASN B 1 42 ? -27.344 -10.352 1.216 1 90 42 ASN B O 1
ATOM 2867 N N . HIS B 1 43 ? -27.828 -11.406 -0.73 1 86.44 43 HIS B N 1
ATOM 2868 C CA . HIS B 1 43 ? -28.906 -10.492 -1.073 1 86.44 43 HIS B CA 1
ATOM 2869 C C . HIS B 1 43 ? -30.281 -11.102 -0.777 1 86.44 43 HIS B C 1
ATOM 2871 O O . HIS B 1 43 ? -31.297 -10.68 -1.335 1 86.44 43 HIS B O 1
ATOM 2877 N N . ASN B 1 44 ? -30.234 -12.188 -0.006 1 81.06 44 ASN B N 1
ATOM 2878 C CA . ASN B 1 44 ? -31.516 -12.789 0.369 1 81.06 44 ASN B CA 1
ATOM 2879 C C . ASN B 1 44 ? -32.375 -11.805 1.147 1 81.06 44 ASN B C 1
ATOM 2881 O O . ASN B 1 44 ? -31.891 -10.82 1.688 1 81.06 44 ASN B O 1
ATOM 2885 N N . THR B 1 45 ? -33.656 -12.055 1.146 1 78.12 45 THR B N 1
ATOM 2886 C CA . THR B 1 45 ? -34.625 -11.094 1.64 1 78.12 45 THR B CA 1
ATOM 2887 C C . THR B 1 45 ? -34.656 -11.078 3.166 1 78.12 45 THR B C 1
ATOM 2889 O O . THR B 1 45 ? -34.188 -12.023 3.809 1 78.12 45 THR B O 1
ATOM 2892 N N . GLY B 1 46 ? -35.125 -9.914 3.709 1 80.19 46 GLY B N 1
ATOM 2893 C CA . GLY B 1 46 ? -35.281 -9.758 5.145 1 80.19 46 GLY B CA 1
ATOM 2894 C C . GLY B 1 46 ? -34.188 -8.977 5.797 1 80.19 46 GLY B C 1
ATOM 2895 O O . GLY B 1 46 ? -33.219 -8.594 5.137 1 80.19 46 GLY B O 1
ATOM 2896 N N . ILE B 1 47 ? -34.375 -8.719 7.117 1 83.69 47 ILE B N 1
ATOM 2897 C CA . ILE B 1 47 ? -33.375 -8.016 7.922 1 83.69 47 ILE B CA 1
ATOM 2898 C C . ILE B 1 47 ? -32.344 -9.008 8.422 1 83.69 47 ILE B C 1
ATOM 2900 O O . ILE B 1 47 ? -32.688 -10.039 9.008 1 83.69 47 ILE B O 1
ATOM 2904 N N . HIS B 1 48 ? -31.141 -8.695 8.078 1 90.38 48 HIS B N 1
ATOM 2905 C CA . HIS B 1 48 ? -30.047 -9.547 8.57 1 90.38 48 HIS B CA 1
ATOM 2906 C C . HIS B 1 48 ? -29.516 -9.047 9.906 1 90.38 48 HIS B C 1
ATOM 2908 O O . HIS B 1 48 ? -29.078 -7.902 10.016 1 90.38 48 HIS B O 1
ATOM 2914 N N . ARG B 1 49 ? -29.609 -9.891 10.883 1 89.75 49 ARG B N 1
ATOM 2915 C CA . ARG B 1 49 ? -29.141 -9.539 12.219 1 89.75 49 ARG B CA 1
ATOM 2916 C C . ARG B 1 49 ? -27.891 -10.328 12.586 1 89.75 49 ARG B C 1
ATOM 2918 O O . ARG B 1 49 ? -27.797 -11.523 12.312 1 89.75 49 ARG B O 1
ATOM 2925 N N . TYR B 1 50 ? -26.969 -9.531 13.102 1 92.19 50 TYR B N 1
ATOM 2926 C CA . TYR B 1 50 ? -25.688 -10.156 13.438 1 92.19 50 TYR B CA 1
ATOM 2927 C C . TYR B 1 50 ? -25.266 -9.789 14.852 1 92.19 50 TYR B C 1
ATOM 2929 O O . TYR B 1 50 ? -25.609 -8.719 15.359 1 92.19 50 TYR B O 1
ATOM 2937 N N . ARG B 1 51 ? -24.656 -10.766 15.492 1 86.56 51 ARG B N 1
ATOM 2938 C CA . ARG B 1 51 ? -23.859 -10.57 16.703 1 86.56 51 ARG B CA 1
ATOM 2939 C C . ARG B 1 51 ? -22.422 -11.055 16.5 1 86.56 51 ARG B C 1
ATOM 2941 O O . ARG B 1 51 ? -22.188 -12.25 16.312 1 86.56 51 ARG B O 1
ATOM 2948 N N . MET B 1 52 ? -21.516 -10.141 16.625 1 84.88 52 MET B N 1
ATOM 2949 C CA . MET B 1 52 ? -20.141 -10.477 16.25 1 84.88 52 MET B CA 1
ATOM 2950 C C . MET B 1 52 ? -19.422 -11.18 17.406 1 84.88 52 MET B C 1
ATOM 2952 O O . MET B 1 52 ? -19.328 -10.641 18.516 1 84.88 52 MET B O 1
ATOM 2956 N N . ASP B 1 53 ? -18.859 -12.344 17.078 1 89.19 53 ASP B N 1
ATOM 2957 C CA . ASP B 1 53 ? -18.062 -13.078 18.047 1 89.19 53 ASP B CA 1
ATOM 2958 C C . ASP B 1 53 ? -16.594 -12.648 17.984 1 89.19 53 ASP B C 1
ATOM 2960 O O . ASP B 1 53 ? -15.812 -12.953 18.891 1 89.19 53 ASP B O 1
ATOM 2964 N N . VAL B 1 54 ? -16.344 -12.008 16.953 1 94.81 54 VAL B N 1
ATOM 2965 C CA . VAL B 1 54 ? -14.977 -11.547 16.734 1 94.81 54 VAL B CA 1
ATOM 2966 C C . VAL B 1 54 ? -14.992 -10.133 16.156 1 94.81 54 VAL B C 1
ATOM 2968 O O . VAL B 1 54 ? -16.016 -9.68 15.641 1 94.81 54 VAL B O 1
ATOM 2971 N N . SER B 1 55 ? -13.859 -9.438 16.25 1 95.5 55 SER B N 1
ATOM 2972 C CA . SER B 1 55 ? -13.727 -8.148 15.578 1 95.5 55 SER B CA 1
ATOM 2973 C C . SER B 1 55 ? -13.891 -8.297 14.07 1 95.5 55 SER B C 1
ATOM 2975 O O . SER B 1 55 ? -13.406 -9.266 13.477 1 95.5 55 SER B O 1
ATOM 2977 N N . THR B 1 56 ? -14.602 -7.363 13.492 1 97.12 56 THR B N 1
ATOM 2978 C CA . THR B 1 56 ? -14.945 -7.477 12.086 1 97.12 56 THR B CA 1
ATOM 2979 C C . THR B 1 56 ? -14.836 -6.125 11.383 1 97.12 56 THR B C 1
ATOM 2981 O O . THR B 1 56 ? -15.172 -5.094 11.961 1 97.12 56 THR B O 1
ATOM 2984 N N . ILE B 1 57 ? -14.312 -6.145 10.195 1 97.62 57 ILE B N 1
ATOM 2985 C CA . ILE B 1 57 ? -14.32 -4.965 9.336 1 97.62 57 ILE B CA 1
ATOM 2986 C C . ILE B 1 57 ? -15.336 -5.148 8.211 1 97.62 57 ILE B C 1
ATOM 2988 O O . ILE B 1 57 ? -15.312 -6.156 7.5 1 97.62 57 ILE B O 1
ATOM 2992 N N . LEU B 1 58 ? -16.25 -4.238 8.055 1 97.69 58 LEU B N 1
ATOM 2993 C CA . LEU B 1 58 ? -17.156 -4.184 6.906 1 97.69 58 LEU B CA 1
ATOM 2994 C C . LEU B 1 58 ? -16.625 -3.213 5.855 1 97.69 58 LEU B C 1
ATOM 2996 O O . LEU B 1 58 ? -16.188 -2.109 6.184 1 97.69 58 LEU B O 1
ATOM 3000 N N . TYR B 1 59 ? -16.625 -3.656 4.676 1 97.44 59 TYR B N 1
ATOM 3001 C CA . TYR B 1 59 ? -16.172 -2.838 3.555 1 97.44 59 TYR B CA 1
ATOM 3002 C C . TYR B 1 59 ? -17.172 -2.891 2.406 1 97.44 59 TYR B C 1
ATOM 3004 O O . TYR B 1 59 ? -17.562 -3.975 1.963 1 97.44 59 TYR B O 1
ATOM 3012 N N . ILE B 1 60 ? -17.562 -1.687 1.883 1 96 60 ILE B N 1
ATOM 3013 C CA . ILE B 1 60 ? -18.469 -1.628 0.737 1 96 60 ILE B CA 1
ATOM 3014 C C . ILE B 1 60 ? -17.656 -1.513 -0.552 1 96 60 ILE B C 1
ATOM 3016 O O . ILE B 1 60 ? -17.188 -0.427 -0.904 1 96 60 ILE B O 1
ATOM 3020 N N . ALA B 1 61 ? -17.578 -2.58 -1.22 1 93.56 61 ALA B N 1
ATOM 3021 C CA . ALA B 1 61 ? -16.844 -2.568 -2.482 1 93.56 61 ALA B CA 1
ATOM 3022 C C . ALA B 1 61 ? -17.656 -1.876 -3.578 1 93.56 61 ALA B C 1
ATOM 3024 O O . ALA B 1 61 ? -17.094 -1.194 -4.438 1 93.56 61 ALA B O 1
ATOM 3025 N N . LYS B 1 62 ? -18.891 -2.035 -3.5 1 91.5 62 LYS B N 1
ATOM 3026 C CA . LYS B 1 62 ? -19.828 -1.446 -4.465 1 91.5 62 LYS B CA 1
ATOM 3027 C C . LYS B 1 62 ? -21.219 -1.273 -3.859 1 91.5 62 LYS B C 1
ATOM 3029 O O . LYS B 1 62 ? -21.688 -2.148 -3.137 1 91.5 62 LYS B O 1
ATOM 3034 N N . GLY B 1 63 ? -21.812 -0.076 -4.172 1 92.81 63 GLY B N 1
ATOM 3035 C CA . GLY B 1 63 ? -23.203 0.114 -3.791 1 92.81 63 GLY B CA 1
ATOM 3036 C C . GLY B 1 63 ? -23.359 0.835 -2.467 1 92.81 63 GLY B C 1
ATOM 3037 O O . GLY B 1 63 ? -22.531 1.657 -2.096 1 92.81 63 GLY B O 1
ATOM 3038 N N . THR B 1 64 ? -24.625 0.599 -1.862 1 93.5 64 THR B N 1
ATOM 3039 C CA . THR B 1 64 ? -24.969 1.261 -0.61 1 93.5 64 THR B CA 1
ATOM 3040 C C . THR B 1 64 ? -25.672 0.295 0.333 1 93.5 64 THR B C 1
ATOM 3042 O O . THR B 1 64 ? -26.422 -0.578 -0.112 1 93.5 64 THR B O 1
ATOM 3045 N N . VAL B 1 65 ? -25.406 0.496 1.594 1 95.5 65 VAL B N 1
ATOM 3046 C CA . VAL B 1 65 ? -26.031 -0.315 2.631 1 95.5 65 VAL B CA 1
ATOM 3047 C C . VAL B 1 65 ? -26.391 0.564 3.824 1 95.5 65 VAL B C 1
ATOM 3049 O O . VAL B 1 65 ? -25.656 1.487 4.172 1 95.5 65 VAL B O 1
ATOM 3052 N N . THR B 1 66 ? -27.531 0.326 4.379 1 94.56 66 THR B N 1
ATOM 3053 C CA . THR B 1 66 ? -27.922 0.965 5.633 1 94.56 66 THR B CA 1
ATOM 3054 C C . THR B 1 66 ? -27.781 -0.011 6.801 1 94.56 66 THR B C 1
ATOM 3056 O O . THR B 1 66 ? -28.438 -1.061 6.812 1 94.56 66 THR B O 1
ATOM 3059 N N . ILE B 1 67 ? -27 0.37 7.742 1 95.19 67 ILE B N 1
ATOM 3060 C CA . ILE B 1 67 ? -26.703 -0.489 8.883 1 95.19 67 ILE B CA 1
ATOM 3061 C C . ILE B 1 67 ? -27.172 0.182 10.172 1 95.19 67 ILE B C 1
ATOM 3063 O O . ILE B 1 67 ? -27.016 1.394 10.344 1 95.19 67 ILE B O 1
ATOM 3067 N N . LYS B 1 68 ? -27.734 -0.581 10.977 1 91.75 68 LYS B N 1
ATOM 3068 C CA . LYS B 1 68 ? -28.125 -0.118 12.305 1 91.75 68 LYS B CA 1
ATOM 3069 C C . LYS B 1 68 ? -27.266 -0.776 13.383 1 91.75 68 LYS B C 1
ATOM 3071 O O . LYS B 1 68 ? -27.172 -2.004 13.438 1 91.75 68 LYS B O 1
ATOM 3076 N N . SER B 1 69 ? -26.625 -0.053 14.18 1 89.5 69 SER B N 1
ATOM 3077 C CA . SER B 1 69 ? -25.875 -0.504 15.344 1 89.5 69 SER B CA 1
ATOM 3078 C C . SER B 1 69 ? -26.281 0.266 16.594 1 89.5 69 SER B C 1
ATOM 3080 O O . SER B 1 69 ? -25.953 1.444 16.75 1 89.5 69 SER B O 1
ATOM 3082 N N . GLY B 1 70 ? -26.844 -0.448 17.5 1 82.56 70 GLY B N 1
ATOM 3083 C CA . GLY B 1 70 ? -27.438 0.287 18.594 1 82.56 70 GLY B CA 1
ATOM 3084 C C . GLY B 1 70 ? -28.453 1.315 18.141 1 82.56 70 GLY B C 1
ATOM 3085 O O . GLY B 1 70 ? -29.406 0.982 17.438 1 82.56 70 GLY B O 1
ATOM 3086 N N . GLU B 1 71 ? -28.219 2.572 18.5 1 82.94 71 GLU B N 1
ATOM 3087 C CA . GLU B 1 71 ? -29.125 3.656 18.125 1 82.94 71 GLU B CA 1
ATOM 3088 C C . GLU B 1 71 ? -28.641 4.375 16.875 1 82.94 71 GLU B C 1
ATOM 3090 O O . GLU B 1 71 ? -29.344 5.25 16.344 1 82.94 71 GLU B O 1
ATOM 3095 N N . LYS B 1 72 ? -27.562 3.947 16.375 1 85.06 72 LYS B N 1
ATOM 3096 C CA . LYS B 1 72 ? -26.984 4.629 15.227 1 85.06 72 LYS B CA 1
ATOM 3097 C C . LYS B 1 72 ? -27.422 3.975 13.922 1 85.06 72 LYS B C 1
ATOM 3099 O O . LYS B 1 72 ? -27.453 2.746 13.82 1 85.06 72 LYS B O 1
ATOM 3104 N N . ILE B 1 73 ? -27.859 4.797 13.039 1 91.12 73 ILE B N 1
ATOM 3105 C CA . ILE B 1 73 ? -28.141 4.363 11.68 1 91.12 73 ILE B CA 1
ATOM 3106 C C . ILE B 1 73 ? -27.062 4.895 10.734 1 91.12 73 ILE B C 1
ATOM 3108 O O . ILE B 1 73 ? -26.906 6.109 10.594 1 91.12 73 ILE B O 1
ATOM 3112 N N . ILE B 1 74 ? -26.406 3.99 10.102 1 93.5 74 ILE B N 1
ATOM 3113 C CA . ILE B 1 74 ? -25.25 4.336 9.281 1 93.5 74 ILE B CA 1
ATOM 3114 C C . ILE B 1 74 ? -25.531 3.988 7.82 1 93.5 74 ILE B C 1
ATOM 3116 O O . ILE B 1 74 ? -25.766 2.824 7.488 1 93.5 74 ILE B O 1
ATOM 3120 N N . GLN B 1 75 ? -25.516 4.934 7.012 1 93.88 75 GLN B N 1
ATOM 3121 C CA . GLN B 1 75 ? -25.656 4.719 5.574 1 93.88 75 GLN B CA 1
ATOM 3122 C C . GLN B 1 75 ? -24.281 4.656 4.902 1 93.88 75 GLN B C 1
ATOM 3124 O O . GLN B 1 75 ? -23.672 5.688 4.621 1 93.88 75 GLN B O 1
ATOM 3129 N N . MET B 1 76 ? -23.891 3.475 4.582 1 95.12 76 MET B N 1
ATOM 3130 C CA . MET B 1 76 ? -22.562 3.268 4.012 1 95.12 76 MET B CA 1
ATOM 3131 C C . MET B 1 76 ? -22.625 3.229 2.488 1 95.12 76 MET B C 1
ATOM 3133 O O . MET B 1 76 ? -23.562 2.678 1.915 1 95.12 76 MET B O 1
ATOM 3137 N N . LYS B 1 77 ? -21.625 3.785 1.903 1 93.19 77 LYS B N 1
ATOM 3138 C CA . LYS B 1 77 ? -21.453 3.789 0.452 1 93.19 77 LYS B CA 1
ATOM 3139 C C . LYS B 1 77 ? -20.125 3.18 0.045 1 93.19 77 LYS B C 1
ATOM 3141 O O . LYS B 1 77 ? -19.281 2.896 0.898 1 93.19 77 LYS B O 1
ATOM 3146 N N . SER B 1 78 ? -19.953 3.072 -1.282 1 92.81 78 SER B N 1
ATOM 3147 C CA . SER B 1 78 ? -18.75 2.465 -1.813 1 92.81 78 SER B CA 1
ATOM 3148 C C . SER B 1 78 ? -17.5 3.121 -1.228 1 92.81 78 SER B C 1
ATOM 3150 O O . SER B 1 78 ? -17.375 4.348 -1.219 1 92.81 78 SER B O 1
ATOM 3152 N N . GLY B 1 79 ? -16.641 2.293 -0.719 1 93.25 79 GLY B N 1
ATOM 3153 C CA . GLY B 1 79 ? -15.391 2.773 -0.15 1 93.25 79 GLY B CA 1
ATOM 3154 C C . GLY B 1 79 ? -15.438 2.9 1.361 1 93.25 79 GLY B C 1
ATOM 3155 O O . GLY B 1 79 ? -14.391 2.953 2.016 1 93.25 79 GLY B O 1
ATOM 3156 N N . ASN B 1 80 ? -16.594 2.941 1.961 1 95.06 80 ASN B N 1
ATOM 3157 C CA . ASN B 1 80 ? -16.719 3.08 3.408 1 95.06 80 ASN B CA 1
ATOM 3158 C C . ASN B 1 80 ? -16.219 1.831 4.133 1 95.06 80 ASN B C 1
ATOM 3160 O O . ASN B 1 80 ? -16.312 0.723 3.604 1 95.06 80 ASN B O 1
ATOM 3164 N N . VAL B 1 81 ? -15.734 2.074 5.262 1 96.12 81 VAL B N 1
ATOM 3165 C CA . VAL B 1 81 ? -15.242 1.009 6.125 1 96.12 81 VAL B CA 1
ATOM 3166 C C . VAL B 1 81 ? -15.844 1.155 7.523 1 96.12 81 VAL B C 1
ATOM 3168 O O . VAL B 1 81 ? -15.922 2.264 8.055 1 96.12 81 VAL B O 1
ATOM 3171 N N . LEU B 1 82 ? -16.344 0.107 8.039 1 95.56 82 LEU B N 1
ATOM 3172 C CA . LEU B 1 82 ? -16.891 0.083 9.391 1 95.56 82 LEU B CA 1
ATOM 3173 C C . LEU B 1 82 ? -16.156 -0.945 10.25 1 95.56 82 LEU B C 1
ATOM 3175 O O . LEU B 1 82 ? -16.109 -2.129 9.906 1 95.56 82 LEU B O 1
ATOM 3179 N N . LEU B 1 83 ? -15.539 -0.464 11.297 1 95.75 83 LEU B N 1
ATOM 3180 C CA . LEU B 1 83 ? -14.906 -1.359 12.258 1 95.75 83 LEU B CA 1
ATOM 3181 C C . LEU B 1 83 ? -15.883 -1.762 13.359 1 95.75 83 LEU B C 1
ATOM 3183 O O . LEU B 1 83 ? -16.5 -0.902 13.992 1 95.75 83 LEU B O 1
ATOM 3187 N N . LEU B 1 84 ? -16.016 -3.025 13.57 1 95.31 84 LEU B N 1
ATOM 3188 C CA . LEU B 1 84 ? -16.891 -3.561 14.602 1 95.31 84 LEU B CA 1
ATOM 3189 C C . LEU B 1 84 ? -16.094 -4.363 15.625 1 95.31 84 LEU B C 1
ATOM 3191 O O . LEU B 1 84 ? -15.258 -5.188 15.266 1 95.31 84 LEU B O 1
ATOM 3195 N N . THR B 1 85 ? -16.328 -4.148 16.906 1 92.56 85 THR B N 1
ATOM 3196 C CA . THR B 1 85 ? -15.648 -4.898 17.953 1 92.56 85 THR B CA 1
ATOM 3197 C C . THR B 1 85 ? -16.391 -6.199 18.25 1 92.56 85 THR B C 1
ATOM 3199 O O . THR B 1 85 ? -17.531 -6.379 17.828 1 92.56 85 THR B O 1
ATOM 3202 N N . GLU B 1 86 ? -15.656 -7.059 18.906 1 92.69 86 GLU B N 1
ATOM 3203 C CA . GLU B 1 86 ? -16.297 -8.273 19.406 1 92.69 86 GLU B CA 1
ATOM 3204 C C . GLU B 1 86 ? -17.484 -7.945 20.312 1 92.69 86 GLU B C 1
ATOM 3206 O O . GLU B 1 86 ? -17.422 -7.02 21.109 1 92.69 86 GLU B O 1
ATOM 3211 N N . GLY B 1 87 ? -18.609 -8.672 20.094 1 87.75 87 GLY B N 1
ATOM 3212 C CA . GLY B 1 87 ? -19.812 -8.469 20.875 1 87.75 87 GLY B CA 1
ATOM 3213 C C . GLY B 1 87 ? -20.766 -7.469 20.266 1 87.75 87 GLY B C 1
ATOM 3214 O O . GLY B 1 87 ? -21.922 -7.352 20.703 1 87.75 87 GLY B O 1
ATOM 3215 N N . CYS B 1 88 ? -20.328 -6.719 19.281 1 90.94 88 CYS B N 1
ATOM 3216 C CA . CYS B 1 88 ? -21.188 -5.734 18.609 1 90.94 88 CYS B CA 1
ATOM 3217 C C . CYS B 1 88 ? -22.375 -6.402 17.953 1 90.94 88 CYS B C 1
ATOM 3219 O O . CYS B 1 88 ? -22.25 -7.477 17.375 1 90.94 88 CYS B O 1
ATOM 3221 N N . LYS B 1 89 ? -23.516 -5.73 18.125 1 91.81 89 LYS B N 1
ATOM 3222 C CA . LYS B 1 89 ? -24.719 -6.137 17.422 1 91.81 89 LYS B CA 1
ATOM 3223 C C . LYS B 1 89 ? -25.094 -5.133 16.344 1 91.81 89 LYS B C 1
ATOM 3225 O O . LYS B 1 89 ? -25.062 -3.922 16.562 1 91.81 89 LYS B O 1
ATOM 3230 N N . TYR B 1 90 ? -25.297 -5.699 15.156 1 92.31 90 TYR B N 1
ATOM 3231 C CA . TYR B 1 90 ? -25.734 -4.793 14.102 1 92.31 90 TYR B CA 1
ATOM 3232 C C . TYR B 1 90 ? -26.719 -5.48 13.164 1 92.31 90 TYR B C 1
ATOM 3234 O O . TYR B 1 90 ? -26.859 -6.707 13.188 1 92.31 90 TYR B O 1
ATOM 3242 N N . GLU B 1 91 ? -27.453 -4.652 12.43 1 93.69 91 GLU B N 1
ATOM 3243 C CA . GLU B 1 91 ? -28.453 -5.125 11.469 1 93.69 91 GLU B CA 1
ATOM 3244 C C . GLU B 1 91 ? -28.266 -4.457 10.109 1 93.69 91 GLU B C 1
ATOM 3246 O O . GLU B 1 91 ? -27.938 -3.273 10.039 1 93.69 91 GLU B O 1
ATOM 3251 N N . ILE B 1 92 ? -28.406 -5.242 9.141 1 94.88 92 ILE B N 1
ATOM 3252 C CA . ILE B 1 92 ? -28.5 -4.684 7.797 1 94.88 92 ILE B CA 1
ATOM 3253 C C . ILE B 1 92 ? -29.969 -4.406 7.449 1 94.88 92 ILE B C 1
ATOM 3255 O O . ILE B 1 92 ? -30.734 -5.336 7.207 1 94.88 92 ILE B O 1
ATOM 3259 N N . LEU B 1 93 ? -30.281 -3.189 7.41 1 90.81 93 LEU B N 1
ATOM 3260 C CA . LEU B 1 93 ? -31.656 -2.787 7.211 1 90.81 93 LEU B CA 1
ATOM 3261 C C . LEU B 1 93 ? -32.031 -2.84 5.734 1 90.81 93 LEU B C 1
ATOM 3263 O O . LEU B 1 93 ? -33.156 -3.205 5.387 1 90.81 93 LEU B O 1
ATOM 3267 N N . SER B 1 94 ? -31.125 -2.418 4.938 1 91.5 94 SER B N 1
ATOM 3268 C CA . SER B 1 94 ? -31.359 -2.416 3.5 1 91.5 94 SER B CA 1
ATOM 3269 C C . SER B 1 94 ? -30.062 -2.416 2.715 1 91.5 94 SER B C 1
ATOM 3271 O O . SER B 1 94 ? -29.031 -1.958 3.213 1 91.5 94 SER B O 1
ATOM 3273 N N . GLN B 1 95 ? -30.125 -3.057 1.559 1 91.69 95 GLN B N 1
ATOM 3274 C CA . GLN B 1 95 ? -29.016 -3.012 0.608 1 91.69 95 GLN B CA 1
ATOM 3275 C C . GLN B 1 95 ? -29.516 -2.996 -0.83 1 91.69 95 GLN B C 1
ATOM 3277 O O . GLN B 1 95 ? -30.531 -3.629 -1.143 1 91.69 95 GLN B O 1
ATOM 3282 N N . LYS B 1 96 ? -28.891 -2.314 -1.646 1 89.12 96 LYS B N 1
ATOM 3283 C CA . LYS B 1 96 ? -29.25 -2.318 -3.061 1 89.12 96 LYS B CA 1
ATOM 3284 C C . LYS B 1 96 ? -28.906 -3.658 -3.709 1 89.12 96 LYS B C 1
ATOM 3286 O O . LYS B 1 96 ? -28 -4.367 -3.252 1 89.12 96 LYS B O 1
ATOM 3291 N N . PRO B 1 97 ? -29.516 -4.02 -4.773 1 85.06 97 PRO B N 1
ATOM 3292 C CA . PRO B 1 97 ? -29.344 -5.332 -5.398 1 85.06 97 PRO B CA 1
ATOM 3293 C C . PRO B 1 97 ? -27.922 -5.547 -5.922 1 85.06 97 PRO B C 1
ATOM 3295 O O . PRO B 1 97 ? -27.453 -6.684 -6 1 85.06 97 PRO B O 1
ATOM 3298 N N . ASP B 1 98 ? -27.219 -4.508 -6.207 1 87.25 98 ASP B N 1
ATOM 3299 C CA . ASP B 1 98 ? -25.891 -4.688 -6.781 1 87.25 98 ASP B CA 1
ATOM 3300 C C . ASP B 1 98 ? -24.797 -4.391 -5.75 1 87.25 98 ASP B C 1
ATOM 3302 O O . ASP B 1 98 ? -23.625 -4.254 -6.102 1 87.25 98 ASP B O 1
ATOM 3306 N N . THR B 1 99 ? -25.25 -4.418 -4.547 1 93.31 99 THR B N 1
ATOM 3307 C CA . THR B 1 99 ? -24.297 -4.086 -3.492 1 93.31 99 THR B CA 1
ATOM 3308 C C . THR B 1 99 ? -23.375 -5.258 -3.217 1 93.31 99 THR B C 1
ATOM 3310 O O . THR B 1 99 ? -23.797 -6.414 -3.203 1 93.31 99 THR B O 1
ATOM 3313 N N . VAL B 1 100 ? -22.094 -4.922 -3.076 1 93.94 100 VAL B N 1
ATOM 3314 C CA . VAL B 1 100 ? -21.109 -5.902 -2.643 1 93.94 100 VAL B CA 1
ATOM 3315 C C . VAL B 1 100 ? -20.516 -5.484 -1.294 1 93.94 100 VAL B C 1
ATOM 3317 O O . VAL B 1 100 ? -19.609 -4.656 -1.232 1 93.94 100 VAL B O 1
ATOM 3320 N N . LEU B 1 101 ? -21.062 -6.035 -0.248 1 96.25 101 LEU B N 1
ATOM 3321 C CA . LEU B 1 101 ? -20.594 -5.82 1.114 1 96.25 101 LEU B CA 1
ATOM 3322 C C . LEU B 1 101 ? -19.672 -6.957 1.554 1 96.25 101 LEU B C 1
ATOM 3324 O O . LEU B 1 101 ? -20.078 -8.125 1.551 1 96.25 101 LEU B O 1
ATOM 3328 N N . ILE B 1 102 ? -18.484 -6.57 1.894 1 97 102 ILE B N 1
ATOM 3329 C CA . ILE B 1 102 ? -17.469 -7.539 2.281 1 97 102 ILE B CA 1
ATOM 3330 C C . ILE B 1 102 ? -17.219 -7.453 3.783 1 97 102 ILE B C 1
ATOM 3332 O O . ILE B 1 102 ? -17.125 -6.355 4.344 1 97 102 ILE B O 1
ATOM 3336 N N . LYS B 1 103 ? -17.094 -8.578 4.402 1 97.44 103 LYS B N 1
ATOM 3337 C CA . LYS B 1 103 ? -16.812 -8.664 5.832 1 97.44 103 LYS B CA 1
ATOM 3338 C C . LYS B 1 103 ? -15.5 -9.406 6.09 1 97.44 103 LYS B C 1
ATOM 3340 O O . LYS B 1 103 ? -15.328 -10.547 5.656 1 97.44 103 LYS B O 1
ATOM 3345 N N . LEU B 1 104 ? -14.594 -8.766 6.707 1 98.12 104 LEU B N 1
ATOM 3346 C CA . LEU B 1 104 ? -13.383 -9.414 7.199 1 98.12 104 LEU B CA 1
ATOM 3347 C C . LEU B 1 104 ? -13.523 -9.789 8.672 1 98.12 104 LEU B C 1
ATOM 3349 O O . LEU B 1 104 ? -13.391 -8.938 9.547 1 98.12 104 LEU B O 1
ATOM 3353 N N . LYS B 1 105 ? -13.758 -11.031 8.977 1 97.56 105 LYS B N 1
ATOM 3354 C CA . LYS B 1 105 ? -13.883 -11.516 10.344 1 97.56 105 LYS B CA 1
ATOM 3355 C C . LYS B 1 105 ? -12.555 -12.039 10.875 1 97.56 105 LYS B C 1
ATOM 3357 O O . LYS B 1 105 ? -12.078 -13.094 10.445 1 97.56 105 LYS B O 1
ATOM 3362 N N . PHE B 1 106 ? -12.023 -11.336 11.789 1 97.44 106 PHE B N 1
ATOM 3363 C CA . PHE B 1 106 ? -10.688 -11.648 12.289 1 97.44 106 PHE B CA 1
ATOM 3364 C C . PHE B 1 106 ? -10.719 -12.906 13.156 1 97.44 106 PHE B C 1
ATOM 3366 O O . PHE B 1 106 ? -11.773 -13.312 13.633 1 97.44 106 PHE B O 1
ATOM 3373 N N . LYS B 1 107 ? -9.531 -13.539 13.258 1 94.56 107 LYS B N 1
ATOM 3374 C CA . LYS B 1 107 ? -9.383 -14.664 14.172 1 94.56 107 LYS B CA 1
ATOM 3375 C C . LYS B 1 107 ? -9.672 -14.25 15.609 1 94.56 107 LYS B C 1
ATOM 3377 O O . LYS B 1 107 ? -9.492 -13.086 15.969 1 94.56 107 LYS B O 1
ATOM 3382 N N . ARG B 1 108 ? -10.086 -15.242 16.391 1 92.69 108 ARG B N 1
ATOM 3383 C CA . ARG B 1 108 ? -10.352 -14.984 17.797 1 92.69 108 ARG B CA 1
ATOM 3384 C C . ARG B 1 108 ? -9.102 -14.445 18.5 1 92.69 108 ARG B C 1
ATOM 3386 O O . ARG B 1 108 ? -7.996 -14.938 18.266 1 92.69 108 ARG B O 1
ATOM 3393 N N . GLY B 1 109 ? -9.25 -13.383 19.312 1 90 109 GLY B N 1
ATOM 3394 C CA . GLY B 1 109 ? -8.125 -12.805 20.031 1 90 109 GLY B CA 1
ATOM 3395 C C . GLY B 1 109 ? -7.625 -11.508 19.422 1 90 109 GLY B C 1
ATOM 3396 O O . GLY B 1 109 ? -6.863 -10.773 20.062 1 90 109 GLY B O 1
ATOM 3397 N N . PHE B 1 110 ? -8.047 -11.273 18.203 1 92.38 110 PHE B N 1
ATOM 3398 C CA . PHE B 1 110 ? -7.672 -10 17.594 1 92.38 110 PHE B CA 1
ATOM 3399 C C . PHE B 1 110 ? -8.359 -8.844 18.312 1 92.38 110 PHE B C 1
ATOM 3401 O O . PHE B 1 110 ? -9.586 -8.812 18.422 1 92.38 110 PHE B O 1
ATOM 3408 N N . LEU B 1 111 ? -7.566 -7.855 18.734 1 89.5 111 LEU B N 1
ATOM 3409 C CA . LEU B 1 111 ? -8.062 -6.656 19.406 1 89.5 111 LEU B CA 1
ATOM 3410 C C . LEU B 1 111 ? -7.57 -5.398 18.688 1 89.5 111 LEU B C 1
ATOM 3412 O O . LEU B 1 111 ? -6.363 -5.191 18.547 1 89.5 111 LEU B O 1
ATOM 3416 N N . TYR B 1 112 ? -8.523 -4.504 18.359 1 90.5 112 TYR B N 1
ATOM 3417 C CA . TYR B 1 112 ? -8.172 -3.262 17.672 1 90.5 112 TYR B CA 1
ATOM 3418 C C . TYR B 1 112 ? -7.211 -2.432 18.516 1 90.5 112 TYR B C 1
ATOM 3420 O O . TYR B 1 112 ? -6.277 -1.822 18 1 90.5 112 TYR B O 1
ATOM 3428 N N . ARG B 1 113 ? -7.469 -2.418 19.844 1 85.62 113 ARG B N 1
ATOM 3429 C CA . ARG B 1 113 ? -6.648 -1.625 20.75 1 85.62 113 ARG B CA 1
ATOM 3430 C C . ARG B 1 113 ? -5.176 -2.014 20.641 1 85.62 113 ARG B C 1
ATOM 3432 O O . ARG B 1 113 ? -4.305 -1.146 20.547 1 85.62 113 ARG B O 1
ATOM 3439 N N . LYS B 1 114 ? -4.934 -3.26 20.672 1 87.69 114 LYS B N 1
ATOM 3440 C CA . LYS B 1 114 ? -3.564 -3.744 20.547 1 87.69 114 LYS B CA 1
ATOM 3441 C C . LYS B 1 114 ? -2.984 -3.412 19.172 1 87.69 114 LYS B C 1
ATOM 3443 O O . LYS B 1 114 ? -1.825 -3.004 19.062 1 87.69 114 LYS B O 1
ATOM 3448 N N . TYR B 1 115 ? -3.785 -3.568 18.188 1 89.06 115 TYR B N 1
ATOM 3449 C CA . TYR B 1 115 ? -3.361 -3.332 16.812 1 89.06 115 TYR B CA 1
ATOM 3450 C C . TYR B 1 115 ? -3.018 -1.865 16.594 1 89.06 115 TYR B C 1
ATOM 3452 O O . TYR B 1 115 ? -1.976 -1.545 16.016 1 89.06 115 TYR B O 1
ATOM 3460 N N . PHE B 1 116 ? -3.812 -0.979 17.094 1 88.25 116 PHE B N 1
ATOM 3461 C CA . PHE B 1 116 ? -3.613 0.452 16.906 1 88.25 116 PHE B CA 1
ATOM 3462 C C . PHE B 1 116 ? -2.443 0.955 17.734 1 88.25 116 PHE B C 1
ATOM 3464 O O . PHE B 1 116 ? -1.757 1.903 17.344 1 88.25 116 PHE B O 1
ATOM 3471 N N . LYS B 1 117 ? -2.217 0.388 18.812 1 82.88 117 LYS B N 1
ATOM 3472 C CA . LYS B 1 117 ? -1.115 0.809 19.672 1 82.88 117 LYS B CA 1
ATOM 3473 C C . LYS B 1 117 ? 0.224 0.672 18.953 1 82.88 117 LYS B C 1
ATOM 3475 O O . LYS B 1 117 ? 1.159 1.43 19.219 1 82.88 117 LYS B O 1
ATOM 3480 N N . ASP B 1 118 ? 0.242 -0.212 18.016 1 83.38 118 ASP B N 1
ATOM 3481 C CA . ASP B 1 118 ? 1.476 -0.47 17.281 1 83.38 118 ASP B CA 1
ATOM 3482 C C . ASP B 1 118 ? 1.742 0.628 16.25 1 83.38 118 ASP B C 1
ATOM 3484 O O . ASP B 1 118 ? 2.828 0.692 15.672 1 83.38 118 ASP B O 1
ATOM 3488 N N . PHE B 1 119 ? 0.73 1.535 16.094 1 84.94 119 PHE B N 1
ATOM 3489 C CA . PHE B 1 119 ? 0.899 2.602 15.117 1 84.94 119 PHE B CA 1
ATOM 3490 C C . PHE B 1 119 ? 1.768 3.721 15.68 1 84.94 119 PHE B C 1
ATOM 3492 O O . PHE B 1 119 ? 2.387 4.473 14.922 1 84.94 119 PHE B O 1
ATOM 3499 N N . SER B 1 120 ? 1.666 3.916 17 1 74.62 120 SER B N 1
ATOM 3500 C CA . SER B 1 120 ? 2.205 5.137 17.594 1 74.62 120 SER B CA 1
ATOM 3501 C C . SER B 1 120 ? 3.713 5.035 17.781 1 74.62 120 SER B C 1
ATOM 3503 O O . SER B 1 120 ? 4.23 3.961 18.109 1 74.62 120 SER B O 1
ATOM 3505 N N . CYS B 1 121 ? 4.215 6.062 17.297 1 69.31 121 CYS B N 1
ATOM 3506 C CA . CYS B 1 121 ? 5.594 6.328 17.688 1 69.31 121 CYS B CA 1
ATOM 3507 C C . CYS B 1 121 ? 5.645 7.273 18.891 1 69.31 121 CYS B C 1
ATOM 3509 O O . CYS B 1 121 ? 4.602 7.672 19.406 1 69.31 121 CYS B O 1
ATOM 3511 N N . LYS B 1 122 ? 6.695 7.578 19.422 1 65.62 122 LYS B N 1
ATOM 3512 C CA . LYS B 1 122 ? 6.988 8.273 20.672 1 65.62 122 LYS B CA 1
ATOM 3513 C C . LYS B 1 122 ? 6.312 9.641 20.719 1 65.62 122 LYS B C 1
ATOM 3515 O O . LYS B 1 122 ? 6.312 10.305 21.766 1 65.62 122 LYS B O 1
ATOM 3520 N N . GLY B 1 123 ? 5.434 9.914 19.859 1 69 123 GLY B N 1
ATOM 3521 C CA . GLY B 1 123 ? 4.914 11.266 19.969 1 69 123 GLY B CA 1
ATOM 3522 C C . GLY B 1 123 ? 3.6 11.344 20.719 1 69 123 GLY B C 1
ATOM 3523 O O . GLY B 1 123 ? 2.744 10.469 20.578 1 69 123 GLY B O 1
ATOM 3524 N N . GLU B 1 124 ? 3.5 12.242 21.625 1 75.88 124 GLU B N 1
ATOM 3525 C CA . GLU B 1 124 ? 2.316 12.453 22.453 1 75.88 124 GLU B CA 1
ATOM 3526 C C . GLU B 1 124 ? 1.065 12.617 21.594 1 75.88 124 GLU B C 1
ATOM 3528 O O . GLU B 1 124 ? -0.004 12.117 21.953 1 75.88 124 GLU B O 1
ATOM 3533 N N . ARG B 1 125 ? 1.211 13.188 20.531 1 79.94 125 ARG B N 1
ATOM 3534 C CA . ARG B 1 125 ? 0.068 13.461 19.672 1 79.94 125 ARG B CA 1
ATOM 3535 C C . ARG B 1 125 ? -0.526 12.164 19.125 1 79.94 125 ARG B C 1
ATOM 3537 O O . ARG B 1 125 ? -1.745 11.977 19.141 1 79.94 125 ARG B O 1
ATOM 3544 N N . GLU B 1 126 ? 0.266 11.289 18.688 1 85.19 126 GLU B N 1
ATOM 3545 C CA . GLU B 1 126 ? -0.198 10.031 18.109 1 85.19 126 GLU B CA 1
ATOM 3546 C C . GLU B 1 126 ? -0.845 9.148 19.172 1 85.19 126 GLU B C 1
ATOM 3548 O O . GLU B 1 126 ? -1.851 8.484 18.906 1 85.19 126 GLU B O 1
ATOM 3553 N N . VAL B 1 127 ? -0.297 9.219 20.312 1 83.75 127 VAL B N 1
ATOM 3554 C CA . VAL B 1 127 ? -0.839 8.43 21.422 1 83.75 127 VAL B CA 1
ATOM 3555 C C . VAL B 1 127 ? -2.248 8.914 21.75 1 83.75 127 VAL B C 1
ATOM 3557 O O . VAL B 1 127 ? -3.152 8.102 21.984 1 83.75 127 VAL B O 1
ATOM 3560 N N . LYS B 1 128 ? -2.424 10.133 21.797 1 83.12 128 LYS B N 1
ATOM 3561 C CA . LYS B 1 128 ? -3.729 10.711 22.094 1 83.12 128 LYS B CA 1
ATOM 3562 C C . LYS B 1 128 ? -4.762 10.312 21.047 1 83.12 128 LYS B C 1
ATOM 3564 O O . LYS B 1 128 ? -5.906 9.992 21.375 1 83.12 128 LYS B O 1
ATOM 3569 N N . VAL B 1 129 ? -4.371 10.367 19.828 1 84.25 129 VAL B N 1
ATOM 3570 C CA . VAL B 1 129 ? -5.277 10.008 18.75 1 84.25 129 VAL B CA 1
ATOM 3571 C C . VAL B 1 129 ? -5.668 8.539 18.875 1 84.25 129 VAL B C 1
ATOM 3573 O O . VAL B 1 129 ? -6.836 8.188 18.703 1 84.25 129 VAL B O 1
ATOM 3576 N N . ILE B 1 130 ? -4.742 7.715 19.188 1 86.38 130 ILE B N 1
ATOM 3577 C CA . ILE B 1 130 ? -5 6.285 19.359 1 86.38 130 ILE B CA 1
ATOM 3578 C C . ILE B 1 130 ? -5.992 6.07 20.484 1 86.38 130 ILE B C 1
ATOM 3580 O O . ILE B 1 130 ? -6.938 5.289 20.359 1 86.38 130 ILE B O 1
ATOM 3584 N N . GLU B 1 131 ? -5.734 6.762 21.5 1 83.5 131 GLU B N 1
ATOM 3585 C CA . GLU B 1 131 ? -6.629 6.637 22.641 1 83.5 131 GLU B CA 1
ATOM 3586 C C . GLU B 1 131 ? -8.047 7.07 22.281 1 83.5 131 GLU B C 1
ATOM 3588 O O . GLU B 1 131 ? -9.023 6.43 22.688 1 83.5 131 GLU B O 1
ATOM 3593 N N . GLN B 1 132 ? -8.156 8.086 21.578 1 83.81 132 GLN B N 1
ATOM 3594 C CA . GLN B 1 132 ? -9.469 8.57 21.156 1 83.81 132 GLN B CA 1
ATOM 3595 C C . GLN B 1 132 ? -10.172 7.543 20.281 1 83.81 132 GLN B C 1
ATOM 3597 O O . GLN B 1 132 ? -11.367 7.285 20.453 1 83.81 132 GLN B O 1
ATOM 3602 N N . ILE B 1 133 ? -9.484 6.98 19.406 1 86.94 133 ILE B N 1
ATOM 3603 C CA . ILE B 1 133 ? -10.047 6.004 18.484 1 86.94 133 ILE B CA 1
ATOM 3604 C C . ILE B 1 133 ? -10.461 4.746 19.25 1 86.94 133 ILE B C 1
ATOM 3606 O O . ILE B 1 133 ? -11.578 4.246 19.078 1 86.94 133 ILE B O 1
ATOM 3610 N N . VAL B 1 134 ? -9.57 4.32 20.062 1 84.19 134 VAL B N 1
ATOM 3611 C CA . VAL B 1 134 ? -9.812 3.107 20.828 1 84.19 134 VAL B CA 1
ATOM 3612 C C . VAL B 1 134 ? -10.992 3.32 21.781 1 84.19 134 VAL B C 1
ATOM 3614 O O . VAL B 1 134 ? -11.859 2.451 21.906 1 84.19 134 VAL B O 1
ATOM 3617 N N . ASP B 1 135 ? -10.977 4.473 22.391 1 81.19 135 ASP B N 1
ATOM 3618 C CA . ASP B 1 135 ? -12.078 4.793 23.281 1 81.19 135 ASP B CA 1
ATOM 3619 C C . ASP B 1 135 ? -13.414 4.824 22.547 1 81.19 135 ASP B C 1
ATOM 3621 O O . ASP B 1 135 ? -14.414 4.293 23.031 1 81.19 135 ASP B O 1
ATOM 3625 N N . SER B 1 136 ? -13.414 5.449 21.453 1 81.38 136 SER B N 1
ATOM 3626 C CA . SER B 1 136 ? -14.625 5.496 20.641 1 81.38 136 SER B CA 1
ATOM 3627 C C . SER B 1 136 ? -15.086 4.098 20.25 1 81.38 136 SER B C 1
ATOM 3629 O O . SER B 1 136 ? -16.266 3.771 20.344 1 81.38 136 SER B O 1
ATOM 3631 N N . LEU B 1 137 ? -14.195 3.297 19.844 1 86.06 137 LEU B N 1
ATOM 3632 C CA . LEU B 1 137 ? -14.5 1.936 19.406 1 86.06 137 LEU B CA 1
ATOM 3633 C C . LEU B 1 137 ? -15 1.093 20.578 1 86.06 137 LEU B C 1
ATOM 3635 O O . LEU B 1 137 ? -15.945 0.314 20.422 1 86.06 137 LEU B O 1
ATOM 3639 N N . GLU B 1 138 ? -14.367 1.23 21.625 1 80.56 138 GLU B N 1
ATOM 3640 C CA . GLU B 1 138 ? -14.742 0.428 22.781 1 80.56 138 GLU B CA 1
ATOM 3641 C C . GLU B 1 138 ? -16.094 0.871 23.344 1 80.56 138 GLU B C 1
ATOM 3643 O O . GLU B 1 138 ? -16.859 0.049 23.844 1 80.56 138 GLU B O 1
ATOM 3648 N N . ASN B 1 139 ? -16.344 2.117 23.297 1 82.12 139 ASN B N 1
ATOM 3649 C CA . ASN B 1 139 ? -17.594 2.645 23.828 1 82.12 139 ASN B CA 1
ATOM 3650 C C . ASN B 1 139 ? -18.766 2.422 22.859 1 82.12 139 ASN B C 1
ATOM 3652 O O . ASN B 1 139 ? -19.844 2.006 23.266 1 82.12 139 ASN B O 1
ATOM 3656 N N . GLU B 1 140 ? -18.5 2.654 21.641 1 84.06 140 GLU B N 1
ATOM 3657 C CA . GLU B 1 140 ? -19.578 2.609 20.656 1 84.06 140 GLU B CA 1
ATOM 3658 C C . GLU B 1 140 ? -19.641 1.249 19.969 1 84.06 140 GLU B C 1
ATOM 3660 O O . GLU B 1 140 ? -20.625 0.922 19.312 1 84.06 140 GLU B O 1
ATOM 3665 N N . HIS B 1 141 ? -18.547 0.478 20 1 88.06 141 HIS B N 1
ATOM 3666 C CA . HIS B 1 141 ? -18.391 -0.845 19.406 1 88.06 141 HIS B CA 1
ATOM 3667 C C . HIS B 1 141 ? -18.375 -0.766 17.875 1 88.06 141 HIS B C 1
ATOM 3669 O O . HIS B 1 141 ? -18.375 -1.795 17.203 1 88.06 141 HIS B O 1
ATOM 3675 N N . VAL B 1 142 ? -18.422 0.503 17.422 1 89.81 142 VAL B N 1
ATOM 3676 C CA . VAL B 1 142 ? -18.406 0.73 15.984 1 89.81 142 VAL B CA 1
ATOM 3677 C C . VAL B 1 142 ? -17.594 1.984 15.672 1 89.81 142 VAL B C 1
ATOM 3679 O O . VAL B 1 142 ? -17.641 2.961 16.422 1 89.81 142 VAL B O 1
ATOM 3682 N N . LEU B 1 143 ? -16.766 1.968 14.656 1 91.25 143 LEU B N 1
ATOM 3683 C CA . LEU B 1 143 ? -16.062 3.131 14.117 1 91.25 143 LEU B CA 1
ATOM 3684 C C . LEU B 1 143 ? -16.234 3.213 12.602 1 91.25 143 LEU B C 1
ATOM 3686 O O . LEU B 1 143 ? -15.859 2.289 11.875 1 91.25 143 LEU B O 1
ATOM 3690 N N . TRP B 1 144 ? -16.812 4.281 12.18 1 91.62 144 TRP B N 1
ATOM 3691 C CA . TRP B 1 144 ? -17.141 4.484 10.773 1 91.62 144 TRP B CA 1
ATOM 3692 C C . TRP B 1 144 ? -16.078 5.324 10.078 1 91.62 144 TRP B C 1
ATOM 3694 O O . TRP B 1 144 ? -15.898 6.504 10.398 1 91.62 144 TRP B O 1
ATOM 3704 N N . LEU B 1 145 ? -15.375 4.703 9.195 1 91.56 145 LEU B N 1
ATOM 3705 C CA . LEU B 1 145 ? -14.398 5.395 8.359 1 91.56 145 LEU B CA 1
ATOM 3706 C C . LEU B 1 145 ? -14.984 5.699 6.98 1 91.56 145 LEU B C 1
ATOM 3708 O O . LEU B 1 145 ? -15.172 4.793 6.168 1 91.56 145 LEU B O 1
ATOM 3712 N N . LYS B 1 146 ? -15.141 6.914 6.637 1 88.75 146 LYS B N 1
ATOM 3713 C CA . LYS B 1 146 ? -15.938 7.367 5.5 1 88.75 146 LYS B CA 1
ATOM 3714 C C . LYS B 1 146 ? -15.062 7.574 4.266 1 88.75 146 LYS B C 1
ATOM 3716 O O . LYS B 1 146 ? -15.141 8.617 3.607 1 88.75 146 LYS B O 1
ATOM 3721 N N . ASN B 1 147 ? -14.258 6.504 4.016 1 88.81 147 ASN B N 1
ATOM 3722 C CA . ASN B 1 147 ? -13.492 6.516 2.775 1 88.81 147 ASN B CA 1
ATOM 3723 C C . ASN B 1 147 ? -14.398 6.508 1.549 1 88.81 147 ASN B C 1
ATOM 3725 O O . ASN B 1 147 ? -15.586 6.207 1.656 1 88.81 147 ASN B O 1
ATOM 3729 N N . ASN B 1 148 ? -13.867 6.934 0.38 1 82.06 148 ASN B N 1
ATOM 3730 C CA . ASN B 1 148 ? -14.617 6.809 -0.869 1 82.06 148 ASN B CA 1
ATOM 3731 C C . ASN B 1 148 ? -13.906 5.875 -1.849 1 82.06 148 ASN B C 1
ATOM 3733 O O . ASN B 1 148 ? -12.797 5.41 -1.583 1 82.06 148 ASN B O 1
ATOM 3737 N N . GLN B 1 149 ? -14.539 5.59 -2.9 1 77.75 149 GLN B N 1
ATOM 3738 C CA . GLN B 1 149 ? -14.086 4.547 -3.818 1 77.75 149 GLN B CA 1
ATOM 3739 C C . GLN B 1 149 ? -12.812 4.965 -4.539 1 77.75 149 GLN B C 1
ATOM 3741 O O . GLN B 1 149 ? -12.07 4.117 -5.035 1 77.75 149 GLN B O 1
ATOM 3746 N N . ILE B 1 150 ? -12.555 6.176 -4.531 1 74.81 150 ILE B N 1
ATOM 3747 C CA . ILE B 1 150 ? -11.43 6.645 -5.344 1 74.81 150 ILE B CA 1
ATOM 3748 C C . ILE B 1 150 ? -10.219 6.891 -4.453 1 74.81 150 ILE B C 1
ATOM 3750 O O . ILE B 1 150 ? -9.133 7.199 -4.945 1 74.81 150 ILE B O 1
ATOM 3754 N N . THR B 1 151 ? -10.367 6.684 -3.219 1 76.94 151 THR B N 1
ATOM 3755 C CA . THR B 1 151 ? -9.281 6.961 -2.281 1 76.94 151 THR B CA 1
ATOM 3756 C C . THR B 1 151 ? -8.25 5.84 -2.309 1 76.94 151 THR B C 1
ATOM 3758 O O . THR B 1 151 ? -8.547 4.719 -2.723 1 76.94 151 THR B O 1
ATOM 3761 N N . ARG B 1 152 ? -7.133 6.176 -1.905 1 84.19 152 ARG B N 1
ATOM 3762 C CA . ARG B 1 152 ? -6.051 5.207 -1.771 1 84.19 152 ARG B CA 1
ATOM 3763 C C . ARG B 1 152 ? -6.441 4.078 -0.818 1 84.19 152 ARG B C 1
ATOM 3765 O O . ARG B 1 152 ? -6.094 2.92 -1.044 1 84.19 152 ARG B O 1
ATOM 3772 N N . ALA B 1 153 ? -7.148 4.379 0.211 1 90.81 153 ALA B N 1
ATOM 3773 C CA . ALA B 1 153 ? -7.582 3.369 1.173 1 90.81 153 ALA B CA 1
ATOM 3774 C C . ALA B 1 153 ? -8.438 2.303 0.497 1 90.81 153 ALA B C 1
ATOM 3776 O O . ALA B 1 153 ? -8.281 1.108 0.763 1 90.81 153 ALA B O 1
ATOM 3777 N N . SER B 1 154 ? -9.266 2.721 -0.374 1 88.94 154 SER B N 1
ATOM 3778 C CA . SER B 1 154 ? -10.125 1.782 -1.085 1 88.94 154 SER B CA 1
ATOM 3779 C C . SER B 1 154 ? -9.32 0.903 -2.035 1 88.94 154 SER B C 1
ATOM 3781 O O . SER B 1 154 ? -9.609 -0.286 -2.184 1 88.94 154 SER B O 1
ATOM 3783 N N . GLN B 1 155 ? -8.367 1.491 -2.633 1 86.25 155 GLN B N 1
ATOM 3784 C CA . GLN B 1 155 ? -7.496 0.716 -3.51 1 86.25 155 GLN B CA 1
ATOM 3785 C C . GLN B 1 155 ? -6.75 -0.362 -2.729 1 86.25 155 GLN B C 1
ATOM 3787 O O . GLN B 1 155 ? -6.648 -1.504 -3.182 1 86.25 155 GLN B O 1
ATOM 3792 N N . VAL B 1 156 ? -6.27 0.02 -1.631 1 93.25 156 VAL B N 1
ATOM 3793 C CA . VAL B 1 156 ? -5.535 -0.917 -0.787 1 93.25 156 VAL B CA 1
ATOM 3794 C C . VAL B 1 156 ? -6.465 -2.039 -0.329 1 93.25 156 VAL B C 1
ATOM 3796 O O . VAL B 1 156 ? -6.07 -3.207 -0.293 1 93.25 156 VAL B O 1
ATOM 3799 N N . MET B 1 157 ? -7.691 -1.707 -0.024 1 93.94 157 MET B N 1
ATOM 3800 C CA . MET B 1 157 ? -8.656 -2.732 0.362 1 93.94 157 MET B CA 1
ATOM 3801 C C . MET B 1 157 ? -8.867 -3.736 -0.766 1 93.94 157 MET B C 1
ATOM 3803 O O . MET B 1 157 ? -8.977 -4.938 -0.519 1 93.94 157 MET B O 1
ATOM 3807 N N . GLN B 1 158 ? -8.898 -3.223 -1.919 1 88 158 GLN B N 1
ATOM 3808 C CA . GLN B 1 158 ? -9.047 -4.121 -3.061 1 88 158 GLN B CA 1
ATOM 3809 C C . GLN B 1 158 ? -7.855 -5.07 -3.17 1 88 158 GLN B C 1
ATOM 3811 O O . GLN B 1 158 ? -8.023 -6.25 -3.48 1 88 158 GLN B O 1
ATOM 3816 N N . HIS B 1 159 ? -6.719 -4.543 -2.889 1 90.62 159 HIS B N 1
ATOM 3817 C CA . HIS B 1 159 ? -5.523 -5.383 -2.881 1 90.62 159 HIS B CA 1
ATOM 3818 C C . HIS B 1 159 ? -5.613 -6.453 -1.8 1 90.62 159 HIS B C 1
ATOM 3820 O O . HIS B 1 159 ? -5.215 -7.598 -2.021 1 90.62 159 HIS B O 1
ATOM 3826 N N . ILE B 1 160 ? -6.074 -6.078 -0.674 1 94.88 160 ILE B N 1
ATOM 3827 C CA . ILE B 1 160 ? -6.203 -7.004 0.446 1 94.88 160 ILE B CA 1
ATOM 3828 C C . ILE B 1 160 ? -7.129 -8.156 0.061 1 94.88 160 ILE B C 1
ATOM 3830 O O . ILE B 1 160 ? -6.777 -9.328 0.232 1 94.88 160 ILE B O 1
ATOM 3834 N N . ILE B 1 161 ? -8.258 -7.789 -0.494 1 92.56 161 ILE B N 1
ATOM 3835 C CA . ILE B 1 161 ? -9.25 -8.789 -0.864 1 92.56 161 ILE B CA 1
ATOM 3836 C C . ILE B 1 161 ? -8.695 -9.672 -1.98 1 92.56 161 ILE B C 1
ATOM 3838 O O . ILE B 1 161 ? -8.82 -10.898 -1.926 1 92.56 161 ILE B O 1
ATOM 3842 N N . GLY B 1 162 ? -8.133 -9.031 -2.947 1 87.56 162 GLY B N 1
ATOM 3843 C CA . GLY B 1 162 ? -7.5 -9.797 -4.008 1 87.56 162 GLY B CA 1
ATOM 3844 C C . GLY B 1 162 ? -6.406 -10.719 -3.508 1 87.56 162 GLY B C 1
ATOM 3845 O O . GLY B 1 162 ? -6.297 -11.867 -3.953 1 87.56 162 GLY B O 1
ATOM 3846 N N . GLY B 1 163 ? -5.598 -10.234 -2.59 1 88.06 163 GLY B N 1
ATOM 3847 C CA . GLY B 1 163 ? -4.547 -11.031 -1.985 1 88.06 163 GLY B CA 1
ATOM 3848 C C . GLY B 1 163 ? -5.078 -12.234 -1.228 1 88.06 163 GLY B C 1
ATOM 3849 O O . GLY B 1 163 ? -4.504 -13.328 -1.298 1 88.06 163 GLY B O 1
ATOM 3850 N N . TYR B 1 164 ? -6.117 -12.023 -0.567 1 91.94 164 TYR B N 1
ATOM 3851 C CA . TYR B 1 164 ? -6.754 -13.094 0.193 1 91.94 164 TYR B CA 1
ATOM 3852 C C . TYR B 1 164 ? -7.148 -14.25 -0.719 1 91.94 164 TYR B C 1
ATOM 3854 O O . TYR B 1 164 ? -7.051 -15.414 -0.332 1 91.94 164 TYR B O 1
ATOM 3862 N N . LEU B 1 165 ? -7.555 -13.867 -1.865 1 85.31 165 LEU B N 1
ATOM 3863 C CA . LEU B 1 165 ? -8.109 -14.852 -2.785 1 85.31 165 LEU B CA 1
ATOM 3864 C C . LEU B 1 165 ? -7 -15.547 -3.566 1 85.31 165 LEU B C 1
ATOM 3866 O O . LEU B 1 165 ? -7.238 -16.578 -4.207 1 85.31 165 LEU B O 1
ATOM 3870 N N . ASN B 1 166 ? -5.824 -15.016 -3.439 1 78.5 166 ASN B N 1
ATOM 3871 C CA . ASN B 1 166 ? -4.695 -15.578 -4.172 1 78.5 166 ASN B CA 1
ATOM 3872 C C . ASN B 1 166 ? -3.725 -16.297 -3.24 1 78.5 166 ASN B C 1
ATOM 3874 O O . ASN B 1 166 ? -3.842 -16.203 -2.018 1 78.5 166 ASN B O 1
ATOM 3878 N N . ASN B 1 167 ? -2.838 -17.094 -3.777 1 78.44 167 ASN B N 1
ATOM 3879 C CA . ASN B 1 167 ? -1.854 -17.844 -2.996 1 78.44 167 ASN B CA 1
ATOM 3880 C C . ASN B 1 167 ? -0.429 -17.406 -3.336 1 78.44 167 ASN B C 1
ATOM 3882 O O . ASN B 1 167 ? 0.436 -18.25 -3.576 1 78.44 167 ASN B O 1
ATOM 3886 N N . ASP B 1 168 ? -0.303 -16.109 -3.389 1 82.38 168 ASP B N 1
ATOM 3887 C CA . ASP B 1 168 ? 1.029 -15.594 -3.678 1 82.38 168 ASP B CA 1
ATOM 3888 C C . ASP B 1 168 ? 1.931 -15.68 -2.447 1 82.38 168 ASP B C 1
ATOM 3890 O O . ASP B 1 168 ? 1.449 -15.883 -1.331 1 82.38 168 ASP B O 1
ATOM 3894 N N . LEU B 1 169 ? 3.191 -15.539 -2.646 1 85.69 169 LEU B N 1
ATOM 3895 C CA . LEU B 1 169 ? 4.172 -15.562 -1.566 1 85.69 169 LEU B CA 1
ATOM 3896 C C . LEU B 1 169 ? 3.934 -14.414 -0.59 1 85.69 169 LEU B C 1
ATOM 3898 O O . LEU B 1 169 ? 3.641 -13.297 -1.006 1 85.69 169 LEU B O 1
ATOM 3902 N N . PHE B 1 170 ? 4.023 -14.711 0.683 1 91.31 170 PHE B N 1
ATOM 3903 C CA . PHE B 1 170 ? 4.016 -13.75 1.779 1 91.31 170 PHE B CA 1
ATOM 3904 C C . PHE B 1 170 ? 2.684 -13.016 1.843 1 91.31 170 PHE B C 1
ATOM 3906 O O . PHE B 1 170 ? 2.643 -11.828 2.164 1 91.31 170 PHE B O 1
ATOM 3913 N N . THR B 1 171 ? 1.658 -13.656 1.48 1 90.25 171 THR B N 1
ATOM 3914 C CA . THR B 1 171 ? 0.334 -13.047 1.42 1 90.25 171 THR B CA 1
ATOM 3915 C C . THR B 1 171 ? -0.077 -12.508 2.787 1 90.25 171 THR B C 1
ATOM 3917 O O . THR B 1 171 ? -0.584 -11.391 2.893 1 90.25 171 THR B O 1
ATOM 3920 N N . LYS B 1 172 ? 0.152 -13.281 3.799 1 92.56 172 LYS B N 1
ATOM 3921 C CA . LYS B 1 172 ? -0.271 -12.859 5.129 1 92.56 172 LYS B CA 1
ATOM 3922 C C . LYS B 1 172 ? 0.44 -11.578 5.551 1 92.56 172 LYS B C 1
ATOM 3924 O O . LYS B 1 172 ? -0.2 -10.625 6.004 1 92.56 172 LYS B O 1
ATOM 3929 N N . ALA B 1 173 ? 1.729 -11.57 5.387 1 93.19 173 ALA B N 1
ATOM 3930 C CA . ALA B 1 173 ? 2.516 -10.391 5.742 1 93.19 173 ALA B CA 1
ATOM 3931 C C . ALA B 1 173 ? 2.1 -9.18 4.91 1 93.19 173 ALA B C 1
ATOM 3933 O O . ALA B 1 173 ? 2.004 -8.07 5.43 1 93.19 173 ALA B O 1
ATOM 3934 N N . LEU B 1 174 ? 1.918 -9.414 3.656 1 94.5 174 LEU B N 1
ATOM 3935 C CA . LEU B 1 174 ? 1.505 -8.336 2.768 1 94.5 174 LEU B CA 1
ATOM 3936 C C . LEU B 1 174 ? 0.15 -7.777 3.186 1 94.5 174 LEU B C 1
ATOM 3938 O O . LEU B 1 174 ? -0.02 -6.559 3.285 1 94.5 174 LEU B O 1
ATOM 3942 N N . ILE B 1 175 ? -0.769 -8.625 3.418 1 95.56 175 ILE B N 1
ATOM 3943 C CA . ILE B 1 175 ? -2.115 -8.203 3.797 1 95.56 175 ILE B CA 1
ATOM 3944 C C . ILE B 1 175 ? -2.068 -7.453 5.125 1 95.56 175 ILE B C 1
ATOM 3946 O O . ILE B 1 175 ? -2.758 -6.445 5.301 1 95.56 175 ILE B O 1
ATOM 3950 N N . GLN B 1 176 ? -1.312 -7.926 6.023 1 94.44 176 GLN B N 1
ATOM 3951 C CA . GLN B 1 176 ? -1.164 -7.234 7.301 1 94.44 176 GLN B CA 1
ATOM 3952 C C . GLN B 1 176 ? -0.611 -5.824 7.098 1 94.44 176 GLN B C 1
ATOM 3954 O O . GLN B 1 176 ? -1.088 -4.871 7.719 1 94.44 176 GLN B O 1
ATOM 3959 N N . ALA B 1 177 ? 0.405 -5.73 6.309 1 95.31 177 ALA B N 1
ATOM 3960 C CA . ALA B 1 177 ? 0.983 -4.426 5.996 1 95.31 177 ALA B CA 1
ATOM 3961 C C . ALA B 1 177 ? -0.042 -3.521 5.32 1 95.31 177 ALA B C 1
ATOM 3963 O O . ALA B 1 177 ? -0.155 -2.34 5.66 1 95.31 177 ALA B O 1
ATOM 3964 N N . GLU B 1 178 ? -0.759 -4.043 4.395 1 96.38 178 GLU B N 1
ATOM 3965 C CA . GLU B 1 178 ? -1.75 -3.271 3.65 1 96.38 178 GLU B CA 1
ATOM 3966 C C . GLU B 1 178 ? -2.922 -2.871 4.543 1 96.38 178 GLU B C 1
ATOM 3968 O O . GLU B 1 178 ? -3.498 -1.794 4.375 1 96.38 178 GLU B O 1
ATOM 3973 N N . LEU B 1 179 ? -3.279 -3.766 5.453 1 96.62 179 LEU B N 1
ATOM 3974 C CA . LEU B 1 179 ? -4.316 -3.42 6.418 1 96.62 179 LEU B CA 1
ATOM 3975 C C . LEU B 1 179 ? -3.898 -2.219 7.262 1 96.62 179 LEU B C 1
ATOM 3977 O O . LEU B 1 179 ? -4.688 -1.293 7.465 1 96.62 179 LEU B O 1
ATOM 3981 N N . THR B 1 180 ? -2.691 -2.227 7.746 1 95.62 180 THR B N 1
ATOM 3982 C CA . THR B 1 180 ? -2.146 -1.102 8.5 1 95.62 180 THR B CA 1
ATOM 3983 C C . THR B 1 180 ? -2.178 0.174 7.66 1 95.62 180 THR B C 1
ATOM 3985 O O . THR B 1 180 ? -2.625 1.222 8.133 1 95.62 180 THR B O 1
ATOM 3988 N N . THR B 1 181 ? -1.762 0.047 6.414 1 95.56 181 THR B N 1
ATOM 3989 C CA . THR B 1 181 ? -1.766 1.178 5.492 1 95.56 181 THR B CA 1
ATOM 3990 C C . THR B 1 181 ? -3.178 1.726 5.312 1 95.56 181 THR B C 1
ATOM 3992 O O . THR B 1 181 ? -3.406 2.928 5.453 1 95.56 181 THR B O 1
ATOM 3995 N N . MET B 1 182 ? -4.059 0.847 5.062 1 95.19 182 MET B N 1
ATOM 3996 C CA . MET B 1 182 ? -5.449 1.228 4.824 1 95.19 182 MET B CA 1
ATOM 3997 C C . MET B 1 182 ? -6.035 1.943 6.035 1 95.19 182 MET B C 1
ATOM 3999 O O . MET B 1 182 ? -6.668 2.99 5.898 1 95.19 182 MET B O 1
ATOM 4003 N N . LEU B 1 183 ? -5.836 1.447 7.195 1 94.5 183 LEU B N 1
ATOM 4004 C CA . LEU B 1 183 ? -6.402 2.012 8.414 1 94.5 183 LEU B CA 1
ATOM 4005 C C . LEU B 1 183 ? -5.789 3.375 8.719 1 94.5 183 LEU B C 1
ATOM 4007 O O . LEU B 1 183 ? -6.508 4.32 9.062 1 94.5 183 LEU B O 1
ATOM 4011 N N . ILE B 1 184 ? -4.52 3.502 8.594 1 92.94 184 ILE B N 1
ATOM 4012 C CA . ILE B 1 184 ? -3.844 4.762 8.875 1 92.94 184 ILE B CA 1
ATOM 4013 C C . ILE B 1 184 ? -4.324 5.836 7.906 1 92.94 184 ILE B C 1
ATOM 4015 O O . ILE B 1 184 ? -4.68 6.941 8.32 1 92.94 184 ILE B O 1
ATOM 4019 N N . ILE B 1 185 ? -4.332 5.484 6.656 1 91.81 185 ILE B N 1
ATOM 4020 C CA . ILE B 1 185 ? -4.77 6.441 5.645 1 91.81 185 ILE B CA 1
ATOM 4021 C C . ILE B 1 185 ? -6.215 6.855 5.914 1 91.81 185 ILE B C 1
ATOM 4023 O O . ILE B 1 185 ? -6.559 8.039 5.809 1 91.81 185 ILE B O 1
ATOM 4027 N N . SER B 1 186 ? -7.055 5.934 6.293 1 90.56 186 SER B N 1
ATOM 4028 C CA . SER B 1 186 ? -8.453 6.207 6.602 1 90.56 186 SER B CA 1
ATOM 4029 C C . SER B 1 186 ? -8.586 7.148 7.797 1 90.56 186 SER B C 1
ATOM 4031 O O . SER B 1 186 ? -9.383 8.086 7.77 1 90.56 186 SER B O 1
ATOM 4033 N N . ILE B 1 187 ? -7.828 6.887 8.781 1 88.5 187 ILE B N 1
ATOM 4034 C CA . ILE B 1 187 ? -7.863 7.699 9.992 1 88.5 187 ILE B CA 1
ATOM 4035 C C . ILE B 1 187 ? -7.402 9.117 9.68 1 88.5 187 ILE B C 1
ATOM 4037 O O . ILE B 1 187 ? -8.008 10.094 10.125 1 88.5 187 ILE B O 1
ATOM 4041 N N . ARG B 1 188 ? -6.336 9.219 8.93 1 84 188 ARG B N 1
ATOM 4042 C CA . ARG B 1 188 ? -5.828 10.523 8.531 1 84 188 ARG B CA 1
ATOM 4043 C C . ARG B 1 188 ? -6.887 11.312 7.773 1 84 188 ARG B C 1
ATOM 4045 O O . ARG B 1 188 ? -7.059 12.516 8 1 84 188 ARG B O 1
ATOM 4052 N N . THR B 1 189 ? -7.535 10.625 6.875 1 78.31 189 THR B N 1
ATOM 4053 C CA . THR B 1 189 ? -8.539 11.266 6.035 1 78.31 189 THR B CA 1
ATOM 4054 C C . THR B 1 189 ? -9.742 11.703 6.871 1 78.31 189 THR B C 1
ATOM 4056 O O . THR B 1 189 ? -10.312 12.766 6.629 1 78.31 189 THR B O 1
ATOM 4059 N N . GLN B 1 190 ? -10.203 10.828 7.766 1 74.69 190 GLN B N 1
ATOM 4060 C CA . GLN B 1 190 ? -11.336 11.133 8.633 1 74.69 190 GLN B CA 1
ATOM 4061 C C . GLN B 1 190 ? -11.055 12.352 9.5 1 74.69 190 GLN B C 1
ATOM 4063 O O . GLN B 1 190 ? -11.93 13.188 9.711 1 74.69 190 GLN B O 1
ATOM 4068 N N . ARG B 1 191 ? -9.977 12.266 10.117 1 65.69 191 ARG B N 1
ATOM 4069 C CA . ARG B 1 191 ? -9.609 13.383 10.977 1 65.69 191 ARG B CA 1
ATOM 4070 C C . ARG B 1 191 ? -9.523 14.68 10.18 1 65.69 191 ARG B C 1
ATOM 4072 O O . ARG B 1 191 ? -9.836 15.758 10.703 1 65.69 191 ARG B O 1
ATOM 4079 N N . MET B 1 192 ? -9.109 14.547 9.031 1 53.5 192 MET B N 1
ATOM 4080 C CA . MET B 1 192 ? -9.094 15.734 8.18 1 53.5 192 MET B CA 1
ATOM 4081 C C . MET B 1 192 ? -10.508 16.234 7.91 1 53.5 192 MET B C 1
ATOM 4083 O O . MET B 1 192 ? -10.727 17.438 7.766 1 53.5 192 MET B O 1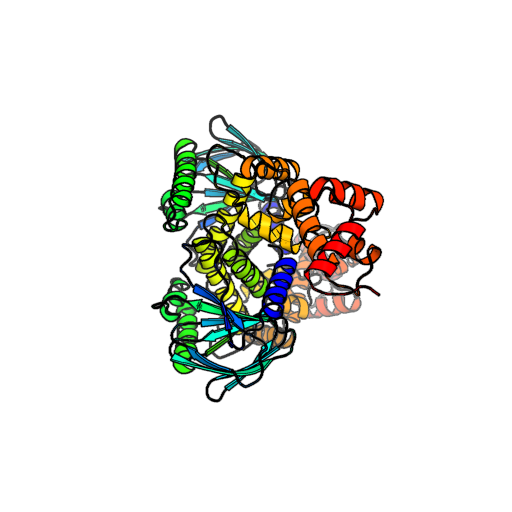
ATOM 4087 N N . ALA B 1 193 ? -11.445 15.32 7.746 1 45.5 193 ALA B N 1
ATOM 4088 C CA . ALA B 1 193 ? -12.82 15.68 7.402 1 45.5 193 ALA B CA 1
ATOM 4089 C C . ALA B 1 193 ? -13.586 16.141 8.633 1 45.5 193 ALA B C 1
ATOM 4091 O O . ALA B 1 193 ? -14.547 16.906 8.516 1 45.5 193 ALA B O 1
ATOM 4092 N N . THR B 1 194 ? -13.523 15.477 9.797 1 45.72 194 THR B N 1
ATOM 4093 C CA . THR B 1 194 ? -14.25 15.898 10.992 1 45.72 194 THR B CA 1
ATOM 4094 C C . THR B 1 194 ? -13.352 16.734 11.898 1 45.72 194 THR B C 1
ATOM 4096 O O . THR B 1 194 ? -12.398 16.219 12.492 1 45.72 194 THR B O 1
ATOM 4099 N N . PRO B 1 195 ? -13.203 18 11.727 1 36.69 195 PRO B N 1
ATOM 4100 C CA . PRO B 1 195 ? -12.484 18.859 12.672 1 36.69 195 PRO B CA 1
ATOM 4101 C C . PRO B 1 195 ? -12.75 18.484 14.125 1 36.69 195 PRO B C 1
ATOM 4103 O O . PRO B 1 195 ? -13.719 18.953 14.719 1 36.69 195 PRO B O 1
ATOM 4106 N N . THR B 1 196 ? -13.102 17.391 14.523 1 36.88 196 THR B N 1
ATOM 4107 C CA . THR B 1 196 ? -13.25 17.25 15.969 1 36.88 196 THR B CA 1
ATOM 4108 C C . THR B 1 196 ? -12.062 17.859 16.688 1 36.88 196 THR B C 1
ATOM 4110 O O . THR B 1 196 ? -11 18.062 16.109 1 36.88 196 THR B O 1
ATOM 4113 N N . SER B 1 197 ? -12.219 18.031 18.172 1 35.09 197 SER B N 1
ATOM 4114 C CA . SER B 1 197 ? -11.258 18.438 19.188 1 35.09 197 SER B CA 1
ATOM 4115 C C . SER B 1 197 ? -9.922 17.719 19 1 35.09 197 SER B C 1
ATOM 4117 O O . SER B 1 197 ? -8.984 17.922 19.766 1 35.09 197 SER B O 1
ATOM 4119 N N . LEU B 1 198 ? -9.953 16.672 18.438 1 32.28 198 LEU B N 1
ATOM 4120 C CA . LEU B 1 198 ? -8.727 15.898 18.594 1 32.28 198 LEU B CA 1
ATOM 4121 C C . LEU B 1 198 ? -7.547 16.625 17.953 1 32.28 198 LEU B C 1
ATOM 4123 O O . LEU B 1 198 ? -6.457 16.672 18.531 1 32.28 198 LEU B O 1
ATOM 4127 N N . ASP B 1 199 ? -7.309 16.469 16.641 1 34.75 199 ASP B N 1
ATOM 4128 C CA . ASP B 1 199 ? -6.07 17.047 16.125 1 34.75 199 ASP B CA 1
ATOM 4129 C C . ASP B 1 199 ? -6.188 18.562 15.984 1 34.75 199 ASP B C 1
ATOM 4131 O O . ASP B 1 199 ? -6.75 19.047 15 1 34.75 199 ASP B O 1
ATOM 4135 N N . LYS B 1 200 ? -6.734 19.266 16.891 1 33.91 200 LYS B N 1
ATOM 4136 C CA . LYS B 1 200 ? -6.113 20.594 16.938 1 33.91 200 LYS B CA 1
ATOM 4137 C C . LYS B 1 200 ? -4.688 20.547 16.406 1 33.91 200 LYS B C 1
ATOM 4139 O O . LYS B 1 200 ? -3.875 21.422 16.703 1 33.91 200 LYS B O 1
ATOM 4144 N N . THR B 1 201 ? -4.27 19.344 16.078 1 33.94 201 THR B N 1
ATOM 4145 C CA . THR B 1 201 ? -2.834 19.312 15.828 1 33.94 201 THR B CA 1
ATOM 4146 C C . THR B 1 201 ? -2.457 20.297 14.719 1 33.94 201 THR B C 1
ATOM 4148 O O . THR B 1 201 ? -3.229 20.5 13.781 1 33.94 201 THR B O 1
ATOM 4151 N N . LYS B 1 202 ? -1.362 20.766 14.719 1 36.5 202 LYS B N 1
ATOM 4152 C CA . LYS B 1 202 ? -0.588 21.922 14.289 1 36.5 202 LYS B CA 1
ATOM 4153 C C . LYS B 1 202 ? -0.371 21.906 12.773 1 36.5 202 LYS B C 1
ATOM 4155 O O . LYS B 1 202 ? 0.335 21.047 12.258 1 36.5 202 LYS B O 1
ATOM 4160 N N . PHE B 1 203 ? -1.333 21.938 11.844 1 39 203 PHE B N 1
ATOM 4161 C CA . PHE B 1 203 ? -0.93 22.609 10.609 1 39 203 PHE B CA 1
ATOM 4162 C C . PHE B 1 203 ? 0.352 23.406 10.82 1 39 203 PHE B C 1
ATOM 4164 O O . PHE B 1 203 ? 0.38 24.344 11.617 1 39 203 PHE B O 1
ATOM 4171 N N . GLU B 1 204 ? 1.291 22.672 10.68 1 46.62 204 GLU B N 1
ATOM 4172 C CA . GLU B 1 204 ? 2.494 23.484 10.875 1 46.62 204 GLU B CA 1
ATOM 4173 C C . GLU B 1 204 ? 2.689 24.469 9.727 1 46.62 204 GLU B C 1
ATOM 4175 O O . GLU B 1 204 ? 2.68 24.078 8.562 1 46.62 204 GLU B O 1
ATOM 4180 N N . LYS B 1 205 ? 2.582 25.562 9.992 1 59.47 205 LYS B N 1
ATOM 4181 C CA . LYS B 1 205 ? 2.84 26.703 9.117 1 59.47 205 LYS B CA 1
ATOM 4182 C C . LYS B 1 205 ? 4.004 26.422 8.172 1 59.47 205 LYS B C 1
ATOM 4184 O O . LYS B 1 205 ? 3.963 26.797 7 1 59.47 205 LYS B O 1
ATOM 4189 N N . LYS B 1 206 ? 4.801 25.484 8.633 1 64.12 206 LYS B N 1
ATOM 4190 C CA . LYS B 1 206 ? 6.004 25.25 7.84 1 64.12 206 LYS B CA 1
ATOM 4191 C C . LYS B 1 206 ? 5.695 24.391 6.613 1 64.12 206 LYS B C 1
ATOM 4193 O O . LYS B 1 206 ? 6.215 24.656 5.523 1 64.12 206 LYS B O 1
ATOM 4198 N N . THR B 1 207 ? 4.836 23.453 6.711 1 64.5 207 THR B N 1
ATOM 4199 C CA . THR B 1 207 ? 4.477 22.609 5.57 1 64.5 207 THR B CA 1
ATOM 4200 C C . THR B 1 207 ? 3.693 23.406 4.535 1 64.5 207 THR B C 1
ATOM 4202 O O . THR B 1 207 ? 3.881 23.234 3.332 1 64.5 207 THR B O 1
ATOM 4205 N N . LEU B 1 208 ? 2.836 24.172 4.996 1 73.44 208 LEU B N 1
ATOM 4206 C CA . LEU B 1 208 ? 2.117 25.078 4.105 1 73.44 208 LEU B CA 1
ATOM 4207 C C . LEU B 1 208 ? 3.084 25.984 3.354 1 73.44 208 LEU B C 1
ATOM 4209 O O . LEU B 1 208 ? 2.971 26.156 2.137 1 73.44 208 LEU B O 1
ATOM 4213 N N . ASP B 1 209 ? 4.047 26.406 4.168 1 75.62 209 ASP B N 1
ATOM 4214 C CA . ASP B 1 209 ? 5.031 27.297 3.572 1 75.62 209 ASP B CA 1
ATOM 4215 C C . ASP B 1 209 ? 5.828 26.594 2.479 1 75.62 209 ASP B C 1
ATOM 4217 O O . ASP B 1 209 ? 6.066 27.156 1.412 1 75.62 209 ASP B O 1
ATOM 4221 N N . ASN B 1 210 ? 6.141 25.453 2.742 1 71.5 210 ASN B N 1
ATOM 4222 C CA . ASN B 1 210 ? 6.906 24.672 1.767 1 71.5 210 ASN B CA 1
ATOM 4223 C C . ASN B 1 210 ? 6.094 24.406 0.502 1 71.5 210 ASN B C 1
ATOM 4225 O O . ASN B 1 210 ? 6.617 24.516 -0.609 1 71.5 210 ASN B O 1
ATOM 4229 N N . TYR B 1 211 ? 4.855 24 0.658 1 75.19 211 TYR B N 1
ATOM 4230 C CA . TYR B 1 211 ? 3.975 23.781 -0.483 1 75.19 211 TYR B CA 1
ATOM 4231 C C . TYR B 1 211 ? 3.826 25.047 -1.311 1 75.19 211 TYR B C 1
ATOM 4233 O O . TYR B 1 211 ? 3.938 25.016 -2.539 1 75.19 211 TYR B O 1
ATOM 4241 N N . ILE B 1 212 ? 3.635 26.109 -0.633 1 83.5 212 ILE B N 1
ATOM 4242 C CA . ILE B 1 212 ? 3.428 27.391 -1.311 1 83.5 212 ILE B CA 1
ATOM 4243 C C . ILE B 1 212 ? 4.711 27.812 -2.021 1 83.5 212 ILE B C 1
ATOM 4245 O O . ILE B 1 212 ? 4.668 28.328 -3.141 1 83.5 212 ILE B O 1
ATOM 4249 N N . ASP B 1 213 ? 5.797 27.469 -1.402 1 79.12 213 ASP B N 1
ATOM 4250 C CA . ASP B 1 213 ? 7.082 27.812 -1.998 1 79.12 213 ASP B CA 1
ATOM 4251 C C . ASP B 1 213 ? 7.273 27.109 -3.344 1 79.12 213 ASP B C 1
ATOM 4253 O O . ASP B 1 213 ? 7.836 27.703 -4.273 1 79.12 213 ASP B O 1
ATOM 4257 N N . LEU B 1 214 ? 6.641 26.094 -3.344 1 74.69 214 LEU B N 1
ATOM 4258 C CA . LEU B 1 214 ? 6.871 25.266 -4.523 1 74.69 214 LEU B CA 1
ATOM 4259 C C . LEU B 1 214 ? 5.824 25.547 -5.594 1 74.69 214 LEU B C 1
ATOM 4261 O O . LEU B 1 214 ? 6.074 25.328 -6.785 1 74.69 214 LEU B O 1
ATOM 4265 N N . HIS B 1 215 ? 4.699 26.109 -5.184 1 79.38 215 HIS B N 1
ATOM 4266 C CA . HIS B 1 215 ? 3.58 26.125 -6.121 1 79.38 215 HIS B CA 1
ATOM 4267 C C . HIS B 1 215 ? 3.006 27.531 -6.254 1 79.38 215 HIS B C 1
ATOM 4269 O O . HIS B 1 215 ? 1.952 27.719 -6.867 1 79.38 215 HIS B O 1
ATOM 4275 N N . PHE B 1 216 ? 3.635 28.484 -5.801 1 85.81 216 PHE B N 1
ATOM 4276 C CA . PHE B 1 216 ? 3.027 29.797 -5.641 1 85.81 216 PHE B CA 1
ATOM 4277 C C . PHE B 1 216 ? 2.605 30.375 -6.988 1 85.81 216 PHE B C 1
ATOM 4279 O O . PHE B 1 216 ? 1.694 31.203 -7.059 1 85.81 216 PHE B O 1
ATOM 4286 N N . ALA B 1 217 ? 3.262 29.969 -8.031 1 82.62 217 ALA B N 1
ATOM 4287 C CA . ALA B 1 217 ? 3.049 30.609 -9.328 1 82.62 217 ALA B CA 1
ATOM 4288 C C . ALA B 1 217 ? 1.713 30.188 -9.93 1 82.62 217 ALA B C 1
ATOM 4290 O O . ALA B 1 217 ? 1.132 30.922 -10.734 1 82.62 217 ALA B O 1
ATOM 4291 N N . ASP B 1 218 ? 1.132 29.031 -9.531 1 82.19 218 ASP B N 1
ATOM 4292 C CA . ASP B 1 218 ? -0.093 28.578 -10.18 1 82.19 218 ASP B CA 1
ATOM 4293 C C . ASP B 1 218 ? -0.97 27.797 -9.203 1 82.19 218 ASP B C 1
ATOM 4295 O O . ASP B 1 218 ? -1.897 27.094 -9.609 1 82.19 218 ASP B O 1
ATOM 4299 N N . VAL B 1 219 ? -0.798 28 -8.016 1 81.5 219 VAL B N 1
ATOM 4300 C CA . VAL B 1 219 ? -1.505 27.203 -7.023 1 81.5 219 VAL B CA 1
ATOM 4301 C C . VAL B 1 219 ? -2.9 27.781 -6.793 1 81.5 219 VAL B C 1
ATOM 4303 O O . VAL B 1 219 ? -3.082 29 -6.805 1 81.5 219 VAL B O 1
ATOM 4306 N N . SER B 1 220 ? -3.926 26.828 -6.613 1 83.62 220 SER B N 1
ATOM 4307 C CA . SER B 1 220 ? -5.273 27.188 -6.188 1 83.62 220 SER B CA 1
ATOM 4308 C C . SER B 1 220 ? -5.617 26.562 -4.84 1 83.62 220 SER B C 1
ATOM 4310 O O . SER B 1 220 ? -4.949 25.625 -4.398 1 83.62 220 SER B O 1
ATOM 4312 N N . LEU B 1 221 ? -6.555 27.25 -4.234 1 83.75 221 LEU B N 1
ATOM 4313 C CA . LEU B 1 221 ? -7.039 26.703 -2.969 1 83.75 221 LEU B CA 1
ATOM 4314 C C . LEU B 1 221 ? -7.465 25.25 -3.125 1 83.75 221 LEU B C 1
ATOM 4316 O O . LEU B 1 221 ? -7.184 24.422 -2.256 1 83.75 221 LEU B O 1
ATOM 4320 N N . SER B 1 222 ? -8.094 25.031 -4.203 1 80.69 222 SER B N 1
ATOM 4321 C CA . SER B 1 222 ? -8.586 23.672 -4.469 1 80.69 222 SER B CA 1
ATOM 4322 C C . SER B 1 222 ? -7.441 22.688 -4.617 1 80.69 222 SER B C 1
ATOM 4324 O O . SER B 1 222 ? -7.488 21.578 -4.062 1 80.69 222 SER B O 1
ATOM 4326 N N . ASP B 1 223 ? -6.516 23.203 -5.379 1 75.62 223 ASP B N 1
ATOM 4327 C CA . ASP B 1 223 ? -5.344 22.344 -5.59 1 75.62 223 ASP B CA 1
ATOM 4328 C C . ASP B 1 223 ? -4.641 22.047 -4.27 1 75.62 223 ASP B C 1
ATOM 4330 O O . ASP B 1 223 ? -4.258 20.906 -4.016 1 75.62 223 ASP B O 1
ATOM 4334 N N . ALA B 1 224 ? -4.438 23.078 -3.527 1 77.44 224 ALA B N 1
ATOM 4335 C CA . ALA B 1 224 ? -3.768 22.922 -2.24 1 77.44 224 ALA B CA 1
ATOM 4336 C C . ALA B 1 224 ? -4.57 22.031 -1.305 1 77.44 224 ALA B C 1
ATOM 4338 O O . ALA B 1 224 ? -4.016 21.125 -0.66 1 77.44 224 ALA B O 1
ATOM 4339 N N . ALA B 1 225 ? -5.805 22.25 -1.298 1 73.06 225 ALA B N 1
ATOM 4340 C CA . ALA B 1 225 ? -6.691 21.453 -0.45 1 73.06 225 ALA B CA 1
ATOM 4341 C C . ALA B 1 225 ? -6.582 19.969 -0.787 1 73.06 225 ALA B C 1
ATOM 4343 O O . ALA B 1 225 ? -6.445 19.125 0.107 1 73.06 22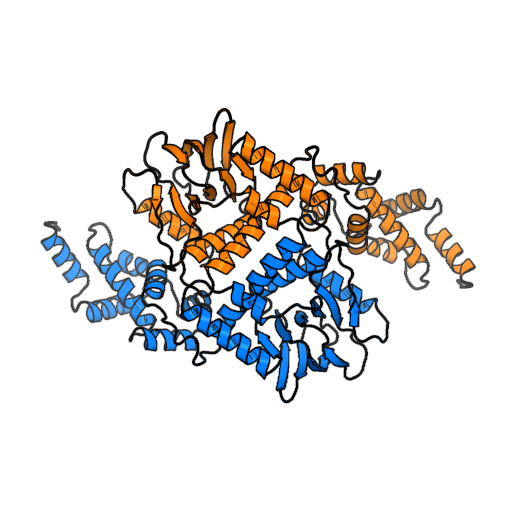5 ALA B O 1
ATOM 4344 N N . LYS B 1 226 ? -6.641 19.703 -2.051 1 66.56 226 LYS B N 1
ATOM 4345 C CA . LYS B 1 226 ? -6.516 18.328 -2.539 1 66.56 226 LYS B CA 1
ATOM 4346 C C . LYS B 1 226 ? -5.191 17.703 -2.107 1 66.56 226 LYS B C 1
ATOM 4348 O O . LYS B 1 226 ? -5.152 16.562 -1.665 1 66.56 226 LYS B O 1
ATOM 4353 N N . TYR B 1 227 ? -4.207 18.594 -2.277 1 63.09 227 TYR B N 1
ATOM 4354 C CA . TYR B 1 227 ? -2.865 18.156 -1.916 1 63.09 227 TYR B CA 1
ATOM 4355 C C . TYR B 1 227 ? -2.797 17.766 -0.444 1 63.09 227 TYR B C 1
ATOM 4357 O O . TYR B 1 227 ? -2.178 16.766 -0.089 1 63.09 227 TYR B O 1
ATOM 4365 N N . PHE B 1 228 ? -3.365 18.547 0.338 1 62.28 228 PHE B N 1
ATOM 4366 C CA . PHE B 1 228 ? -3.289 18.344 1.781 1 62.28 228 PHE B CA 1
ATOM 4367 C C . PHE B 1 228 ? -4.414 17.438 2.266 1 62.28 228 PHE B C 1
ATOM 4369 O O . PHE B 1 228 ? -4.543 17.188 3.465 1 62.28 228 PHE B O 1
ATOM 4376 N N . GLY B 1 229 ? -5.238 17.047 1.2 1 54.47 229 GLY B N 1
ATOM 4377 C CA . GLY B 1 229 ? -6.266 16.047 1.48 1 54.47 229 GLY B CA 1
ATOM 4378 C C . GLY B 1 229 ? -7.508 16.641 2.123 1 54.47 229 GLY B C 1
ATOM 4379 O O . GLY B 1 229 ? -8.172 15.977 2.922 1 54.47 229 GLY B O 1
ATOM 4380 N N . PHE B 1 230 ? -7.691 17.875 1.902 1 58.94 230 PHE B N 1
ATOM 4381 C CA . PHE B 1 230 ? -8.828 18.578 2.49 1 58.94 230 PHE B CA 1
ATOM 4382 C C . PHE B 1 230 ? -9.766 19.094 1.404 1 58.94 230 PHE B C 1
ATOM 4384 O O . PHE B 1 230 ? -9.383 19.188 0.237 1 58.94 230 PHE B O 1
ATOM 4391 N N . ASN B 1 231 ? -11 19.25 1.712 1 59.91 231 ASN B N 1
ATOM 4392 C CA . ASN B 1 231 ? -11.844 20.078 0.85 1 59.91 231 ASN B CA 1
ATOM 4393 C C . ASN B 1 231 ? -11.461 21.547 0.928 1 59.91 231 ASN B C 1
ATOM 4395 O O . ASN B 1 231 ? -10.984 22.016 1.965 1 59.91 231 ASN B O 1
ATOM 4399 N N . PRO B 1 232 ? -11.664 22.172 -0.131 1 72.69 232 PRO B N 1
ATOM 4400 C CA . PRO B 1 232 ? -11.195 23.562 -0.221 1 72.69 232 PRO B CA 1
ATOM 4401 C C . PRO B 1 232 ? -11.742 24.438 0.894 1 72.69 232 PRO B C 1
ATOM 4403 O O . PRO B 1 232 ? -11.016 25.266 1.449 1 72.69 232 PRO B O 1
ATOM 4406 N N . ASN B 1 233 ? -12.953 24.266 1.198 1 66.88 233 ASN B N 1
ATOM 4407 C CA . ASN B 1 233 ? -13.539 25.094 2.234 1 66.88 233 ASN B CA 1
ATOM 4408 C C . ASN B 1 233 ? -12.898 24.844 3.596 1 66.88 233 ASN B C 1
ATOM 4410 O O . ASN B 1 233 ? -12.531 25.797 4.297 1 66.88 233 ASN B O 1
ATOM 4414 N N . TYR B 1 234 ? -12.734 23.734 3.893 1 62.84 234 TYR B N 1
ATOM 4415 C CA . TYR B 1 234 ? -12.102 23.359 5.156 1 62.84 234 TYR B CA 1
ATOM 4416 C C . TYR B 1 234 ? -10.641 23.797 5.172 1 62.84 234 TYR B C 1
ATOM 4418 O O . TYR B 1 234 ? -10.156 24.344 6.172 1 62.84 234 TYR B O 1
ATOM 4426 N N . PHE B 1 235 ? -10.031 23.469 4.109 1 75.25 235 PHE B N 1
ATOM 4427 C CA . PHE B 1 235 ? -8.625 23.844 4.004 1 75.25 235 PHE B CA 1
ATOM 4428 C C . PHE B 1 235 ? -8.453 25.344 4.203 1 75.25 235 PHE B C 1
ATOM 4430 O O . PHE B 1 235 ? -7.562 25.781 4.941 1 75.25 235 PHE B O 1
ATOM 4437 N N . SER B 1 236 ? -9.234 26.047 3.588 1 79.75 236 SER B N 1
ATOM 4438 C CA . SER B 1 236 ? -9.195 27.5 3.701 1 79.75 236 SER B CA 1
ATOM 4439 C C . SER B 1 236 ? -9.383 27.953 5.148 1 79.75 236 SER B C 1
ATOM 4441 O O . SER B 1 236 ? -8.609 28.766 5.652 1 79.75 236 SER B O 1
ATOM 4443 N N . ASN B 1 237 ? -10.305 27.422 5.816 1 71 237 ASN B N 1
ATOM 4444 C CA . ASN B 1 237 ? -10.594 27.781 7.203 1 71 237 ASN B CA 1
ATOM 4445 C C . ASN B 1 237 ? -9.484 27.312 8.141 1 71 237 ASN B C 1
ATOM 4447 O O . ASN B 1 237 ? -9.094 28.047 9.055 1 71 237 ASN B O 1
ATOM 4451 N N . MET B 1 238 ? -8.992 26.25 7.883 1 70.5 238 MET B N 1
ATOM 4452 C CA . MET B 1 238 ? -7.922 25.672 8.688 1 70.5 238 MET B CA 1
ATOM 4453 C C . MET B 1 238 ? -6.656 26.516 8.602 1 70.5 238 MET B C 1
ATOM 4455 O O . MET B 1 238 ? -6.02 26.812 9.617 1 70.5 238 MET B O 1
ATOM 4459 N N . VAL B 1 239 ? -6.305 26.844 7.375 1 78 239 VAL B N 1
ATOM 4460 C CA . VAL B 1 239 ? -5.117 27.656 7.168 1 78 239 VAL B CA 1
ATOM 4461 C C . VAL B 1 239 ? -5.273 28.984 7.902 1 78 239 VAL B C 1
ATOM 4463 O O . VAL B 1 239 ? -4.371 29.422 8.625 1 78 239 VAL B O 1
ATOM 4466 N N . LYS B 1 240 ? -6.379 29.547 7.75 1 79.12 240 LYS B N 1
ATOM 4467 C CA . LYS B 1 240 ? -6.641 30.828 8.398 1 79.12 240 LYS B CA 1
ATOM 4468 C C . LYS B 1 240 ? -6.609 30.688 9.914 1 79.12 240 LYS B C 1
ATOM 4470 O O . LYS B 1 240 ? -6.012 31.516 10.609 1 79.12 240 LYS B O 1
ATOM 4475 N N . ALA B 1 241 ? -7.156 29.688 10.367 1 70.19 241 ALA B N 1
ATOM 4476 C CA . ALA B 1 241 ? -7.227 29.469 11.805 1 70.19 241 ALA B CA 1
ATOM 4477 C C . ALA B 1 241 ? -5.848 29.172 12.383 1 70.19 241 ALA B C 1
ATOM 4479 O O . ALA B 1 241 ? -5.496 29.672 13.461 1 70.19 241 ALA B O 1
ATOM 4480 N N . LYS B 1 242 ? -5.09 28.516 11.664 1 66.81 242 LYS B N 1
ATOM 4481 C CA . LYS B 1 242 ? -3.822 28.031 12.188 1 66.81 242 LYS B CA 1
ATOM 4482 C C . LYS B 1 242 ? -2.707 29.047 11.984 1 66.81 242 LYS B C 1
ATOM 4484 O O . LYS B 1 242 ? -1.765 29.109 12.773 1 66.81 242 LYS B O 1
ATOM 4489 N N . THR B 1 243 ? -2.828 29.797 10.914 1 76.44 243 THR B N 1
ATOM 4490 C CA . THR B 1 243 ? -1.703 30.656 10.586 1 76.44 243 THR B CA 1
ATOM 4491 C C . THR B 1 243 ? -2.082 32.125 10.758 1 76.44 243 THR B C 1
ATOM 4493 O O . THR B 1 243 ? -1.215 33 10.742 1 76.44 243 THR B O 1
ATOM 4496 N N . GLY B 1 244 ? -3.336 32.312 10.859 1 76.5 244 GLY B N 1
ATOM 4497 C CA . GLY B 1 244 ? -3.816 33.688 11.016 1 76.5 244 GLY B CA 1
ATOM 4498 C C . GLY B 1 244 ? -4.062 34.375 9.695 1 76.5 244 GLY B C 1
ATOM 4499 O O . GLY B 1 244 ? -4.551 35.5 9.672 1 76.5 244 GLY B O 1
ATOM 4500 N N . LYS B 1 245 ? -3.672 33.781 8.617 1 84.56 245 LYS B N 1
ATOM 4501 C CA . LYS B 1 245 ? -3.846 34.344 7.285 1 84.56 245 LYS B CA 1
ATOM 4502 C C . LYS B 1 245 ? -4.516 33.344 6.344 1 84.56 245 LYS B C 1
ATOM 4504 O O . LYS B 1 245 ? -4.457 32.156 6.566 1 84.56 245 LYS B O 1
ATOM 4509 N N . SER B 1 246 ? -5.242 33.844 5.383 1 87 246 SER B N 1
ATOM 4510 C CA . SER B 1 246 ? -5.848 32.969 4.383 1 87 246 SER B CA 1
ATOM 4511 C C . SER B 1 246 ? -4.785 32.312 3.527 1 87 246 SER B C 1
ATOM 4513 O O . SER B 1 246 ? -3.641 32.75 3.467 1 87 246 SER B O 1
ATOM 4515 N N . PHE B 1 247 ? -5.172 31.281 2.893 1 87.38 247 PHE B N 1
ATOM 4516 C CA . PHE B 1 247 ? -4.281 30.594 1.965 1 87.38 247 PHE B CA 1
ATOM 4517 C C . PHE B 1 247 ? -3.812 31.531 0.864 1 87.38 247 PHE B C 1
ATOM 4519 O O . PHE B 1 247 ? -2.625 31.578 0.535 1 87.38 247 PHE B O 1
ATOM 4526 N N . VAL B 1 248 ? -4.754 32.281 0.344 1 87.12 248 VAL B N 1
ATOM 4527 C CA . VAL B 1 248 ? -4.453 33.219 -0.733 1 87.12 248 VAL B CA 1
ATOM 4528 C C . VAL B 1 248 ? -3.428 34.25 -0.254 1 87.12 248 VAL B C 1
ATOM 4530 O O . VAL B 1 248 ? -2.514 34.625 -0.997 1 87.12 248 VAL B O 1
ATOM 4533 N N . ASP B 1 249 ? -3.537 34.625 0.987 1 88.25 249 ASP B N 1
ATOM 4534 C CA . ASP B 1 249 ? -2.576 35.562 1.551 1 88.25 249 ASP B CA 1
ATOM 4535 C C . ASP B 1 249 ? -1.18 34.969 1.619 1 88.25 249 ASP B C 1
ATOM 4537 O O . ASP B 1 249 ? -0.187 35.625 1.317 1 88.25 249 ASP B O 1
ATOM 4541 N N . HIS B 1 250 ? -1.164 33.719 2.045 1 88.5 250 HIS B N 1
ATOM 4542 C CA . HIS B 1 250 ? 0.118 33.031 2.092 1 88.5 250 HIS B CA 1
ATOM 4543 C C . HIS B 1 250 ? 0.75 32.938 0.706 1 88.5 250 HIS B C 1
ATOM 4545 O O . HIS B 1 250 ? 1.955 33.156 0.556 1 88.5 250 HIS B O 1
ATOM 4551 N N . VAL B 1 251 ? -0.048 32.688 -0.276 1 89.81 251 VAL B N 1
ATOM 4552 C CA . VAL B 1 251 ? 0.429 32.594 -1.651 1 89.81 251 VAL B CA 1
ATOM 4553 C C . VAL B 1 251 ? 0.915 33.938 -2.139 1 89.81 251 VAL B C 1
ATOM 4555 O O . VAL B 1 251 ? 1.997 34.062 -2.721 1 89.81 251 VAL B O 1
ATOM 4558 N N . ASP B 1 252 ? 0.163 34.938 -1.872 1 88.88 252 ASP B N 1
ATOM 4559 C CA . ASP B 1 252 ? 0.519 36.281 -2.283 1 88.88 252 ASP B CA 1
ATOM 4560 C C . ASP B 1 252 ? 1.829 36.719 -1.638 1 88.88 252 ASP B C 1
ATOM 4562 O O . ASP B 1 252 ? 2.676 37.344 -2.295 1 88.88 252 ASP B O 1
ATOM 4566 N N . ASP B 1 253 ? 1.939 36.375 -0.34 1 88.31 253 ASP B N 1
ATOM 4567 C CA . ASP B 1 253 ? 3.176 36.719 0.356 1 88.31 253 ASP B CA 1
ATOM 4568 C C . ASP B 1 253 ? 4.387 36.094 -0.345 1 88.31 253 ASP B C 1
ATOM 4570 O O . ASP B 1 253 ? 5.395 36.781 -0.562 1 88.31 253 ASP B O 1
ATOM 4574 N N . ARG B 1 254 ? 4.23 34.938 -0.664 1 88.88 254 ARG B N 1
ATOM 4575 C CA . ARG B 1 254 ? 5.332 34.219 -1.312 1 88.88 254 ARG B CA 1
ATOM 4576 C C . ARG B 1 254 ? 5.605 34.781 -2.701 1 88.88 254 ARG B C 1
ATOM 4578 O O . ARG B 1 254 ? 6.762 34.938 -3.107 1 88.88 254 ARG B O 1
ATOM 4585 N N . ARG B 1 255 ? 4.582 35.031 -3.418 1 90.5 255 ARG B N 1
ATOM 4586 C CA . ARG B 1 255 ? 4.711 35.625 -4.738 1 90.5 255 ARG B CA 1
ATOM 4587 C C . ARG B 1 255 ? 5.422 36.969 -4.66 1 90.5 255 ARG B C 1
ATOM 4589 O O . ARG B 1 255 ? 6.293 37.281 -5.48 1 90.5 255 ARG B O 1
ATOM 4596 N N . MET B 1 256 ? 5.121 37.719 -3.688 1 91.31 256 MET B N 1
ATOM 4597 C CA . MET B 1 256 ? 5.734 39.031 -3.51 1 91.31 256 MET B CA 1
ATOM 4598 C C . MET B 1 256 ? 7.215 38.906 -3.172 1 91.31 256 MET B C 1
ATOM 4600 O O . MET B 1 256 ? 8.039 39.688 -3.668 1 91.31 256 MET B O 1
ATOM 4604 N N . GLN B 1 257 ? 7.492 37.969 -2.369 1 88 257 GLN B N 1
ATOM 4605 C CA . GLN B 1 257 ? 8.898 37.719 -2.051 1 88 257 GLN B CA 1
ATOM 4606 C C . GLN B 1 257 ? 9.688 37.312 -3.299 1 88 257 GLN B C 1
ATOM 4608 O O . GLN B 1 257 ? 10.797 37.812 -3.516 1 88 257 GLN B O 1
ATOM 4613 N N . GLU B 1 258 ? 9.117 36.562 -4.074 1 88.88 258 GLU B N 1
ATOM 4614 C CA . GLU B 1 258 ? 9.75 36.156 -5.328 1 88.88 258 GLU B CA 1
ATOM 4615 C C . GLU B 1 258 ? 9.906 37.344 -6.273 1 88.88 258 GLU B C 1
ATOM 4617 O O . GLU B 1 258 ? 10.945 37.5 -6.914 1 88.88 258 GLU B O 1
ATOM 4622 N N . ALA B 1 259 ? 8.906 38.062 -6.336 1 91.75 259 ALA B N 1
ATOM 4623 C CA . ALA B 1 259 ? 8.953 39.25 -7.18 1 91.75 259 ALA B CA 1
ATOM 4624 C C . ALA B 1 259 ? 10.117 40.156 -6.793 1 91.75 259 ALA B C 1
ATOM 4626 O O . ALA B 1 259 ? 10.867 40.625 -7.656 1 91.75 259 ALA B O 1
ATOM 4627 N N . ARG B 1 260 ? 10.266 40.281 -5.547 1 88.81 260 ARG B N 1
ATOM 4628 C CA . ARG B 1 260 ? 11.367 41.125 -5.059 1 88.81 260 ARG B CA 1
ATOM 4629 C C . ARG B 1 260 ? 12.711 40.531 -5.473 1 88.81 260 ARG B C 1
ATOM 4631 O O . ARG B 1 260 ? 13.609 41.281 -5.902 1 88.81 260 ARG B O 1
ATOM 4638 N N . GLU B 1 261 ? 12.844 39.344 -5.375 1 86.5 261 GLU B N 1
ATOM 4639 C CA . GLU B 1 261 ? 14.086 38.688 -5.754 1 86.5 261 GLU B CA 1
ATOM 4640 C C . GLU B 1 261 ? 14.359 38.812 -7.246 1 86.5 261 GLU B C 1
ATOM 4642 O O . GLU B 1 261 ? 15.5 39.062 -7.652 1 86.5 261 GLU B O 1
ATOM 4647 N N . LEU B 1 262 ? 13.352 38.75 -7.973 1 87.81 262 LEU B N 1
ATOM 4648 C CA . LEU B 1 262 ? 13.5 38.844 -9.422 1 87.81 262 LEU B CA 1
ATOM 4649 C C . LEU B 1 262 ? 13.781 40.281 -9.844 1 87.81 262 LEU B C 1
ATOM 4651 O O . LEU B 1 262 ? 14.508 40.531 -10.812 1 87.81 262 LEU B O 1
ATOM 4655 N N . LEU B 1 263 ? 13.258 41.188 -9.125 1 89.44 263 LEU B N 1
ATOM 4656 C CA . LEU B 1 263 ? 13.461 42.625 -9.422 1 89.44 263 LEU B CA 1
ATOM 4657 C C . LEU B 1 263 ? 14.93 43 -9.258 1 89.44 263 LEU B C 1
ATOM 4659 O O . LEU B 1 263 ? 15.391 43.969 -9.859 1 89.44 263 LEU B O 1
ATOM 4663 N N . ALA B 1 264 ? 15.594 42.125 -8.5 1 82.56 264 ALA B N 1
ATOM 4664 C CA . ALA B 1 264 ? 17.016 42.375 -8.281 1 82.56 264 ALA B CA 1
ATOM 4665 C C . ALA B 1 264 ? 17.844 41.938 -9.469 1 82.56 264 ALA B C 1
ATOM 4667 O O . ALA B 1 264 ? 19.047 42.219 -9.547 1 82.56 264 ALA B O 1
ATOM 4668 N N . GLN B 1 265 ? 17.234 41.344 -10.344 1 80.31 265 GLN B N 1
ATOM 4669 C CA . GLN B 1 265 ? 17.922 40.875 -11.531 1 80.31 265 GLN B CA 1
ATOM 4670 C C . GLN B 1 265 ? 17.719 41.812 -12.711 1 80.31 265 GLN B C 1
ATOM 4672 O O . GLN B 1 265 ? 16.594 42.031 -13.148 1 80.31 265 GLN B O 1
ATOM 4677 N N . PRO B 1 266 ? 18.781 42.375 -13.242 1 76.44 266 PRO B N 1
ATOM 4678 C CA . PRO B 1 266 ? 18.672 43.438 -14.258 1 76.44 266 PRO B CA 1
ATOM 4679 C C . PRO B 1 266 ? 18.141 42.906 -15.586 1 76.44 266 PRO B C 1
ATOM 4681 O O . PRO B 1 266 ? 17.547 43.688 -16.359 1 76.44 266 PRO B O 1
ATOM 4684 N N . ASP B 1 267 ? 18.25 41.719 -15.93 1 81.06 267 ASP B N 1
ATOM 4685 C CA . ASP B 1 267 ? 17.984 41.25 -17.281 1 81.06 267 ASP B CA 1
ATOM 4686 C C . ASP B 1 267 ? 16.562 40.688 -17.391 1 81.06 267 ASP B C 1
ATOM 4688 O O . ASP B 1 267 ? 16.188 40.094 -18.406 1 81.06 267 ASP B O 1
ATOM 4692 N N . ILE B 1 268 ? 15.711 40.938 -16.391 1 84.31 268 ILE B N 1
ATOM 4693 C CA . ILE B 1 268 ? 14.359 40.406 -16.469 1 84.31 268 ILE B CA 1
ATOM 4694 C C . ILE B 1 268 ? 13.352 41.562 -16.5 1 84.31 268 ILE B C 1
ATOM 4696 O O . ILE B 1 268 ? 13.406 42.469 -15.656 1 84.31 268 ILE B O 1
ATOM 4700 N N . SER B 1 269 ? 12.461 41.531 -17.469 1 88.5 269 SER B N 1
ATOM 4701 C CA . SER B 1 269 ? 11.469 42.594 -17.609 1 88.5 269 SER B CA 1
ATOM 4702 C C . SER B 1 269 ? 10.359 42.438 -16.562 1 88.5 269 SER B C 1
ATOM 4704 O O . SER B 1 269 ? 10.164 41.344 -16.016 1 88.5 269 SER B O 1
ATOM 4706 N N . LEU B 1 270 ? 9.688 43.5 -16.297 1 88.5 270 LEU B N 1
ATOM 4707 C CA . LEU B 1 270 ? 8.578 43.469 -15.344 1 88.5 270 LEU B CA 1
ATOM 4708 C C . LEU B 1 270 ? 7.469 42.562 -15.828 1 88.5 270 LEU B C 1
ATOM 4710 O O . LEU B 1 270 ? 6.848 41.844 -15.031 1 88.5 270 LEU B O 1
ATOM 4714 N N . ARG B 1 271 ? 7.297 42.594 -17.109 1 88.25 271 ARG B N 1
ATOM 4715 C CA . ARG B 1 271 ? 6.289 41.719 -17.688 1 88.25 271 ARG B CA 1
ATOM 4716 C C . ARG B 1 271 ? 6.613 40.25 -17.422 1 88.25 271 ARG B C 1
ATOM 4718 O O . ARG B 1 271 ? 5.727 39.469 -17.062 1 88.25 271 ARG B O 1
ATOM 4725 N N . GLU B 1 272 ? 7.781 40 -17.562 1 87.25 272 GLU B N 1
ATOM 4726 C CA . GLU B 1 272 ? 8.234 38.625 -17.328 1 87.25 272 GLU B CA 1
ATOM 4727 C C . GLU B 1 272 ? 8.109 38.25 -15.844 1 87.25 272 GLU B C 1
ATOM 4729 O O . GLU B 1 272 ? 7.734 37.125 -15.516 1 87.25 272 GLU B O 1
ATOM 4734 N N . ILE B 1 273 ? 8.453 39.125 -15.008 1 91 273 ILE B N 1
ATOM 4735 C CA . ILE B 1 273 ? 8.367 38.906 -13.57 1 91 273 ILE B CA 1
ATOM 4736 C C . ILE B 1 273 ? 6.922 38.625 -13.18 1 91 273 ILE B C 1
ATOM 4738 O O . ILE B 1 273 ? 6.656 37.656 -12.445 1 91 273 ILE B O 1
ATOM 4742 N N . ILE B 1 274 ? 6.02 39.344 -13.695 1 91.06 274 ILE B N 1
ATOM 4743 C CA . ILE B 1 274 ? 4.602 39.188 -13.391 1 91.06 274 ILE B CA 1
ATOM 4744 C C . ILE B 1 274 ? 4.137 37.812 -13.789 1 91.06 274 ILE B C 1
ATOM 4746 O O . ILE B 1 274 ? 3.465 37.125 -13.016 1 91.06 274 ILE B O 1
ATOM 4750 N N . GLY B 1 275 ? 4.535 37.406 -14.875 1 86.62 275 GLY B N 1
ATOM 4751 C CA . GLY B 1 275 ? 4.203 36.062 -15.352 1 86.62 275 GLY B CA 1
ATOM 4752 C C . GLY B 1 275 ? 4.844 34.969 -14.531 1 86.62 275 GLY B C 1
ATOM 4753 O O . GLY B 1 275 ? 4.188 33.969 -14.188 1 86.62 275 GLY B O 1
ATOM 4754 N N . ARG B 1 276 ? 5.988 35.156 -14.117 1 85 276 ARG B N 1
ATOM 4755 C CA . ARG B 1 276 ? 6.742 34.125 -13.391 1 85 276 ARG B CA 1
ATOM 4756 C C . ARG B 1 276 ? 6.188 33.938 -11.984 1 85 276 ARG B C 1
ATOM 4758 O O . ARG B 1 276 ? 6.188 32.844 -11.461 1 85 276 ARG B O 1
ATOM 4765 N N . VAL B 1 277 ? 5.754 35 -11.445 1 89.25 277 VAL B N 1
ATOM 4766 C CA . VAL B 1 277 ? 5.301 34.938 -10.062 1 89.25 277 VAL B CA 1
ATOM 4767 C C . VAL B 1 277 ? 3.857 34.438 -10.016 1 89.25 277 VAL B C 1
ATOM 4769 O O . VAL B 1 277 ? 3.361 34.031 -8.961 1 89.25 277 VAL B O 1
ATOM 4772 N N . GLY B 1 278 ? 3.121 34.469 -11.172 1 87.06 278 GLY B N 1
ATOM 4773 C CA . GLY B 1 278 ? 1.859 33.75 -11.234 1 87.06 278 GLY B CA 1
ATOM 4774 C C . GLY B 1 278 ? 0.654 34.656 -11.352 1 87.06 278 GLY B C 1
ATOM 4775 O O . GLY B 1 278 ? -0.478 34.25 -11.109 1 87.06 278 GLY B O 1
ATOM 4776 N N . TYR B 1 279 ? 0.869 35.938 -11.703 1 86.88 279 TYR B N 1
ATOM 4777 C CA . TYR B 1 279 ? -0.27 36.844 -11.914 1 86.88 279 TYR B CA 1
ATOM 4778 C C . TYR B 1 279 ? -0.596 36.969 -13.398 1 86.88 279 TYR B C 1
ATOM 4780 O O . TYR B 1 279 ? 0.307 37.031 -14.234 1 86.88 279 TYR B O 1
ATOM 4788 N N . SER B 1 280 ? -1.885 36.875 -13.641 1 80.38 280 SER B N 1
ATOM 4789 C CA . SER B 1 280 ? -2.318 37.031 -15.031 1 80.38 280 SER B CA 1
ATOM 4790 C C . SER B 1 280 ? -2.604 38.469 -15.375 1 80.38 280 SER B C 1
ATOM 4792 O O . SER B 1 280 ? -2.609 38.844 -16.547 1 80.38 280 SER B O 1
ATOM 4794 N N . SER B 1 281 ? -2.814 39.25 -14.391 1 85.62 281 SER B N 1
ATOM 4795 C CA . SER B 1 281 ? -3.18 40.656 -14.602 1 85.62 281 SER B CA 1
ATOM 4796 C C . SER B 1 281 ? -2.133 41.594 -14.016 1 85.62 281 SER B C 1
ATOM 4798 O O . SER B 1 281 ? -1.807 41.5 -12.836 1 85.62 281 SER B O 1
ATOM 4800 N N . LYS B 1 282 ? -1.639 42.469 -14.961 1 88.25 282 LYS B N 1
ATOM 4801 C CA . LYS B 1 282 ? -0.686 43.469 -14.531 1 88.25 282 LYS B CA 1
ATOM 4802 C C . LYS B 1 282 ? -1.278 44.344 -13.43 1 88.25 282 LYS B C 1
ATOM 4804 O O . LYS B 1 282 ? -0.61 44.656 -12.438 1 88.25 282 LYS B O 1
ATOM 4809 N N . SER B 1 283 ? -2.51 44.688 -13.594 1 90.38 283 SER B N 1
ATOM 4810 C CA . SER B 1 283 ? -3.172 45.562 -12.641 1 90.38 283 SER B CA 1
ATOM 4811 C C . SER B 1 283 ? -3.248 44.938 -11.258 1 90.38 283 SER B C 1
ATOM 4813 O O . SER B 1 283 ? -3.02 45.594 -10.242 1 90.38 283 SER B O 1
ATOM 4815 N N . PHE B 1 284 ? -3.537 43.719 -11.281 1 87.56 284 PHE B N 1
ATOM 4816 C CA . PHE B 1 284 ? -3.652 43 -10.008 1 87.56 284 PHE B CA 1
ATOM 4817 C C . PHE B 1 284 ? -2.291 42.875 -9.336 1 87.56 284 PHE B C 1
ATOM 4819 O O . PHE B 1 284 ? -2.182 43.031 -8.117 1 87.56 284 PHE B O 1
ATOM 4826 N N . PHE B 1 285 ? -1.3 42.625 -10.148 1 93.38 285 PHE B N 1
ATOM 4827 C CA . PHE B 1 285 ? 0.051 42.531 -9.609 1 93.38 285 PHE B CA 1
ATOM 4828 C C . PHE B 1 285 ? 0.472 43.875 -8.969 1 93.38 285 PHE B C 1
ATOM 4830 O O . PHE B 1 285 ? 0.947 43.875 -7.832 1 93.38 285 PHE B O 1
ATOM 4837 N N . TYR B 1 286 ? 0.302 44.875 -9.656 1 91.69 286 TYR B N 1
ATOM 4838 C CA . TYR B 1 286 ? 0.707 46.188 -9.164 1 91.69 286 TYR B CA 1
ATOM 4839 C C . TYR B 1 286 ? -0.039 46.562 -7.887 1 91.69 286 TYR B C 1
ATOM 4841 O O . TYR B 1 286 ? 0.552 47.094 -6.941 1 91.69 286 TYR B O 1
ATOM 4849 N N . LYS B 1 287 ? -1.292 46.219 -7.863 1 91.06 287 LYS B N 1
ATOM 4850 C CA . LYS B 1 287 ? -2.1 46.5 -6.676 1 91.06 287 LYS B CA 1
ATOM 4851 C C . LYS B 1 287 ? -1.575 45.719 -5.469 1 91.06 287 LYS B C 1
ATOM 4853 O O . LYS B 1 287 ? -1.363 46.281 -4.402 1 91.06 287 LYS B O 1
ATOM 4858 N N . LYS B 1 288 ? -1.31 44.531 -5.676 1 91.12 288 LYS B N 1
ATOM 4859 C CA . LYS B 1 288 ? -0.846 43.688 -4.594 1 91.12 288 LYS B CA 1
ATOM 4860 C C . LYS B 1 288 ? 0.562 44.062 -4.148 1 91.12 288 LYS B C 1
ATOM 4862 O O . LYS B 1 288 ? 0.862 44.062 -2.953 1 91.12 288 LYS B O 1
ATOM 4867 N N . PHE B 1 289 ? 1.4 44.312 -5.105 1 93.56 289 PHE B N 1
ATOM 4868 C CA . PHE B 1 289 ? 2.775 44.688 -4.801 1 93.56 289 PHE B CA 1
ATOM 4869 C C . PHE B 1 289 ? 2.814 45.969 -3.957 1 93.56 289 PHE B C 1
ATOM 4871 O O . PHE B 1 289 ? 3.512 46 -2.941 1 93.56 289 PHE B O 1
ATOM 4878 N N . ASN B 1 290 ? 1.989 46.844 -4.324 1 92.56 290 ASN B N 1
ATOM 4879 C CA . ASN B 1 290 ? 1.91 48.094 -3.582 1 92.56 290 ASN B CA 1
ATOM 4880 C C . ASN B 1 290 ? 1.332 47.906 -2.186 1 92.56 290 ASN B C 1
ATOM 4882 O O . ASN B 1 290 ? 1.773 48.531 -1.226 1 92.56 290 ASN B O 1
ATOM 4886 N N . GLN B 1 291 ? 0.418 47.125 -2.113 1 90.69 291 GLN B N 1
ATOM 4887 C CA . GLN B 1 291 ? -0.184 46.812 -0.82 1 90.69 291 GLN B CA 1
ATOM 4888 C C . GLN B 1 291 ? 0.825 46.156 0.114 1 90.69 291 GLN B C 1
ATOM 4890 O O . GLN B 1 291 ? 0.836 46.406 1.316 1 90.69 291 GLN B O 1
ATOM 4895 N N . TYR B 1 292 ? 1.698 45.406 -0.466 1 90.56 292 TYR B N 1
ATOM 4896 C CA . TYR B 1 292 ? 2.627 44.625 0.315 1 90.56 292 TYR B CA 1
ATOM 4897 C C . TYR B 1 292 ? 3.875 45.406 0.676 1 90.56 292 TYR B C 1
ATOM 4899 O O . TYR B 1 292 ? 4.316 45.406 1.827 1 90.56 292 TYR B O 1
ATOM 4907 N N . TYR B 1 293 ? 4.484 46.125 -0.276 1 91.69 293 TYR B N 1
ATOM 4908 C CA . TYR B 1 293 ? 5.773 46.781 -0.073 1 91.69 293 TYR B CA 1
ATOM 4909 C C . TYR B 1 293 ? 5.598 48.312 0.066 1 91.69 293 TYR B C 1
ATOM 4911 O O . TYR B 1 293 ? 6.523 49 0.483 1 91.69 293 TYR B O 1
ATOM 4919 N N . HIS B 1 294 ? 4.465 48.812 -0.379 1 92.38 294 HIS B N 1
ATOM 4920 C CA . HIS B 1 294 ? 4.121 50.219 -0.288 1 92.38 294 HIS B CA 1
ATOM 4921 C C . HIS B 1 294 ? 4.992 51.062 -1.218 1 92.38 294 HIS B C 1
ATOM 4923 O O . HIS B 1 294 ? 5.207 52.25 -0.967 1 92.38 294 HIS B O 1
ATOM 4929 N N . ILE B 1 295 ? 5.547 50.438 -2.195 1 91.56 295 ILE B N 1
ATOM 4930 C CA . ILE B 1 295 ? 6.273 51.094 -3.279 1 91.56 295 ILE B CA 1
ATOM 4931 C C . ILE B 1 295 ? 5.992 50.375 -4.594 1 91.56 295 ILE B C 1
ATOM 4933 O O . ILE B 1 295 ? 5.504 49.25 -4.594 1 91.56 295 ILE B O 1
ATOM 4937 N N . THR B 1 296 ? 6.23 51 -5.703 1 92 296 THR B N 1
ATOM 4938 C CA . THR B 1 296 ? 6.02 50.375 -7.004 1 92 296 THR B CA 1
ATOM 4939 C C . THR B 1 296 ? 7.168 49.406 -7.344 1 92 296 THR B C 1
ATOM 4941 O O . THR B 1 296 ? 8.281 49.594 -6.84 1 92 296 THR B O 1
ATOM 4944 N N . PRO B 1 297 ? 6.855 48.438 -8.203 1 93.12 297 PRO B N 1
ATOM 4945 C CA . PRO B 1 297 ? 7.93 47.531 -8.625 1 93.12 297 PRO B CA 1
ATOM 4946 C C . PRO B 1 297 ? 9.117 48.281 -9.227 1 93.12 297 PRO B C 1
ATOM 4948 O O . PRO B 1 297 ? 10.273 47.938 -8.953 1 93.12 297 PRO B O 1
ATOM 4951 N N . ALA B 1 298 ? 8.891 49.281 -9.992 1 89.25 298 ALA B N 1
ATOM 4952 C CA . ALA B 1 298 ? 9.961 50.062 -10.609 1 89.25 298 ALA B CA 1
ATOM 4953 C C . ALA B 1 298 ? 10.812 50.75 -9.555 1 89.25 298 ALA B C 1
ATOM 4955 O O . ALA B 1 298 ? 12.047 50.75 -9.656 1 89.25 298 ALA B O 1
ATOM 4956 N N . ALA B 1 299 ? 10.156 51.281 -8.586 1 91.5 299 ALA B N 1
ATOM 4957 C CA . ALA B 1 299 ? 10.867 51.969 -7.5 1 91.5 299 ALA B CA 1
ATOM 4958 C C . ALA B 1 299 ? 11.703 50.969 -6.695 1 91.5 299 ALA B C 1
ATOM 4960 O O . ALA B 1 299 ? 12.836 51.281 -6.305 1 91.5 299 ALA B O 1
ATOM 4961 N N . MET B 1 300 ? 11.148 49.875 -6.453 1 91 300 MET B N 1
ATOM 4962 C CA . MET B 1 300 ? 11.875 48.844 -5.719 1 91 300 MET B CA 1
ATOM 4963 C C . MET B 1 300 ? 13.117 48.406 -6.488 1 91 300 MET B C 1
ATOM 4965 O O . MET B 1 300 ? 14.188 48.219 -5.906 1 91 300 MET B O 1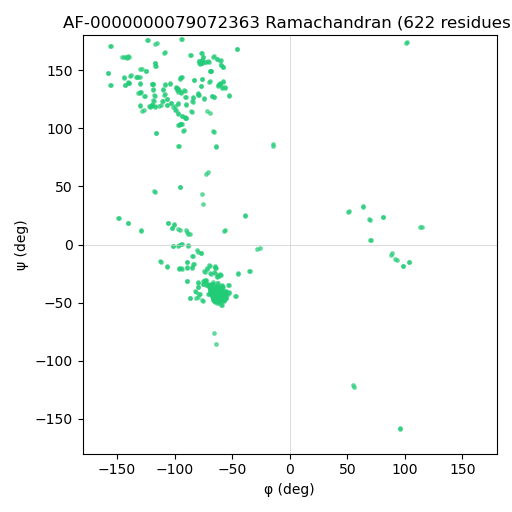
ATOM 4969 N N . ARG B 1 301 ? 12.977 48.125 -7.785 1 90.19 301 ARG B N 1
ATOM 4970 C CA . ARG B 1 301 ? 14.117 47.75 -8.609 1 90.19 301 ARG B CA 1
ATOM 4971 C C . ARG B 1 301 ? 15.219 48.781 -8.531 1 90.19 301 ARG B C 1
ATOM 4973 O O . ARG B 1 301 ? 16.391 48.438 -8.375 1 90.19 301 ARG B O 1
ATOM 4980 N N . ALA B 1 302 ? 14.867 50.031 -8.594 1 87.44 302 ALA B N 1
ATOM 4981 C CA . ALA B 1 302 ? 15.836 51.125 -8.492 1 87.44 302 ALA B CA 1
ATOM 4982 C C . ALA B 1 302 ? 16.562 51.094 -7.148 1 87.44 302 ALA B C 1
ATOM 4984 O O . ALA B 1 302 ? 17.766 51.281 -7.082 1 87.44 302 ALA B O 1
ATOM 4985 N N . GLU B 1 303 ? 15.758 50.875 -6.188 1 87.25 303 GLU B N 1
ATOM 4986 C CA . GLU B 1 303 ? 16.312 50.812 -4.84 1 87.25 303 GLU B CA 1
ATOM 4987 C C . GLU B 1 303 ? 17.266 49.656 -4.684 1 87.25 303 GLU B C 1
ATOM 4989 O O . GLU B 1 303 ? 18.344 49.781 -4.094 1 87.25 303 GLU B O 1
ATOM 4994 N N . LEU B 1 304 ? 16.906 48.594 -5.219 1 86.12 304 LEU B N 1
ATOM 4995 C CA . LEU B 1 304 ? 17.719 47.375 -5.121 1 86.12 304 LEU B CA 1
ATOM 4996 C C . LEU B 1 304 ? 19.016 47.531 -5.918 1 86.12 304 LEU B C 1
ATOM 4998 O O . LEU B 1 304 ? 20.078 47.094 -5.473 1 86.12 304 LEU B O 1
ATOM 5002 N N . PHE B 1 305 ? 18.922 48.156 -7.035 1 83.12 305 PHE B N 1
ATOM 5003 C CA . PHE B 1 305 ? 20.094 48.375 -7.852 1 83.12 305 PHE B CA 1
ATOM 5004 C C . PHE B 1 305 ? 21.031 49.375 -7.176 1 83.12 305 PHE B C 1
ATOM 5006 O O . PHE B 1 305 ? 22.25 49.219 -7.227 1 83.12 305 PHE B O 1
ATOM 5013 N N . ARG B 1 306 ? 20.484 50.375 -6.559 1 81.69 306 ARG B N 1
ATOM 5014 C CA . ARG B 1 306 ? 21.297 51.344 -5.82 1 81.69 306 ARG B CA 1
ATOM 5015 C C . ARG B 1 306 ? 22.031 50.656 -4.668 1 81.69 306 ARG B C 1
ATOM 5017 O O . ARG B 1 306 ? 23.219 50.938 -4.438 1 81.69 306 ARG B O 1
ATOM 5024 N N . GLN B 1 307 ? 21.344 49.844 -4.004 1 77.69 307 GLN B N 1
ATOM 5025 C CA . GLN B 1 307 ? 21.953 49.156 -2.877 1 77.69 307 GLN B CA 1
ATOM 5026 C C . GLN B 1 307 ? 23.047 48.188 -3.346 1 77.69 307 GLN B C 1
ATOM 5028 O O . GLN B 1 307 ? 24.016 47.938 -2.627 1 77.69 307 GLN B O 1
ATOM 5033 N N . ALA B 1 308 ? 22.812 47.625 -4.578 1 71.31 308 ALA B N 1
ATOM 5034 C CA . ALA B 1 308 ? 23.75 46.656 -5.109 1 71.31 308 ALA B CA 1
ATOM 5035 C C . ALA B 1 308 ? 24.844 47.344 -5.938 1 71.31 308 ALA B C 1
ATOM 5037 O O . ALA B 1 308 ? 25.75 46.688 -6.445 1 71.31 308 ALA B O 1
ATOM 5038 N N . ASN B 1 309 ? 24.969 48.562 -5.879 1 66.88 309 ASN B N 1
ATOM 5039 C CA . ASN B 1 309 ? 25.875 49.375 -6.684 1 66.88 309 ASN B CA 1
ATOM 5040 C C . ASN B 1 309 ? 25.75 49.062 -8.172 1 66.88 309 ASN B C 1
ATOM 5042 O O . ASN B 1 309 ? 26.75 49 -8.883 1 66.88 309 ASN B O 1
ATOM 5046 N N . ILE B 1 310 ? 24.609 48.625 -8.617 1 54.97 310 ILE B N 1
ATOM 5047 C CA . ILE B 1 310 ? 24.328 48.375 -10.031 1 54.97 310 ILE B CA 1
ATOM 5048 C C . ILE B 1 310 ? 23.734 49.625 -10.672 1 54.97 310 ILE B C 1
ATOM 5050 O O . ILE B 1 310 ? 22.75 50.188 -10.188 1 54.97 310 ILE B O 1
ATOM 5054 N N . ASN B 1 311 ? 24.5 50.344 -11.312 1 49.91 311 ASN B N 1
ATOM 5055 C CA . ASN B 1 311 ? 24.094 51.531 -12.07 1 49.91 311 ASN B CA 1
ATOM 5056 C C . ASN B 1 311 ? 23.219 51.188 -13.258 1 49.91 311 ASN B C 1
ATOM 5058 O O . ASN B 1 311 ? 23.594 50.344 -14.078 1 49.91 311 ASN B O 1
ATOM 5062 N N . LEU B 1 312 ? 22.078 51.281 -13.141 1 46.28 312 LEU B N 1
ATOM 5063 C CA . LEU B 1 312 ? 21.234 51.156 -14.32 1 46.28 312 LEU B CA 1
ATOM 5064 C C . LEU B 1 312 ? 21.5 52.281 -15.305 1 46.28 312 LEU B C 1
ATOM 5066 O O . LEU B 1 312 ? 21.391 53.469 -14.969 1 46.28 312 LEU B O 1
ATOM 5070 N N . LYS B 1 313 ? 22.484 52.312 -16.234 1 33.72 313 LYS B N 1
ATOM 5071 C CA . LYS B 1 313 ? 22.516 53.281 -17.328 1 33.72 313 LYS B CA 1
ATOM 5072 C C . LYS B 1 313 ? 21.156 53.344 -18.047 1 33.72 313 LYS B C 1
ATOM 5074 O O . LYS B 1 313 ? 20.469 52.312 -18.156 1 33.72 313 LYS B O 1
#

Foldseek 3Di:
DPLVVLLVVLQVVQVVDPDQDQKAWDAFQANPQAFWTKIKGHPHDDKDKDFAQAKKKKAWCAFWWWKDWPPDIDIAHHFKIKIAGHGTIMITPDTDPSTTIMMTGGDPPDDVLVVQVVVDDPDPLSVQLSCVVNVCCVVRRMDIQRGHCVDPLNVLVSVLSVLRRHDDPPSNVSNSVSVVVSVVSSSQLVCQEPVPPRCCPAPDPVVLLVVLLVCLQADDLCNVCVVSNHHSVSSQVNCCVRVVDGSNVSSLVNLLVQLLVVLLPPPADPVRSCNRSHHPDPVVNQVSNCV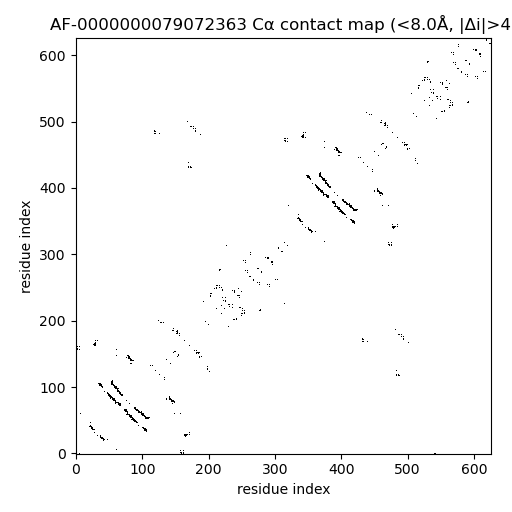VVVDGSVVSSVVSCVVVVNDDD/DPLVVLLVVLQVVQVVDPDQDQKAWDAFQANPQAFWTKIKGHPHDDKDKDFAQAKKKKAWCAFWWWKDWPPDIDIAHHFKMKIAGHGTIMITPDTDPSITMMMTGGDPPDDVLVVQVVVDDPDPLSVQLSCVVNVCCVVRRMDIQRGHCVDPLNVLVSVLSVLRRHDDPPSNVSNSVSVVVSVVSSSLLVCQAPVPPRCCPAPDPVVLLVVLLVCLQADDLCNVCVVSNHHSVSSQVNCCVRVVDGSNVSSLVNLLVQLLVVLLPPPADPVRSCNRSHHPDPVVNQVSNCVVVVDGSVVSSVVSCVVVVNDDD

Organism: NCBI:txid47770

Sequence (626 aa):
MAAVALDQYLASVLKSNSTDKNEIKLEAGNPDFDLFTIYLENHNTGIHRYRMDVSTILYIAKGTVTIKSGEKIIQMKSGNVLLLTEGCKYEILSQKPDTVLIKLKFKRGFLYRKYFKDFSCKGEREVKVIEQIVDSLENEHVLWLKNNQITRASQVMQHIIGGYLNNDLFTKALIQAELTTMLIISIRTQRMATPTSLDKTKFEKKTLDNYIDLHFADVSLSDAAKYFGFNPNYFSNMVKAKTGKSFVDHVDDRRMQEARELLAQPDISLREIIGRVGYSSKSFFYKKFNQYYHITPAAMRAELFRQANINLKMAAVALDQYLASVLKSNSTDKNEIKLEAGNPDFDLFTIYLENHNTGIHRYRMDVSTILYIAKGTVTIKSGEKIIQMKSGNVLLLTEGCKYEILSQKPDTVLIKLKFKRGFLYRKYFKDFSCKGEREVKVIEQIVDSLENEHVLWLKNNQITRASQVMQHIIGGYLNNDLFTKALIQAELTTMLIISIRTQRMATPTSLDKTKFEKKTLDNYIDLHFADVSLSDAAKYFGFNPNYFSNMVKAKTGKSFVDHVDDRRMQEARELLAQPDISLREIIGRVGYSSKSFFYKKFNQYYHITPAAMRAELFRQANINLK

Solvent-accessible surface area (backbone atoms only — not comparable to full-atom values): 33441 Å² total; per-residue (Å²): 106,57,65,69,56,47,52,52,49,54,50,48,54,55,70,69,51,81,60,86,52,65,59,43,80,55,71,55,42,34,82,80,61,68,66,50,45,44,29,36,55,45,87,59,86,75,74,48,76,46,71,30,85,30,26,30,38,38,35,24,76,32,48,40,37,33,34,36,42,85,91,45,75,44,80,42,38,32,23,17,34,36,42,33,35,57,68,30,50,38,31,42,72,45,65,50,92,75,36,39,40,36,34,41,38,34,37,84,85,60,49,69,60,66,58,51,57,66,34,44,57,96,45,69,66,44,46,52,51,45,49,51,53,42,49,43,29,69,72,64,26,44,43,80,35,81,45,38,63,84,37,69,39,32,51,38,48,47,48,39,55,42,44,42,54,35,67,58,85,44,39,65,40,38,36,52,22,40,48,51,38,26,52,52,50,37,50,55,44,44,52,48,65,50,78,50,86,73,68,72,59,71,71,46,63,61,58,56,47,52,52,37,70,72,33,38,40,76,64,43,63,55,56,50,10,53,69,74,46,26,56,42,69,58,37,40,51,47,39,23,70,68,66,72,42,45,54,66,51,55,32,49,51,51,26,49,54,49,45,54,58,48,45,65,37,86,90,56,52,70,70,54,47,41,52,64,36,41,45,90,42,72,67,59,45,54,52,51,44,30,72,72,71,69,47,51,72,68,56,48,30,52,50,45,26,58,74,67,70,45,75,80,127,115,57,66,69,56,48,54,51,49,55,51,48,54,57,70,68,52,80,61,86,52,63,59,44,79,54,71,55,41,35,83,81,61,66,66,50,45,44,29,35,54,45,86,58,85,73,73,48,76,47,71,31,86,29,28,30,38,38,35,24,77,31,49,41,38,32,34,36,42,83,91,44,75,44,78,43,37,33,23,18,34,36,41,33,35,56,68,32,50,40,32,41,71,46,65,51,93,76,35,38,41,36,33,41,39,34,38,82,85,61,48,70,60,65,59,49,58,66,34,45,57,97,45,68,68,43,47,51,53,45,48,52,51,41,48,44,29,69,73,65,27,45,43,81,35,82,43,38,63,83,36,68,40,30,51,37,48,48,49,39,55,43,43,44,54,34,66,56,85,46,42,65,40,38,38,53,21,40,50,53,39,25,51,51,52,38,49,56,46,43,53,56,70,48,78,51,86,73,68,73,60,70,71,47,62,62,58,57,47,52,52,38,70,72,33,37,39,76,64,42,65,56,56,50,9,52,59,76,57,31,55,40,69,57,36,41,52,48,37,23,70,66,66,71,41,44,55,68,52,54,30,49,52,49,24,49,54,50,44,54,59,50,47,64,36,87,90,57,52,70,69,54,47,40,52,63,36,40,44,90,41,70,68,58,45,54,51,50,44,29,71,71,71,70,46,51,71,69,56,49,30,50,51,45,26,58,77,65,71,45,75,81,128

InterPro domains:
  IPR009057 Homedomain-like superfamily [SSF46689] (254-304)
  IPR018060 AraC-like, DNA binding HTH domain [PF12833] (225-302)
  IPR018060 AraC-like, DNA binding HTH domain [PS01124] (206-303)
  IPR018060 AraC-like, DNA binding HTH domain [SM00342] (218-301)
  IPR037923 Transcription regulator HTH-like [SSF51215] (38-183)